Protein AF-0000000069873518 (afdb_homodimer)

Structure (mmCIF, N/CA/C/O backbone):
data_AF-0000000069873518-model_v1
#
loop_
_entity.id
_entity.type
_entity.pdbx_description
1 polymer 'ABC transporter permease'
#
loop_
_atom_site.group_PDB
_atom_site.id
_atom_site.type_symbol
_atom_site.label_atom_id
_atom_site.label_alt_id
_atom_site.label_comp_id
_atom_site.label_asym_id
_atom_site.label_entity_id
_atom_site.label_seq_id
_atom_site.pdbx_PDB_ins_code
_atom_site.Cartn_x
_atom_site.Cartn_y
_atom_site.Cartn_z
_atom_site.occupancy
_atom_site.B_iso_or_equiv
_atom_site.auth_seq_id
_atom_site.auth_comp_id
_atom_site.auth_asym_id
_atom_site.auth_atom_id
_atom_site.pdbx_PDB_model_num
ATOM 1 N N . MET A 1 1 ? -15.594 -16.984 23.719 1 36.34 1 MET A N 1
ATOM 2 C CA . MET A 1 1 ? -15.555 -16.594 22.312 1 36.34 1 MET A CA 1
ATOM 3 C C . MET A 1 1 ? -14.625 -15.398 22.094 1 36.34 1 MET A C 1
ATOM 5 O O . MET A 1 1 ? -13.875 -15.359 21.125 1 36.34 1 MET A O 1
ATOM 9 N N . GLN A 1 2 ? -14.617 -14.43 23.031 1 42.91 2 GLN A N 1
ATOM 10 C CA . GLN A 1 2 ? -13.797 -13.227 23.016 1 42.91 2 GLN A CA 1
ATOM 11 C C . GLN A 1 2 ? -12.328 -13.547 23.266 1 42.91 2 GLN A C 1
ATOM 13 O O . GLN A 1 2 ? -11.445 -12.977 22.625 1 42.91 2 GLN A O 1
ATOM 18 N N . PHE A 1 3 ? -12.094 -14.5 24.094 1 47.72 3 PHE A N 1
ATOM 19 C CA . PHE A 1 3 ? -10.75 -14.906 24.484 1 47.72 3 PHE A CA 1
ATOM 20 C C . PHE A 1 3 ? -10.055 -15.656 23.344 1 47.72 3 PHE A C 1
ATOM 22 O O . PHE A 1 3 ? -8.836 -15.586 23.203 1 47.72 3 PHE A O 1
ATOM 29 N N . HIS A 1 4 ? -10.812 -16.328 22.594 1 46.72 4 HIS A N 1
ATOM 30 C CA . HIS A 1 4 ? -10.258 -17.094 21.484 1 46.72 4 HIS A CA 1
ATOM 31 C C . HIS A 1 4 ? -9.836 -16.188 20.344 1 46.72 4 HIS A C 1
ATOM 33 O O . HIS A 1 4 ? -8.852 -16.469 19.641 1 46.72 4 HIS A O 1
ATOM 39 N N . VAL A 1 5 ? -10.617 -15.18 20.125 1 44.97 5 VAL A N 1
ATOM 40 C CA . VAL A 1 5 ? -10.273 -14.242 19.062 1 44.97 5 VAL A CA 1
ATOM 41 C C . VAL A 1 5 ? -9 -13.477 19.438 1 44.97 5 VAL A C 1
ATOM 43 O O . VAL A 1 5 ? -8.109 -13.297 18.609 1 44.97 5 VAL A O 1
ATOM 46 N N . ALA A 1 6 ? -8.891 -13.094 20.703 1 52.28 6 ALA A N 1
ATOM 47 C CA . ALA A 1 6 ? -7.695 -12.414 21.203 1 52.28 6 ALA A CA 1
ATOM 48 C C . ALA A 1 6 ? -6.469 -13.312 21.094 1 52.28 6 ALA A C 1
ATOM 50 O O . ALA A 1 6 ? -5.379 -12.852 20.734 1 52.28 6 ALA A O 1
ATOM 51 N N . THR A 1 7 ? -6.711 -14.492 21.344 1 51.81 7 THR A N 1
ATOM 52 C CA . THR A 1 7 ? -5.613 -15.453 21.25 1 51.81 7 THR A CA 1
ATOM 53 C C . THR A 1 7 ? -5.234 -15.695 19.781 1 51.81 7 THR A C 1
ATOM 55 O O . THR A 1 7 ? -4.055 -15.836 19.469 1 51.81 7 THR A O 1
ATOM 58 N N . MET A 1 8 ? -6.219 -15.695 19.031 1 50.25 8 MET A N 1
ATOM 59 C CA . MET A 1 8 ? -5.934 -15.883 17.609 1 50.25 8 MET A CA 1
ATOM 60 C C . MET A 1 8 ? -5.223 -14.656 17.031 1 50.25 8 MET A C 1
ATOM 62 O O . MET A 1 8 ? -4.281 -14.797 16.25 1 50.25 8 MET A O 1
ATOM 66 N N . ILE A 1 9 ? -5.75 -13.562 17.438 1 51.56 9 ILE A N 1
ATOM 67 C CA . ILE A 1 9 ? -5.102 -12.32 17.031 1 51.56 9 ILE A CA 1
ATOM 68 C C . ILE A 1 9 ? -3.678 -12.281 17.594 1 51.56 9 ILE A C 1
ATOM 70 O O . ILE A 1 9 ? -2.746 -11.875 16.891 1 51.56 9 ILE A O 1
ATOM 74 N N . GLY A 1 10 ? -3.57 -12.578 18.797 1 50.16 10 GLY A N 1
ATOM 75 C CA . GLY A 1 10 ? -2.264 -12.617 19.438 1 50.16 10 GLY A CA 1
ATOM 76 C C . GLY A 1 10 ? -1.3 -13.578 18.766 1 50.16 10 GLY A C 1
ATOM 77 O O . GLY A 1 10 ? -0.139 -13.234 18.531 1 50.16 10 GLY A O 1
ATOM 78 N N . ARG A 1 11 ? -1.744 -14.672 18.469 1 52.81 11 ARG A N 1
ATOM 79 C CA . ARG A 1 11 ? -0.881 -15.648 17.828 1 52.81 11 ARG A CA 1
ATOM 80 C C . ARG A 1 11 ? -0.489 -15.195 16.422 1 52.81 11 ARG A C 1
ATOM 82 O O . ARG A 1 11 ? 0.659 -15.367 16 1 52.81 11 ARG A O 1
ATOM 89 N N . ALA A 1 12 ? -1.519 -14.672 15.812 1 50.75 12 ALA A N 1
ATOM 90 C CA . ALA A 1 12 ? -1.228 -14.156 14.477 1 50.75 12 ALA A CA 1
ATOM 91 C C . ALA A 1 12 ? -0.243 -12.992 14.539 1 50.75 12 ALA A C 1
ATOM 93 O O . ALA A 1 12 ? 0.673 -12.898 13.719 1 50.75 12 ALA A O 1
ATOM 94 N N . ALA A 1 13 ? -0.478 -12.156 15.516 1 51.53 13 ALA A N 1
ATOM 95 C CA . ALA A 1 13 ? 0.446 -11.055 15.766 1 51.53 13 ALA A CA 1
ATOM 96 C C . ALA A 1 13 ? 1.827 -11.57 16.156 1 51.53 13 ALA A C 1
ATOM 98 O O . ALA A 1 13 ? 2.846 -11.062 15.68 1 51.53 13 ALA A O 1
ATOM 99 N N . LEU A 1 14 ? 1.795 -12.492 16.969 1 48.59 14 LEU A N 1
ATOM 100 C CA . LEU A 1 14 ? 3.059 -13.062 17.422 1 48.59 14 LEU A CA 1
ATOM 101 C C . LEU A 1 14 ? 3.775 -13.773 16.281 1 48.59 14 LEU A C 1
ATOM 103 O O . LEU A 1 14 ? 5 -13.703 16.172 1 48.59 14 LEU A O 1
ATOM 107 N N . ARG A 1 15 ? 3.039 -14.477 15.555 1 55.53 15 ARG A N 1
ATOM 108 C CA . ARG A 1 15 ? 3.658 -15.109 14.391 1 55.53 15 ARG A CA 1
ATOM 109 C C . ARG A 1 15 ? 4.215 -14.07 13.43 1 55.53 15 ARG A C 1
ATOM 111 O O . ARG A 1 15 ? 5.289 -14.258 12.852 1 55.53 15 ARG A O 1
ATOM 118 N N . LEU A 1 16 ? 3.369 -13.086 13.398 1 51.41 16 LEU A N 1
ATOM 119 C CA . LEU A 1 16 ? 3.846 -11.977 12.57 1 51.41 16 LEU A CA 1
ATOM 120 C C . LEU A 1 16 ? 5.102 -11.352 13.172 1 51.41 16 LEU A C 1
ATOM 122 O O . LEU A 1 16 ? 6.051 -11.039 12.453 1 51.41 16 LEU A O 1
ATOM 126 N N . VAL A 1 17 ? 5.062 -11.156 14.508 1 50.41 17 VAL A N 1
ATOM 127 C CA . VAL A 1 17 ? 6.211 -10.609 15.219 1 50.41 17 VAL A CA 1
ATOM 128 C C . VAL A 1 17 ? 7.383 -11.586 15.141 1 50.41 17 VAL A C 1
ATOM 130 O O . VAL A 1 17 ? 8.531 -11.172 14.938 1 50.41 17 VAL A O 1
ATOM 133 N N . ASP A 1 18 ? 7.125 -12.75 15.445 1 50.12 18 ASP A N 1
ATOM 134 C CA . ASP A 1 18 ? 8.164 -13.766 15.32 1 50.12 18 ASP A CA 1
ATOM 135 C C . ASP A 1 18 ? 8.727 -13.797 13.898 1 50.12 18 ASP A C 1
ATOM 137 O O . ASP A 1 18 ? 9.945 -13.898 13.711 1 50.12 18 ASP A O 1
ATOM 141 N N . ARG A 1 19 ? 7.852 -13.719 13.117 1 52.97 19 ARG A N 1
ATOM 142 C CA . ARG A 1 19 ? 8.289 -13.688 11.727 1 52.97 19 ARG A CA 1
ATOM 143 C C . ARG A 1 19 ? 9.023 -12.383 11.414 1 52.97 19 ARG A C 1
ATOM 145 O O . ARG A 1 19 ? 10.023 -12.383 10.688 1 52.97 19 ARG A O 1
ATOM 152 N N . LEU A 1 20 ? 8.57 -11.305 12.055 1 52.62 20 LEU A N 1
ATOM 153 C CA . LEU A 1 20 ? 9.25 -10.016 11.914 1 52.62 20 LEU A CA 1
ATOM 154 C C . LEU A 1 20 ? 10.617 -10.047 12.594 1 52.62 20 LEU A C 1
ATOM 156 O O . LEU A 1 20 ? 11.562 -9.43 12.102 1 52.62 20 LEU A O 1
ATOM 160 N N . GLY A 1 21 ? 10.641 -10.602 13.797 1 52.06 21 GLY A N 1
ATOM 161 C CA . GLY A 1 21 ? 11.945 -10.82 14.398 1 52.06 21 GLY A CA 1
ATOM 162 C C . GLY A 1 21 ? 12.891 -11.602 13.508 1 52.06 21 GLY A C 1
ATOM 163 O O . GLY A 1 21 ? 14.062 -11.242 13.375 1 52.06 21 GLY A O 1
ATOM 164 N N . SER A 1 22 ? 12.414 -12.539 12.922 1 55.38 22 SER A N 1
ATOM 165 C CA . SER A 1 22 ? 13.203 -13.305 11.969 1 55.38 22 SER A CA 1
ATOM 166 C C . SER A 1 22 ? 13.555 -12.469 10.742 1 55.38 22 SER A C 1
ATOM 168 O O . SER A 1 22 ? 14.547 -12.742 10.062 1 55.38 22 SER A O 1
ATOM 170 N N . ILE A 1 23 ? 12.773 -11.531 10.578 1 54.34 23 ILE A N 1
ATOM 171 C CA . ILE A 1 23 ? 13.039 -10.641 9.453 1 54.34 23 ILE A CA 1
ATOM 172 C C . ILE A 1 23 ? 14.258 -9.773 9.766 1 54.34 23 ILE A C 1
ATOM 174 O O . ILE A 1 23 ? 15.109 -9.555 8.898 1 54.34 23 ILE A O 1
ATOM 178 N N . GLY A 1 24 ? 14.25 -9.234 11.016 1 56.81 24 GLY A N 1
ATOM 179 C CA . GLY A 1 24 ? 15.438 -8.484 11.398 1 56.81 24 GLY A CA 1
ATOM 180 C C . GLY A 1 24 ? 16.719 -9.273 11.234 1 56.81 24 GLY A C 1
ATOM 181 O O . GLY A 1 24 ? 17.703 -8.766 10.695 1 56.81 24 GLY A O 1
ATOM 182 N N . LEU A 1 25 ? 16.703 -10.398 11.719 1 56.31 25 LEU A N 1
ATOM 183 C CA . LEU A 1 25 ? 17.875 -11.258 11.562 1 56.31 25 LEU A CA 1
ATOM 184 C C . LEU A 1 25 ? 18.109 -11.578 10.094 1 56.31 25 LEU A C 1
ATOM 186 O O . LEU A 1 25 ? 19.266 -11.617 9.641 1 56.31 25 LEU A O 1
ATOM 190 N N . LEU A 1 26 ? 17.109 -11.727 9.406 1 56.09 26 LEU A N 1
ATOM 191 C CA . LEU A 1 26 ? 17.234 -12 7.98 1 56.09 26 LEU A CA 1
ATOM 192 C C . LEU A 1 26 ? 17.781 -10.781 7.242 1 56.09 26 LEU A C 1
ATOM 194 O O . LEU A 1 26 ? 18.656 -10.914 6.371 1 56.09 26 LEU A O 1
ATOM 198 N N . LEU A 1 27 ? 17.25 -9.664 7.684 1 62.12 27 LEU A N 1
ATOM 199 C CA . LEU A 1 27 ? 17.75 -8.438 7.066 1 62.12 27 LEU A CA 1
ATOM 200 C C . LEU A 1 27 ? 19.25 -8.273 7.328 1 62.12 27 LEU A C 1
ATOM 202 O O . LEU A 1 27 ? 20 -7.898 6.426 1 62.12 27 LEU A O 1
ATOM 206 N N . TYR A 1 28 ? 19.547 -8.625 8.516 1 60.72 28 TYR A N 1
ATOM 207 C CA . TYR A 1 28 ? 20.953 -8.539 8.883 1 60.72 28 TYR A CA 1
ATOM 208 C C . TYR A 1 28 ? 21.781 -9.562 8.109 1 60.72 28 TYR A C 1
ATOM 210 O O . TYR A 1 28 ? 22.844 -9.234 7.57 1 60.72 28 TYR A O 1
ATOM 218 N N . GLN A 1 29 ? 21.328 -10.727 8.047 1 59.88 29 GLN A N 1
ATOM 219 C CA . GLN A 1 29 ? 22.062 -11.789 7.355 1 59.88 29 GLN A CA 1
ATOM 220 C C . GLN A 1 29 ? 22.172 -11.492 5.863 1 59.88 29 GLN A C 1
ATOM 222 O O . GLN A 1 29 ? 23.219 -11.703 5.262 1 59.88 29 GLN A O 1
ATOM 227 N N . VAL A 1 30 ? 21.109 -10.984 5.445 1 62.16 30 VAL A N 1
ATOM 228 C CA . VAL A 1 30 ? 21.094 -10.719 4.012 1 62.16 30 VAL A CA 1
ATOM 229 C C . VAL A 1 30 ? 22 -9.531 3.693 1 62.16 30 VAL A C 1
ATOM 231 O O . VAL A 1 30 ? 22.734 -9.555 2.711 1 62.16 30 VAL A O 1
ATOM 234 N N . ALA A 1 31 ? 21.906 -8.625 4.574 1 62.53 31 ALA A N 1
ATOM 235 C CA . ALA A 1 31 ? 22.75 -7.453 4.375 1 62.53 31 ALA A CA 1
ATOM 236 C C . ALA A 1 31 ? 24.234 -7.832 4.453 1 62.53 31 ALA A C 1
ATOM 238 O O . ALA A 1 31 ? 25.047 -7.305 3.703 1 62.53 31 ALA A O 1
ATOM 239 N N . SER A 1 32 ? 24.547 -8.773 5.277 1 60.09 32 SER A N 1
ATOM 240 C CA . SER A 1 32 ? 25.938 -9.164 5.484 1 60.09 32 SER A CA 1
ATOM 241 C C . SER A 1 32 ? 26.422 -10.07 4.359 1 60.09 32 SER A C 1
ATOM 243 O O . SER A 1 32 ? 27.609 -10.062 4.023 1 60.09 32 SER A O 1
ATOM 245 N N . CYS A 1 33 ? 25.578 -10.789 3.842 1 58.94 33 CYS A N 1
ATOM 246 C CA . CYS A 1 33 ? 26.016 -11.773 2.859 1 58.94 33 CYS A CA 1
ATOM 247 C C . CYS A 1 33 ? 25.891 -11.219 1.443 1 58.94 33 CYS A C 1
ATOM 249 O O . CYS A 1 33 ? 26.375 -11.836 0.488 1 58.94 33 CYS A O 1
ATOM 251 N N . MET A 1 34 ? 25.297 -10.156 1.458 1 63.81 34 MET A N 1
ATOM 252 C CA . MET A 1 34 ? 24.984 -9.602 0.144 1 63.81 34 MET A CA 1
ATOM 253 C C . MET A 1 34 ? 26.266 -9.305 -0.636 1 63.81 34 MET A C 1
ATOM 255 O O . MET A 1 34 ? 26.266 -9.367 -1.866 1 63.81 34 MET A O 1
ATOM 259 N N . TRP A 1 35 ? 27.234 -9.102 0.113 1 64.94 35 TRP A N 1
ATOM 260 C CA . TRP A 1 35 ? 28.438 -8.711 -0.626 1 64.94 35 TRP A CA 1
ATOM 261 C C . TRP A 1 35 ? 29.422 -9.859 -0.698 1 64.94 35 TRP A C 1
ATOM 263 O O . TRP A 1 35 ? 30.547 -9.695 -1.205 1 64.94 35 TRP A O 1
ATOM 273 N N . SER A 1 36 ? 28.906 -10.977 -0.219 1 65.44 36 SER A N 1
ATOM 274 C CA . SER A 1 36 ? 29.781 -12.141 -0.321 1 65.44 36 SER A CA 1
ATOM 275 C C . SER A 1 36 ? 29.391 -13.031 -1.492 1 65.44 36 SER A C 1
ATOM 277 O O . SER A 1 36 ? 28.219 -13.047 -1.896 1 65.44 36 SER A O 1
ATOM 279 N N . GLY A 1 37 ? 30.406 -13.461 -2.342 1 68.12 37 GLY A N 1
ATOM 280 C CA . GLY A 1 37 ? 30.188 -14.398 -3.428 1 68.12 37 GLY A CA 1
ATOM 281 C C . GLY A 1 37 ? 30.406 -13.789 -4.801 1 68.12 37 GLY A C 1
ATOM 282 O O . GLY A 1 37 ? 31.094 -12.773 -4.926 1 68.12 37 GLY A O 1
ATOM 283 N N . GLN A 1 38 ? 29.828 -14.5 -5.797 1 73.62 38 GLN A N 1
ATOM 284 C CA . GLN A 1 38 ? 30.078 -14.109 -7.18 1 73.62 38 GLN A CA 1
ATOM 285 C C . GLN A 1 38 ? 29.125 -12.992 -7.605 1 73.62 38 GLN A C 1
ATOM 287 O O . GLN A 1 38 ? 27.922 -13.078 -7.371 1 73.62 38 GLN A O 1
ATOM 292 N N . PHE A 1 39 ? 29.719 -11.906 -7.844 1 77 39 PHE A N 1
ATOM 293 C CA . PHE A 1 39 ? 28.969 -10.766 -8.359 1 77 39 PHE A CA 1
ATOM 294 C C . PHE A 1 39 ? 28.609 -10.977 -9.828 1 77 39 PHE A C 1
ATOM 296 O O . PHE A 1 39 ? 29.5 -11.125 -10.672 1 77 39 PHE A O 1
ATOM 303 N N . ARG A 1 40 ? 27.312 -11.164 -10.008 1 83.44 40 ARG A N 1
ATOM 304 C CA . ARG A 1 40 ? 26.844 -11.367 -11.375 1 83.44 40 ARG A CA 1
ATOM 305 C C . ARG A 1 40 ? 26.266 -10.086 -11.945 1 83.44 40 ARG A C 1
ATOM 307 O O . ARG A 1 40 ? 25.047 -9.891 -11.93 1 83.44 40 ARG A O 1
ATOM 314 N N . MET A 1 41 ? 27.078 -9.32 -12.555 1 86.06 41 MET A N 1
ATOM 315 C CA . MET A 1 41 ? 26.734 -7.977 -13.023 1 86.06 41 MET A CA 1
ATOM 316 C C . MET A 1 41 ? 25.641 -8.031 -14.094 1 86.06 41 MET A C 1
ATOM 318 O O . MET A 1 41 ? 24.781 -7.16 -14.148 1 86.06 41 MET A O 1
ATOM 322 N N . ARG A 1 42 ? 25.688 -9 -14.875 1 88.94 42 ARG A N 1
ATOM 323 C CA . ARG A 1 42 ? 24.719 -9.102 -15.961 1 88.94 42 ARG A CA 1
ATOM 324 C C . ARG A 1 42 ? 23.312 -9.344 -15.406 1 88.94 42 ARG A C 1
ATOM 326 O O . ARG A 1 42 ? 22.359 -8.688 -15.828 1 88.94 42 ARG A O 1
ATOM 333 N N . VAL A 1 43 ? 23.25 -10.281 -14.461 1 88.88 43 VAL A N 1
ATOM 334 C CA . VAL A 1 43 ? 21.969 -10.602 -13.852 1 88.88 43 VAL A CA 1
ATOM 335 C C . VAL A 1 43 ? 21.453 -9.406 -13.047 1 88.88 43 VAL A C 1
ATOM 337 O O . VAL A 1 43 ? 20.266 -9.102 -13.062 1 88.88 43 VAL A O 1
ATOM 340 N N . LEU A 1 44 ? 22.344 -8.68 -12.484 1 90.06 44 LEU A N 1
ATOM 341 C CA . LEU A 1 44 ? 22 -7.496 -11.703 1 90.06 44 LEU A CA 1
ATOM 342 C C . LEU A 1 44 ? 21.406 -6.414 -12.594 1 90.06 44 LEU A C 1
ATOM 344 O O . LEU A 1 44 ? 20.359 -5.84 -12.273 1 90.06 44 LEU A O 1
ATOM 348 N N . VAL A 1 45 ? 22 -6.164 -13.695 1 92.62 45 VAL A N 1
ATOM 349 C CA . VAL A 1 45 ? 21.562 -5.113 -14.609 1 92.62 45 VAL A CA 1
ATOM 350 C C . VAL A 1 45 ? 20.188 -5.477 -15.188 1 92.62 45 VAL A C 1
ATOM 352 O O . VAL A 1 45 ? 19.328 -4.605 -15.359 1 92.62 45 VAL A O 1
ATOM 355 N N . GLU A 1 46 ? 20.016 -6.703 -15.422 1 92.88 46 GLU A N 1
ATOM 356 C CA . GLU A 1 46 ? 18.734 -7.164 -15.938 1 92.88 46 GLU A CA 1
ATOM 357 C C . GLU A 1 46 ? 17.625 -6.98 -14.906 1 92.88 46 GLU A C 1
ATOM 359 O O . GLU A 1 46 ? 16.516 -6.582 -15.258 1 92.88 46 GLU A O 1
ATOM 364 N N . GLN A 1 47 ? 17.969 -7.262 -13.719 1 93.19 47 GLN A N 1
ATOM 365 C CA . GLN A 1 47 ? 16.984 -7.098 -12.648 1 93.19 47 GLN A CA 1
ATOM 366 C C . GLN A 1 47 ? 16.672 -5.625 -12.422 1 93.19 47 GLN A C 1
ATOM 368 O O . GLN A 1 47 ? 15.508 -5.27 -12.18 1 93.19 47 GLN A O 1
ATOM 373 N N . ILE A 1 48 ? 17.672 -4.781 -12.453 1 93.94 48 ILE A N 1
ATOM 374 C CA . ILE A 1 48 ? 17.469 -3.348 -12.281 1 93.94 48 ILE A CA 1
ATOM 375 C C . ILE A 1 48 ? 16.578 -2.811 -13.398 1 93.94 48 ILE A C 1
ATOM 377 O O . ILE A 1 48 ? 15.664 -2.027 -13.141 1 93.94 48 ILE A O 1
ATOM 381 N N . ALA A 1 49 ? 16.828 -3.275 -14.555 1 92 49 ALA A N 1
ATOM 382 C CA . ALA A 1 49 ? 16.047 -2.832 -15.711 1 92 49 ALA A CA 1
ATOM 383 C C . ALA A 1 49 ? 14.602 -3.289 -15.602 1 92 49 ALA A C 1
ATOM 385 O O . ALA A 1 49 ? 13.68 -2.523 -15.891 1 92 49 ALA A O 1
ATOM 386 N N . LYS A 1 50 ? 14.477 -4.504 -15.156 1 91.5 50 LYS A N 1
ATOM 387 C CA . LYS A 1 50 ? 13.133 -5.066 -15.016 1 91.5 50 LYS A CA 1
ATOM 388 C C . LYS A 1 50 ? 12.344 -4.328 -13.945 1 91.5 50 LYS A C 1
ATOM 390 O O . LYS A 1 50 ? 11.203 -3.92 -14.18 1 91.5 50 LYS A O 1
ATOM 395 N N . ILE A 1 51 ? 12.93 -4.125 -12.82 1 93.5 51 ILE A N 1
ATOM 396 C CA . ILE A 1 51 ? 12.281 -3.439 -11.711 1 93.5 51 ILE A CA 1
ATOM 397 C C . ILE A 1 51 ? 12.008 -1.984 -12.086 1 93.5 51 ILE A C 1
ATOM 399 O O . ILE A 1 51 ? 10.914 -1.469 -11.859 1 93.5 51 ILE A O 1
ATOM 403 N N . GLY A 1 52 ? 13.039 -1.34 -12.641 1 89.5 52 GLY A N 1
ATOM 404 C CA . GLY A 1 52 ? 12.961 0.074 -12.969 1 89.5 52 GLY A CA 1
ATOM 405 C C . GLY A 1 52 ? 11.953 0.377 -14.062 1 89.5 52 GLY A C 1
ATOM 406 O O . GLY A 1 52 ? 11.078 1.233 -13.891 1 89.5 52 GLY A O 1
ATOM 407 N N . VAL A 1 53 ? 11.977 -0.328 -15.117 1 87.31 53 VAL A N 1
ATOM 408 C CA . VAL A 1 53 ? 11.156 -0.035 -16.281 1 87.31 53 VAL A CA 1
ATOM 409 C C . VAL A 1 53 ? 9.711 -0.44 -16.016 1 87.31 53 VAL A C 1
ATOM 411 O O . VAL A 1 53 ? 8.781 0.327 -16.281 1 87.31 53 VAL A O 1
ATOM 414 N N . GLN A 1 54 ? 9.562 -1.558 -15.414 1 88.31 54 GLN A N 1
ATOM 415 C CA . GLN A 1 54 ? 8.211 -2.09 -15.25 1 88.31 54 GLN A CA 1
ATOM 416 C C . GLN A 1 54 ? 7.469 -1.364 -14.125 1 88.31 54 GLN A C 1
ATOM 418 O O . GLN A 1 54 ? 6.242 -1.409 -14.062 1 88.31 54 GLN A O 1
ATOM 423 N N . SER A 1 55 ? 8.203 -0.652 -13.305 1 94.38 55 SER A N 1
ATOM 424 C CA . SER A 1 55 ? 7.562 0.007 -12.172 1 94.38 55 SER A CA 1
ATOM 425 C C . SER A 1 55 ? 7.27 1.472 -12.477 1 94.38 55 SER A C 1
ATOM 427 O O . SER A 1 55 ? 6.574 2.143 -11.711 1 94.38 55 SER A O 1
ATOM 429 N N . GLN A 1 56 ? 7.695 2.012 -13.609 1 92.31 56 GLN A N 1
ATOM 430 C CA . GLN A 1 56 ? 7.605 3.434 -13.914 1 92.31 56 GLN A CA 1
ATOM 431 C C . GLN A 1 56 ? 6.152 3.904 -13.914 1 92.31 56 GLN A C 1
ATOM 433 O O . GLN A 1 56 ? 5.805 4.871 -13.234 1 92.31 56 GLN A O 1
ATOM 438 N N . PRO A 1 57 ? 5.289 3.232 -14.633 1 90.19 57 PRO A N 1
ATOM 439 C CA . PRO A 1 57 ? 3.908 3.719 -14.672 1 90.19 57 PRO A CA 1
ATOM 440 C C . PRO A 1 57 ? 3.25 3.736 -13.289 1 90.19 57 PRO A C 1
ATOM 442 O O . PRO A 1 57 ? 2.564 4.699 -12.945 1 90.19 57 PRO A O 1
ATOM 445 N N . VAL A 1 58 ? 3.504 2.701 -12.523 1 92 58 VAL A N 1
ATOM 446 C CA . VAL A 1 58 ? 2.863 2.572 -11.219 1 92 58 VAL A CA 1
ATOM 447 C C . VAL A 1 58 ? 3.416 3.629 -10.266 1 92 58 VAL A C 1
ATOM 449 O O . VAL A 1 58 ? 2.664 4.23 -9.492 1 92 58 VAL A O 1
ATOM 452 N N . VAL A 1 59 ? 4.688 3.938 -10.352 1 95.62 59 VAL A N 1
ATOM 453 C CA . VAL A 1 59 ? 5.348 4.898 -9.469 1 95.62 59 VAL A CA 1
ATOM 454 C C . VAL A 1 59 ? 4.887 6.312 -9.812 1 95.62 59 VAL A C 1
ATOM 456 O O . VAL A 1 59 ? 4.598 7.113 -8.922 1 95.62 59 VAL A O 1
ATOM 459 N N . ILE A 1 60 ? 4.766 6.586 -11.055 1 95.5 60 ILE A N 1
ATOM 460 C CA . ILE A 1 60 ? 4.375 7.918 -11.508 1 95.5 60 ILE A CA 1
ATOM 461 C C . ILE A 1 60 ? 2.914 8.18 -11.141 1 95.5 60 ILE A C 1
ATOM 463 O O . ILE A 1 60 ? 2.584 9.234 -10.586 1 95.5 60 ILE A O 1
ATOM 467 N N . ILE A 1 61 ? 2.07 7.246 -11.367 1 93.19 61 ILE A N 1
ATOM 468 C CA . ILE A 1 61 ? 0.645 7.422 -11.117 1 93.19 61 ILE A CA 1
ATOM 469 C C . ILE A 1 61 ? 0.391 7.492 -9.609 1 93.19 61 ILE A C 1
ATOM 471 O O . ILE A 1 61 ? -0.334 8.375 -9.133 1 93.19 61 ILE A O 1
ATOM 475 N N . THR A 1 62 ? 1.039 6.605 -8.938 1 94.56 62 THR A N 1
ATOM 476 C CA . THR A 1 62 ? 0.858 6.57 -7.488 1 94.56 62 THR A CA 1
ATOM 477 C C . THR A 1 62 ? 1.385 7.852 -6.852 1 94.56 62 THR A C 1
ATOM 479 O O . THR A 1 62 ? 0.739 8.422 -5.969 1 94.56 62 THR A O 1
ATOM 482 N N . GLY A 1 63 ? 2.561 8.266 -7.293 1 96.81 63 GLY A N 1
ATOM 483 C CA . GLY A 1 63 ? 3.107 9.516 -6.785 1 96.81 63 GLY A CA 1
ATOM 484 C C . GLY A 1 63 ? 2.238 10.719 -7.098 1 96.81 63 GLY A C 1
ATOM 485 O O . GLY A 1 63 ? 1.96 11.539 -6.223 1 96.81 63 GLY A O 1
ATOM 486 N N . ALA A 1 64 ? 1.769 10.789 -8.281 1 97 64 ALA A N 1
ATOM 487 C CA . ALA A 1 64 ? 1.001 11.938 -8.742 1 97 64 ALA A CA 1
ATOM 488 C C . ALA A 1 64 ? -0.32 12.055 -7.984 1 97 64 ALA A C 1
ATOM 490 O O . ALA A 1 64 ? -0.665 13.133 -7.492 1 97 64 ALA A O 1
ATOM 491 N N . PHE A 1 65 ? -0.99 10.992 -7.812 1 95.25 65 PHE A N 1
ATOM 492 C CA . PHE A 1 65 ? -2.318 11.07 -7.215 1 95.25 65 PHE A CA 1
ATOM 493 C C . PHE A 1 65 ? -2.225 11.18 -5.699 1 95.25 65 PHE A C 1
ATOM 495 O O . PHE A 1 65 ? -3.072 11.812 -5.062 1 95.25 65 PHE A O 1
ATOM 502 N N . THR A 1 66 ? -1.16 10.602 -5.168 1 95.75 66 THR A N 1
ATOM 503 C CA . THR A 1 66 ? -0.944 10.766 -3.736 1 95.75 66 THR A CA 1
ATOM 504 C C . THR A 1 66 ? -0.656 12.227 -3.398 1 95.75 66 THR A C 1
ATOM 506 O O . THR A 1 66 ? -1.238 12.781 -2.463 1 95.75 66 THR A O 1
ATOM 509 N N . GLY A 1 67 ? 0.236 12.82 -4.203 1 96.62 67 GLY A N 1
ATOM 510 C CA . GLY A 1 67 ? 0.536 14.227 -3.988 1 96.62 67 GLY A CA 1
ATOM 511 C C . GLY A 1 67 ? -0.659 15.133 -4.211 1 96.62 67 GLY A C 1
ATOM 512 O O . GLY A 1 67 ? -0.889 16.062 -3.443 1 96.62 67 GLY A O 1
ATOM 513 N N . ALA A 1 68 ? -1.404 14.852 -5.219 1 96.38 68 ALA A N 1
ATOM 514 C CA . ALA A 1 68 ?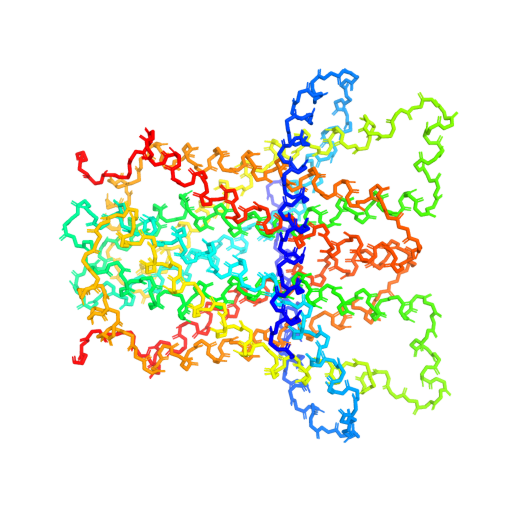 -2.572 15.664 -5.562 1 96.38 68 ALA A CA 1
ATOM 515 C C . ALA A 1 68 ? -3.625 15.602 -4.461 1 96.38 68 ALA A C 1
ATOM 517 O O . ALA A 1 68 ? -4.156 16.641 -4.047 1 96.38 68 ALA A O 1
ATOM 518 N N . VAL A 1 69 ? -3.869 14.414 -3.996 1 94.25 69 VAL A N 1
ATOM 519 C CA . VAL A 1 69 ? -4.934 14.25 -3.01 1 94.25 69 VAL A CA 1
ATOM 520 C C . VAL A 1 69 ? -4.488 14.828 -1.668 1 94.25 69 VAL A C 1
ATOM 522 O O . VAL A 1 69 ? -5.285 15.438 -0.951 1 94.25 69 VAL A O 1
ATOM 525 N N . LEU A 1 70 ? -3.268 14.641 -1.341 1 93.38 70 LEU A N 1
ATOM 526 C CA . LEU A 1 70 ? -2.752 15.203 -0.094 1 93.38 70 LEU A CA 1
ATOM 527 C C . LEU A 1 70 ? -2.822 16.719 -0.11 1 93.38 70 LEU A C 1
ATOM 529 O O . LEU A 1 70 ? -3.127 17.344 0.91 1 93.38 70 LEU A O 1
ATOM 533 N N . GLU A 1 71 ? -2.465 17.25 -1.255 1 94.81 71 GLU A N 1
ATOM 534 C CA . GLU A 1 71 ? -2.516 18.703 -1.364 1 94.81 71 GLU A CA 1
ATOM 535 C C . GLU A 1 71 ? -3.951 19.219 -1.272 1 94.81 71 GLU A C 1
ATOM 537 O O . GLU A 1 71 ? -4.227 20.188 -0.57 1 94.81 71 GLU A O 1
ATOM 542 N N . ALA A 1 72 ? -4.84 18.641 -1.978 1 92.5 72 ALA A N 1
ATOM 543 C CA . ALA A 1 72 ? -6.246 19.031 -1.931 1 92.5 72 ALA A CA 1
ATOM 544 C C . ALA A 1 72 ? -6.785 18.969 -0.505 1 92.5 72 ALA A C 1
ATOM 546 O O . ALA A 1 72 ? -7.402 19.922 -0.027 1 92.5 72 ALA A O 1
ATOM 547 N N . GLN A 1 73 ? -6.457 17.891 0.164 1 89.44 73 GLN A N 1
ATOM 548 C CA . GLN A 1 73 ? -6.941 17.719 1.528 1 89.44 73 GLN A CA 1
ATOM 549 C C . GLN A 1 73 ? -6.305 18.719 2.477 1 89.44 73 GLN A C 1
ATOM 551 O O . GLN A 1 73 ? -6.969 19.25 3.369 1 89.44 73 GLN A O 1
ATOM 556 N N . THR A 1 74 ? -5.055 18.922 2.281 1 88.75 74 THR A N 1
ATOM 557 C CA . THR A 1 74 ? -4.328 19.875 3.115 1 88.75 74 THR A CA 1
ATOM 558 C C . THR A 1 74 ? -4.883 21.281 2.938 1 88.75 74 THR A C 1
ATOM 560 O O . THR A 1 74 ? -5.082 22 3.916 1 88.75 74 THR A O 1
ATOM 563 N N . LEU A 1 75 ? -5.195 21.656 1.737 1 91.06 75 LEU A N 1
ATOM 564 C CA . LEU A 1 75 ? -5.664 23.016 1.461 1 91.06 75 LEU A CA 1
ATOM 565 C C . LEU A 1 75 ? -7.109 23.188 1.914 1 91.06 75 LEU A C 1
ATOM 567 O O . LEU A 1 75 ? -7.496 24.281 2.346 1 91.06 75 LEU A O 1
ATOM 571 N N . PHE A 1 76 ? -7.891 22.141 1.828 1 86.75 76 PHE A N 1
ATOM 572 C CA . PHE A 1 76 ? -9.234 22.203 2.402 1 86.75 76 PHE A CA 1
ATOM 573 C C . PHE A 1 76 ? -9.164 22.547 3.887 1 86.75 76 PHE A C 1
ATOM 575 O O . PHE A 1 76 ? -10.008 23.281 4.398 1 86.75 76 PHE A O 1
ATOM 582 N N . GLN A 1 77 ? -8.125 22.047 4.512 1 81.56 77 GLN A N 1
ATOM 583 C CA . GLN A 1 77 ? -7.977 22.281 5.945 1 81.56 77 GLN A CA 1
ATOM 584 C C . GLN A 1 77 ? -7.34 23.641 6.223 1 81.56 77 GLN A C 1
ATOM 586 O O . GLN A 1 77 ? -7.797 24.375 7.102 1 81.56 77 GLN A O 1
ATOM 591 N N . LEU A 1 78 ? -6.363 24.047 5.48 1 83.88 78 LEU A N 1
ATOM 592 C CA . LEU A 1 78 ? -5.59 25.25 5.758 1 83.88 78 LEU A CA 1
ATOM 593 C C . LEU A 1 78 ? -6.367 26.5 5.355 1 83.88 78 LEU A C 1
ATOM 595 O O . LEU A 1 78 ? -6.16 27.578 5.922 1 83.88 78 LEU A O 1
ATOM 599 N N . GLN A 1 79 ? -7.172 26.344 4.402 1 85.56 79 GLN A N 1
ATOM 600 C CA . GLN A 1 79 ? -7.98 27.484 3.98 1 85.56 79 GLN A CA 1
ATOM 601 C C . GLN A 1 79 ? -8.906 27.953 5.098 1 85.56 79 GLN A C 1
ATOM 603 O O . GLN A 1 79 ? -9.227 29.141 5.199 1 85.56 79 GLN A O 1
ATOM 608 N N . THR A 1 80 ? -9.234 27.016 5.918 1 78.25 80 THR A N 1
ATOM 609 C CA . THR A 1 80 ? -10.125 27.375 7.02 1 78.25 80 THR A CA 1
ATOM 610 C C . THR A 1 80 ? -9.422 28.281 8.016 1 78.25 80 THR A C 1
ATOM 612 O O . THR A 1 80 ? -10.062 29.031 8.742 1 78.25 80 THR A O 1
ATOM 615 N N . VAL A 1 81 ? -8.109 28.312 8.039 1 77.94 81 VAL A N 1
ATOM 616 C CA . VAL A 1 81 ? -7.34 29.141 8.961 1 77.94 81 VAL A CA 1
ATOM 617 C C . VAL A 1 81 ? -6.508 30.156 8.18 1 77.94 81 VAL A C 1
ATOM 619 O O . VAL A 1 81 ? -5.574 30.75 8.727 1 77.94 81 VAL A O 1
ATOM 622 N N . ARG A 1 82 ? -6.785 30.297 6.898 1 83.25 82 ARG A N 1
ATOM 623 C CA . ARG A 1 82 ? -6.172 31.266 6.008 1 83.25 82 ARG A CA 1
ATOM 624 C C . ARG A 1 82 ? -4.664 31.062 5.914 1 83.25 82 ARG A C 1
ATOM 626 O O . ARG A 1 82 ? -3.889 32 5.992 1 83.25 82 ARG A O 1
ATOM 633 N N . MET A 1 83 ? -4.23 29.812 5.906 1 84.19 83 MET A N 1
ATOM 634 C CA . MET A 1 83 ? -2.82 29.453 5.781 1 84.19 83 MET A CA 1
ATOM 635 C C . MET A 1 83 ? -2.592 28.562 4.559 1 84.19 83 MET A C 1
ATOM 637 O O . MET A 1 83 ? -1.816 27.609 4.609 1 84.19 83 MET A O 1
ATOM 641 N N . GLU A 1 84 ? -3.297 28.875 3.525 1 88.5 84 GLU A N 1
ATOM 642 C CA . GLU A 1 84 ? -3.256 28.031 2.334 1 88.5 84 GLU A CA 1
ATOM 643 C C . GLU A 1 84 ? -1.892 28.094 1.655 1 88.5 84 GLU A C 1
ATOM 645 O O . GLU A 1 84 ? -1.497 27.156 0.949 1 88.5 84 GLU A O 1
ATOM 650 N N . THR A 1 85 ? -1.136 29.188 1.97 1 87.94 85 THR A N 1
ATOM 651 C CA . THR A 1 85 ? 0.169 29.359 1.338 1 87.94 85 THR A CA 1
ATOM 652 C C . THR A 1 85 ? 1.171 28.344 1.902 1 87.94 85 THR A C 1
ATOM 654 O O . THR A 1 85 ? 2.219 28.109 1.301 1 87.94 85 THR A O 1
ATOM 657 N N . MET A 1 86 ? 0.833 27.719 3.018 1 86.81 86 MET A N 1
ATOM 658 C CA . MET A 1 86 ? 1.725 26.766 3.66 1 86.81 86 MET A CA 1
ATOM 659 C C . MET A 1 86 ? 1.495 25.359 3.113 1 86.81 86 MET A C 1
ATOM 661 O O . MET A 1 86 ? 2.199 24.422 3.488 1 86.81 86 MET A O 1
ATOM 665 N N . GLY A 1 87 ? 0.518 25.234 2.246 1 88.5 87 GLY A N 1
ATOM 666 C CA . GLY A 1 87 ? 0.146 23.938 1.71 1 88.5 87 GLY A CA 1
ATOM 667 C C . GLY A 1 87 ? 1.306 23.203 1.06 1 88.5 87 GLY A C 1
ATOM 668 O O . GLY A 1 87 ? 1.496 22 1.285 1 88.5 87 GLY A O 1
ATOM 669 N N . GLY A 1 88 ? 2.088 23.969 0.308 1 90.69 88 GLY A N 1
ATOM 670 C CA . GLY A 1 88 ? 3.229 23.375 -0.37 1 90.69 88 GLY A CA 1
ATOM 671 C C . GLY A 1 88 ? 4.266 22.812 0.585 1 90.69 88 GLY A C 1
ATOM 672 O O . GLY A 1 88 ? 4.824 21.75 0.344 1 90.69 88 GLY A O 1
ATOM 673 N N . ALA A 1 89 ? 4.492 23.5 1.678 1 90.56 89 ALA A N 1
ATOM 674 C CA . ALA A 1 89 ? 5.469 23.078 2.672 1 90.56 89 ALA A CA 1
ATOM 675 C C . ALA A 1 89 ? 5.008 21.797 3.381 1 90.56 89 ALA A C 1
ATOM 677 O O . ALA A 1 89 ? 5.789 20.875 3.564 1 90.56 89 ALA A O 1
ATOM 678 N N . VAL A 1 90 ? 3.764 21.828 3.721 1 87.56 90 VAL A N 1
ATOM 679 C CA . VAL A 1 90 ? 3.201 20.703 4.469 1 87.56 90 VAL A CA 1
ATOM 680 C C . VAL A 1 90 ? 3.24 19.438 3.613 1 87.56 90 VAL A C 1
ATOM 682 O O . VAL A 1 90 ? 3.67 18.375 4.078 1 87.56 90 VAL A O 1
ATOM 685 N N . VAL A 1 91 ? 2.869 19.547 2.377 1 93.06 91 VAL A N 1
ATOM 686 C CA . VAL A 1 91 ? 2.756 18.375 1.505 1 93.06 91 VAL A CA 1
ATOM 687 C C . VAL A 1 91 ? 4.148 17.906 1.086 1 93.06 91 VAL A C 1
ATOM 689 O O . VAL A 1 91 ? 4.414 16.703 1.035 1 93.06 91 VAL A O 1
ATOM 692 N N . ALA A 1 92 ? 5.035 18.828 0.811 1 95.25 92 ALA A N 1
ATOM 693 C CA . ALA A 1 92 ? 6.379 18.453 0.384 1 95.25 92 ALA A CA 1
ATOM 694 C C . ALA A 1 92 ? 7.117 17.703 1.492 1 95.25 92 ALA A C 1
ATOM 696 O O . ALA A 1 92 ? 7.711 16.656 1.252 1 95.25 92 ALA A O 1
ATOM 697 N N . VAL A 1 93 ? 7.07 18.234 2.686 1 92.75 93 VAL A N 1
ATOM 698 C CA . VAL A 1 93 ? 7.723 17.594 3.814 1 92.75 93 VAL A CA 1
ATOM 699 C C . VAL A 1 93 ? 7.062 16.234 4.086 1 92.75 93 VAL A C 1
ATOM 701 O O . VAL A 1 93 ? 7.75 15.242 4.328 1 92.75 93 VAL A O 1
ATOM 704 N N . GLY A 1 94 ? 5.762 16.25 4.016 1 92.94 94 GLY A N 1
ATOM 705 C CA . GLY A 1 94 ? 5.027 15 4.215 1 92.94 94 GLY A CA 1
ATOM 706 C C . GLY A 1 94 ? 5.359 13.945 3.178 1 92.94 94 GLY A C 1
ATOM 707 O O . GLY A 1 94 ? 5.434 12.758 3.5 1 92.94 94 GLY A O 1
ATOM 708 N N . MET A 1 95 ? 5.496 14.344 1.955 1 95.69 95 MET A N 1
ATOM 709 C CA . MET A 1 95 ? 5.832 13.414 0.878 1 95.69 95 MET A CA 1
ATOM 710 C C . MET A 1 95 ? 7.227 12.828 1.072 1 95.69 95 MET A C 1
ATOM 712 O O . MET A 1 95 ? 7.441 11.633 0.863 1 95.69 95 MET A O 1
ATOM 716 N N . PHE A 1 96 ? 8.133 13.625 1.487 1 95.88 96 PHE A N 1
ATOM 717 C CA . PHE A 1 96 ? 9.508 13.156 1.664 1 95.88 96 PHE A CA 1
ATOM 718 C C . PHE A 1 96 ? 9.609 12.242 2.883 1 95.88 96 PHE A C 1
ATOM 720 O O . PHE A 1 96 ? 10.219 11.172 2.814 1 95.88 96 PHE A O 1
ATOM 727 N N . ARG A 1 97 ? 8.992 12.594 3.957 1 94.25 97 ARG A N 1
ATOM 728 C CA . ARG A 1 97 ? 9.312 11.953 5.227 1 94.25 97 ARG A CA 1
ATOM 729 C C . ARG A 1 97 ? 8.383 10.773 5.504 1 94.25 97 ARG A C 1
ATOM 731 O O . ARG A 1 97 ? 8.742 9.859 6.25 1 94.25 97 ARG A O 1
ATOM 738 N N . GLU A 1 98 ? 7.211 10.805 4.867 1 93.19 98 GLU A N 1
ATOM 739 C CA . GLU A 1 98 ? 6.273 9.781 5.32 1 93.19 98 GLU A CA 1
ATOM 740 C C . GLU A 1 98 ? 5.516 9.172 4.145 1 93.19 98 GLU A C 1
ATOM 742 O O . GLU A 1 98 ? 5.73 8.008 3.795 1 93.19 98 GLU A O 1
ATOM 747 N N . LEU A 1 99 ? 4.656 9.977 3.428 1 94.19 99 LEU A N 1
ATOM 748 C CA . LEU A 1 99 ? 3.689 9.43 2.48 1 94.19 99 LEU A CA 1
ATOM 749 C C . LEU A 1 99 ? 4.391 8.906 1.232 1 94.19 99 LEU A C 1
ATOM 751 O O . LEU A 1 99 ? 3.984 7.891 0.669 1 94.19 99 LEU A O 1
ATOM 755 N N . GLY A 1 100 ? 5.379 9.617 0.782 1 95.69 100 GLY A N 1
ATOM 756 C CA . GLY A 1 100 ? 6.137 9.148 -0.363 1 95.69 100 GLY A CA 1
ATOM 757 C C . GLY A 1 100 ? 6.715 7.758 -0.16 1 95.69 100 GLY A C 1
ATOM 758 O O . GLY A 1 100 ? 6.398 6.832 -0.912 1 95.69 100 GLY A O 1
ATOM 759 N N . PRO A 1 101 ? 7.48 7.652 0.884 1 96.69 101 PRO A N 1
ATOM 760 C CA . PRO A 1 101 ? 8.078 6.348 1.166 1 96.69 101 PRO A CA 1
ATOM 761 C C . PRO A 1 101 ? 7.039 5.254 1.39 1 96.69 101 PRO A C 1
ATOM 763 O O . PRO A 1 101 ? 7.172 4.148 0.856 1 96.69 101 PRO A O 1
ATOM 766 N N . VAL A 1 102 ? 6.004 5.535 2.123 1 96.88 102 VAL A N 1
ATOM 767 C CA . VAL A 1 102 ? 5.043 4.512 2.51 1 96.88 102 VAL A CA 1
ATOM 768 C C . VAL A 1 102 ? 4.246 4.062 1.288 1 96.88 102 VAL A C 1
ATOM 770 O O . VAL A 1 102 ? 4.109 2.863 1.033 1 96.88 102 VAL A O 1
ATOM 773 N N . ILE A 1 103 ? 3.76 4.992 0.521 1 95.88 103 ILE A N 1
ATOM 774 C CA . ILE A 1 103 ? 2.904 4.648 -0.611 1 95.88 103 ILE A CA 1
ATOM 775 C C . ILE A 1 103 ? 3.734 3.961 -1.693 1 95.88 103 ILE A C 1
ATOM 777 O O . ILE A 1 103 ? 3.281 2.992 -2.309 1 95.88 103 ILE A O 1
ATOM 781 N N . THR A 1 104 ? 4.926 4.453 -1.926 1 96.62 104 THR A N 1
ATOM 782 C CA . THR A 1 104 ? 5.805 3.812 -2.895 1 96.62 104 THR A CA 1
ATOM 783 C C . THR A 1 104 ? 6.195 2.412 -2.426 1 96.62 104 THR A C 1
ATOM 785 O O . THR A 1 104 ? 6.234 1.475 -3.225 1 96.62 104 THR A O 1
ATOM 788 N N . GLY A 1 105 ? 6.523 2.33 -1.156 1 97.62 105 GLY A N 1
ATOM 789 C CA . GLY A 1 105 ? 6.867 1.034 -0.593 1 97.62 105 GLY A CA 1
ATOM 790 C C . GLY A 1 105 ? 5.762 0.007 -0.743 1 97.62 105 GLY A C 1
ATOM 791 O O . GLY A 1 105 ? 6.016 -1.134 -1.134 1 97.62 105 GLY A O 1
ATOM 792 N N . LEU A 1 106 ? 4.562 0.427 -0.456 1 96.81 106 LEU A N 1
ATOM 793 C CA . LEU A 1 106 ? 3.428 -0.486 -0.55 1 96.81 106 LEU A CA 1
ATOM 794 C C . LEU A 1 106 ? 3.18 -0.898 -1.997 1 96.81 106 LEU A C 1
ATOM 796 O O . LEU A 1 106 ? 2.912 -2.068 -2.277 1 96.81 106 LEU A O 1
ATOM 800 N N . MET A 1 107 ? 3.293 0.041 -2.857 1 96.5 107 MET A N 1
ATOM 801 C CA . MET A 1 107 ? 3.064 -0.243 -4.27 1 96.5 107 MET A CA 1
ATOM 802 C C . MET A 1 107 ? 4.137 -1.179 -4.82 1 96.5 107 MET A C 1
ATOM 804 O O . MET A 1 107 ? 3.84 -2.08 -5.605 1 96.5 107 MET A O 1
ATOM 808 N N . LEU A 1 108 ? 5.355 -0.957 -4.406 1 97.75 108 LEU A N 1
ATOM 809 C CA . LEU A 1 108 ? 6.441 -1.783 -4.922 1 97.75 108 LEU A CA 1
ATOM 810 C C . LEU A 1 108 ? 6.461 -3.148 -4.242 1 97.75 108 LEU A C 1
ATOM 812 O O . LEU A 1 108 ? 6.898 -4.137 -4.836 1 97.75 108 LEU A O 1
ATOM 816 N N . ALA A 1 109 ? 5.969 -3.215 -3.014 1 97.69 109 ALA A N 1
ATOM 817 C CA . ALA A 1 109 ? 5.738 -4.523 -2.41 1 97.69 109 ALA A CA 1
ATOM 818 C C . ALA A 1 109 ? 4.734 -5.336 -3.227 1 97.69 109 ALA A C 1
ATOM 820 O O . ALA A 1 109 ? 4.891 -6.547 -3.385 1 97.69 109 ALA A O 1
ATOM 821 N N . GLY A 1 110 ? 3.783 -4.633 -3.725 1 96.31 110 GLY A N 1
ATOM 822 C CA . GLY A 1 110 ? 2.758 -5.285 -4.523 1 96.31 110 GLY A CA 1
ATOM 823 C C . GLY A 1 110 ? 3.217 -5.617 -5.93 1 96.31 110 GLY A C 1
ATOM 824 O O . GLY A 1 110 ? 2.922 -6.699 -6.445 1 96.31 110 GLY A O 1
ATOM 825 N N . ARG A 1 111 ? 3.92 -4.766 -6.488 1 95.81 111 ARG A N 1
ATOM 826 C CA . ARG A 1 111 ? 4.289 -4.953 -7.891 1 95.81 111 ARG A CA 1
ATOM 827 C C . ARG A 1 111 ? 5.582 -5.746 -8.016 1 95.81 111 ARG A C 1
ATOM 829 O O . ARG A 1 111 ? 5.602 -6.82 -8.617 1 95.81 111 ARG A O 1
ATOM 836 N N . VAL A 1 112 ? 6.598 -5.289 -7.402 1 97.81 112 VAL A N 1
ATOM 837 C CA . VAL A 1 112 ? 7.926 -5.883 -7.551 1 97.81 112 VAL A CA 1
ATOM 838 C C . VAL A 1 112 ? 8.07 -7.074 -6.613 1 97.81 112 VAL A C 1
ATOM 840 O O . VAL A 1 112 ? 8.562 -8.133 -7.012 1 97.81 112 VAL A O 1
ATOM 843 N N . GLY A 1 113 ? 7.66 -6.887 -5.371 1 97.44 113 GLY A N 1
ATOM 844 C CA . GLY A 1 113 ? 7.738 -7.988 -4.422 1 97.44 113 GLY A CA 1
ATOM 845 C C . GLY A 1 113 ? 6.93 -9.195 -4.848 1 97.44 113 GLY A C 1
ATOM 846 O O . GLY A 1 113 ? 7.426 -10.328 -4.812 1 97.44 113 GLY A O 1
ATOM 847 N N . SER A 1 114 ? 5.715 -8.945 -5.262 1 97.5 114 SER A N 1
ATOM 848 C CA . SER A 1 114 ? 4.855 -10.031 -5.719 1 97.5 114 SER A CA 1
ATOM 849 C C . SER A 1 114 ? 5.43 -10.703 -6.965 1 97.5 114 SER A C 1
ATOM 851 O O . SER A 1 114 ? 5.32 -11.922 -7.129 1 97.5 114 SER A O 1
ATOM 853 N N . ALA A 1 115 ? 6.012 -9.93 -7.836 1 97 115 ALA A N 1
ATOM 854 C CA . ALA A 1 115 ? 6.625 -10.477 -9.047 1 97 115 ALA A CA 1
ATOM 855 C C . ALA A 1 115 ? 7.793 -11.391 -8.695 1 97 115 ALA A C 1
ATOM 857 O O . ALA A 1 115 ? 7.953 -12.461 -9.297 1 97 115 ALA A O 1
ATOM 858 N N . MET A 1 116 ? 8.57 -10.938 -7.762 1 97.12 116 MET A N 1
ATOM 859 C CA . MET A 1 116 ? 9.703 -11.75 -7.332 1 97.12 116 MET A CA 1
ATOM 860 C C . MET A 1 116 ? 9.242 -13.07 -6.727 1 97.12 116 MET A C 1
ATOM 862 O O . MET A 1 116 ? 9.781 -14.125 -7.043 1 97.12 116 MET A O 1
ATOM 866 N N . ALA A 1 117 ? 8.227 -12.984 -5.922 1 97.81 117 ALA A N 1
ATOM 867 C CA . ALA A 1 117 ? 7.691 -14.188 -5.281 1 97.81 117 ALA A CA 1
ATOM 868 C C . ALA A 1 117 ? 7.074 -15.125 -6.312 1 97.81 117 ALA A C 1
ATOM 870 O O . ALA A 1 117 ? 7.246 -16.344 -6.227 1 97.81 117 ALA A O 1
ATOM 871 N N . ALA A 1 118 ? 6.418 -14.578 -7.27 1 97.5 118 ALA A N 1
ATOM 872 C CA . ALA A 1 118 ? 5.781 -15.383 -8.312 1 97.5 118 ALA A CA 1
ATOM 873 C C . ALA A 1 118 ? 6.824 -16.094 -9.172 1 97.5 118 ALA A C 1
ATOM 875 O O . ALA A 1 118 ? 6.668 -17.281 -9.484 1 97.5 118 ALA A O 1
ATOM 876 N N . GLU A 1 119 ? 7.848 -15.406 -9.57 1 96.81 119 GLU A N 1
ATOM 877 C CA . GLU A 1 119 ? 8.891 -15.969 -10.422 1 96.81 119 GLU A CA 1
ATOM 878 C C . GLU A 1 119 ? 9.656 -17.078 -9.703 1 96.81 119 GLU A C 1
ATOM 880 O O . GLU A 1 119 ? 9.828 -18.172 -10.25 1 96.81 119 GLU A O 1
ATOM 885 N N . ILE A 1 120 ? 10.07 -16.766 -8.508 1 96.94 120 ILE A N 1
ATOM 886 C CA . ILE A 1 120 ? 10.836 -17.75 -7.734 1 96.94 120 ILE A CA 1
ATOM 887 C C . ILE A 1 120 ? 9.93 -18.906 -7.34 1 96.94 120 ILE A C 1
ATOM 889 O O . ILE A 1 120 ? 10.352 -20.078 -7.355 1 96.94 120 ILE A O 1
ATOM 893 N N . GLY A 1 121 ? 8.703 -18.562 -6.973 1 97.44 121 GLY A N 1
ATOM 894 C CA . GLY A 1 121 ? 7.746 -19.609 -6.652 1 97.44 121 GLY A CA 1
ATOM 895 C C . GLY A 1 121 ? 7.484 -20.547 -7.809 1 97.44 121 GLY A C 1
ATOM 896 O O . GLY A 1 121 ? 7.406 -21.766 -7.621 1 97.44 121 GLY A O 1
ATOM 897 N N . THR A 1 122 ? 7.332 -20.031 -9.008 1 96.69 122 THR A N 1
ATOM 898 C CA . THR A 1 122 ? 7.152 -20.859 -10.203 1 96.69 122 THR A CA 1
ATOM 899 C C . THR A 1 122 ? 8.367 -21.75 -10.438 1 96.69 122 THR A C 1
ATOM 901 O O . THR A 1 122 ? 8.227 -22.922 -10.758 1 96.69 122 THR A O 1
ATOM 904 N N . MET A 1 123 ? 9.555 -21.188 -10.266 1 96.5 123 MET A N 1
ATOM 905 C CA . MET A 1 123 ? 10.781 -21.969 -10.422 1 96.5 123 MET A CA 1
ATOM 906 C C . MET A 1 123 ? 10.859 -23.078 -9.391 1 96.5 123 MET A C 1
ATOM 908 O O . MET A 1 123 ? 11.406 -24.156 -9.664 1 96.5 123 MET A O 1
ATOM 91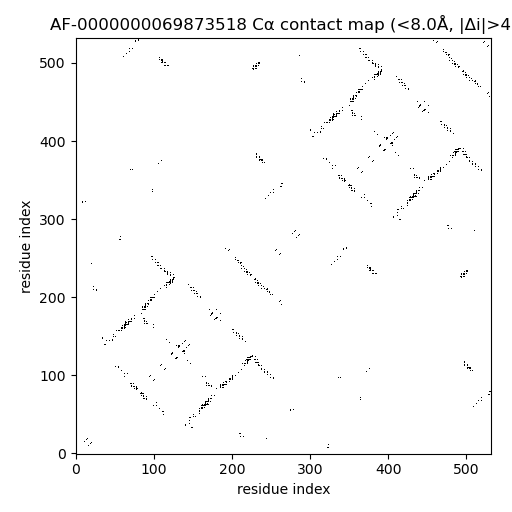2 N N . LYS A 1 124 ? 10.289 -22.797 -8.242 1 96.94 124 LYS A N 1
ATOM 913 C CA . LYS A 1 124 ? 10.297 -23.797 -7.172 1 96.94 124 LYS A CA 1
ATOM 914 C C . LYS A 1 124 ? 9.352 -24.953 -7.484 1 96.94 124 LYS A C 1
ATOM 916 O O . LYS A 1 124 ? 9.719 -26.125 -7.352 1 96.94 124 LYS A O 1
ATOM 921 N N . VAL A 1 125 ? 8.164 -24.656 -7.957 1 95.5 125 VAL A N 1
ATOM 922 C CA . VAL A 1 125 ? 7.148 -25.688 -8.148 1 95.5 125 VAL A CA 1
ATOM 923 C C . VAL A 1 125 ? 7.438 -26.469 -9.438 1 95.5 125 VAL A C 1
ATOM 925 O O . VAL A 1 125 ? 6.973 -27.594 -9.602 1 95.5 125 VAL A O 1
ATOM 928 N N . THR A 1 126 ? 8.227 -25.906 -10.375 1 94.62 126 THR A N 1
ATOM 929 C CA . THR A 1 126 ? 8.633 -26.609 -11.586 1 94.62 126 THR A CA 1
ATOM 930 C C . THR A 1 126 ? 9.977 -27.297 -11.391 1 94.62 126 THR A C 1
ATOM 932 O O . THR A 1 126 ? 10.602 -27.75 -12.352 1 94.62 126 THR A O 1
ATOM 935 N N . GLU A 1 127 ? 10.562 -27.234 -10.234 1 94.44 127 GLU A N 1
ATOM 936 C CA . GLU A 1 127 ? 11.75 -27.953 -9.805 1 94.44 127 GLU A CA 1
ATOM 937 C C . GLU A 1 127 ? 13.016 -27.328 -10.383 1 94.44 127 GLU A C 1
ATOM 939 O O . GLU A 1 127 ? 14.078 -27.969 -10.383 1 94.44 127 GLU A O 1
ATOM 944 N N . GLN A 1 128 ? 12.914 -26.156 -10.781 1 93.62 128 GLN A N 1
ATOM 945 C CA . GLN A 1 128 ? 14.086 -25.453 -11.305 1 93.62 128 GLN A CA 1
ATOM 946 C C . GLN A 1 128 ? 15.047 -25.094 -10.188 1 93.62 128 GLN A C 1
ATOM 948 O O . GLN A 1 128 ? 16.266 -25.062 -10.391 1 93.62 128 GLN A O 1
ATOM 953 N N . VAL A 1 129 ? 14.523 -24.797 -9.031 1 93.81 129 VAL A N 1
ATOM 954 C CA . VAL A 1 129 ? 15.359 -24.469 -7.883 1 93.81 129 VAL A CA 1
ATOM 955 C C . VAL A 1 129 ? 16.156 -25.688 -7.453 1 93.81 129 VAL A C 1
ATOM 957 O O . VAL A 1 129 ? 17.344 -25.578 -7.133 1 93.81 129 VAL A O 1
ATOM 960 N N . ASP A 1 130 ? 15.531 -26.812 -7.48 1 93.06 130 ASP A N 1
ATOM 961 C CA . ASP A 1 130 ? 16.203 -28.078 -7.152 1 93.06 130 ASP A CA 1
ATOM 962 C C . ASP A 1 130 ? 17.25 -28.438 -8.211 1 93.06 130 ASP A C 1
ATOM 964 O O . ASP A 1 130 ? 18.281 -29.031 -7.895 1 93.06 130 ASP A O 1
ATOM 968 N N . ALA A 1 131 ? 16.969 -28.047 -9.438 1 93.69 131 ALA A N 1
ATOM 969 C CA . ALA A 1 131 ? 17.922 -28.266 -10.523 1 93.69 131 ALA A CA 1
ATOM 970 C C . ALA A 1 131 ? 19.188 -27.469 -10.305 1 93.69 131 ALA A C 1
ATOM 972 O O . ALA A 1 131 ? 20.297 -27.938 -10.617 1 93.69 131 ALA A O 1
ATOM 973 N N . LEU A 1 132 ? 19.109 -26.25 -9.719 1 91.69 132 LEU A N 1
ATOM 974 C CA . LEU A 1 132 ? 20.281 -25.438 -9.398 1 91.69 132 LEU A CA 1
ATOM 975 C C . LEU A 1 132 ? 21.141 -26.125 -8.336 1 91.69 132 LEU A C 1
ATOM 977 O O . LEU A 1 132 ? 22.359 -26.156 -8.461 1 91.69 132 LEU A O 1
ATOM 981 N N . LYS A 1 133 ? 20.453 -26.672 -7.422 1 90.69 133 LYS A N 1
ATOM 982 C CA . LYS A 1 133 ? 21.172 -27.359 -6.359 1 90.69 133 LYS A CA 1
ATOM 983 C C . LYS A 1 133 ? 21.922 -28.594 -6.902 1 90.69 133 LYS A C 1
ATOM 985 O O . LYS A 1 133 ? 23.047 -28.875 -6.492 1 90.69 133 LYS A O 1
ATOM 990 N N . SER A 1 134 ? 21.297 -29.234 -7.797 1 93.88 134 SER A N 1
ATOM 991 C CA . SER A 1 134 ? 21.906 -30.422 -8.391 1 93.88 134 SER A CA 1
ATOM 992 C C . SER A 1 134 ? 23.125 -30.047 -9.227 1 93.88 134 SER A C 1
ATOM 994 O O . SER A 1 134 ? 24.016 -30.875 -9.414 1 93.88 134 SER A O 1
ATOM 996 N N . MET A 1 135 ? 23.156 -28.828 -9.719 1 93.44 135 MET A N 1
ATOM 997 C CA . MET A 1 135 ? 24.281 -28.328 -10.508 1 93.44 135 MET A CA 1
ATOM 998 C C . MET A 1 135 ? 25.312 -27.656 -9.617 1 93.44 135 MET A C 1
ATOM 1000 O O . MET A 1 135 ? 26.203 -26.953 -10.109 1 93.44 135 MET A O 1
ATOM 1004 N N . ASN A 1 136 ? 25.094 -27.75 -8.297 1 91.94 136 ASN A N 1
ATOM 1005 C CA . ASN A 1 136 ? 25.984 -27.203 -7.289 1 91.94 136 ASN A CA 1
ATOM 1006 C C . ASN A 1 136 ? 26 -25.672 -7.316 1 91.94 136 ASN A C 1
ATOM 1008 O O . ASN A 1 136 ? 27.047 -25.062 -7.133 1 91.94 136 ASN A O 1
ATOM 1012 N N . VAL A 1 137 ? 24.906 -25.219 -7.758 1 87.56 137 VAL A N 1
ATOM 1013 C CA . VAL A 1 137 ? 24.719 -23.781 -7.711 1 87.56 137 VAL A CA 1
ATOM 1014 C C . VAL A 1 137 ? 23.781 -23.422 -6.551 1 87.56 137 VAL A C 1
ATOM 1016 O O . VAL A 1 137 ? 22.703 -24 -6.41 1 87.56 137 VAL A O 1
ATOM 1019 N N . ASP A 1 138 ? 24.203 -22.531 -5.695 1 87.44 138 ASP A N 1
ATOM 1020 C CA . ASP A 1 138 ? 23.375 -22.109 -4.574 1 87.44 138 ASP A CA 1
ATOM 1021 C C . ASP A 1 138 ? 22.219 -21.234 -5.055 1 87.44 138 ASP A C 1
ATOM 1023 O O . ASP A 1 138 ? 22.438 -20.125 -5.559 1 87.44 138 ASP A O 1
ATOM 1027 N N . PRO A 1 139 ? 21.016 -21.703 -4.781 1 88.81 139 PRO A N 1
ATOM 1028 C CA . PRO A 1 139 ? 19.859 -20.969 -5.273 1 88.81 139 PRO A CA 1
ATOM 1029 C C . PRO A 1 139 ? 19.75 -19.578 -4.66 1 88.81 139 PRO A C 1
ATOM 1031 O O . PRO A 1 139 ? 19.266 -18.641 -5.312 1 88.81 139 PRO A O 1
ATOM 1034 N N . VAL A 1 140 ? 20.109 -19.391 -3.504 1 85.62 140 VAL A N 1
ATOM 1035 C CA . VAL A 1 140 ? 20.031 -18.094 -2.836 1 85.62 140 VAL A CA 1
ATOM 1036 C C . VAL A 1 140 ? 20.984 -17.109 -3.502 1 85.62 140 VAL A C 1
ATOM 1038 O O . VAL A 1 140 ? 20.625 -15.953 -3.752 1 85.62 140 VAL A O 1
ATOM 1041 N N . ASP A 1 141 ? 22.125 -17.547 -3.834 1 84.12 141 ASP A N 1
ATOM 1042 C CA . ASP A 1 141 ? 23.141 -16.703 -4.473 1 84.12 141 ASP A CA 1
ATOM 1043 C C . ASP A 1 141 ? 22.719 -16.344 -5.895 1 84.12 141 ASP A C 1
ATOM 1045 O O . ASP A 1 141 ? 22.984 -15.227 -6.355 1 84.12 141 ASP A O 1
ATOM 1049 N N . TYR A 1 142 ? 22.078 -17.281 -6.496 1 87.19 142 TYR A N 1
ATOM 1050 C CA . TYR A 1 142 ? 21.781 -17.094 -7.914 1 87.19 142 TYR A CA 1
ATOM 1051 C C . TYR A 1 142 ? 20.484 -16.344 -8.102 1 87.19 142 TYR A C 1
ATOM 1053 O O . TYR A 1 142 ? 20.359 -15.516 -9.008 1 87.19 142 TYR A O 1
ATOM 1061 N N . LEU A 1 143 ? 19.516 -16.609 -7.227 1 90.25 143 LEU A N 1
ATOM 1062 C CA . LEU A 1 143 ? 18.172 -16.078 -7.461 1 90.25 143 LEU A CA 1
ATOM 1063 C C . LEU A 1 143 ? 17.891 -14.883 -6.559 1 90.25 143 LEU A C 1
ATOM 1065 O O . LEU A 1 143 ? 17.219 -13.938 -6.961 1 90.25 143 LEU A O 1
ATOM 1069 N N . VAL A 1 144 ? 18.391 -14.836 -5.348 1 90.62 144 VAL A N 1
ATOM 1070 C CA . VAL A 1 144 ? 17.969 -13.891 -4.324 1 90.62 144 VAL A CA 1
ATOM 1071 C C . VAL A 1 144 ? 18.906 -12.688 -4.309 1 90.62 144 VAL A C 1
ATOM 1073 O O . VAL A 1 144 ? 18.469 -11.539 -4.348 1 90.62 144 VAL A O 1
ATOM 1076 N N . LYS A 1 145 ? 20.188 -12.938 -4.383 1 88.94 145 LYS A N 1
ATOM 1077 C CA . LYS A 1 145 ? 21.203 -11.898 -4.207 1 88.94 145 LYS A CA 1
ATOM 1078 C C . LYS A 1 145 ? 21.078 -10.812 -5.27 1 88.94 145 LYS A C 1
ATOM 1080 O O . LYS A 1 145 ? 21.047 -9.625 -4.953 1 88.94 145 LYS A O 1
ATOM 1085 N N . PRO A 1 146 ? 20.969 -11.188 -6.531 1 91 146 PRO A N 1
ATOM 1086 C CA . PRO A 1 146 ? 20.844 -10.141 -7.543 1 91 146 PRO A CA 1
ATOM 1087 C C . PRO A 1 146 ? 19.562 -9.32 -7.391 1 91 146 PRO A C 1
ATOM 1089 O O . PRO A 1 146 ? 19.562 -8.125 -7.703 1 91 146 PRO A O 1
ATOM 1092 N N . ARG A 1 147 ? 18.516 -9.945 -6.938 1 93.31 147 ARG A N 1
ATOM 1093 C CA . ARG A 1 147 ? 17.25 -9.25 -6.762 1 93.31 147 ARG A CA 1
ATOM 1094 C C . ARG A 1 147 ? 17.328 -8.25 -5.617 1 93.31 147 ARG A C 1
ATOM 1096 O O . ARG A 1 147 ? 16.797 -7.141 -5.715 1 93.31 147 ARG A O 1
ATOM 1103 N N . ILE A 1 148 ? 17.984 -8.609 -4.559 1 92 148 ILE A N 1
ATOM 1104 C CA . ILE A 1 148 ? 18.156 -7.719 -3.416 1 92 148 ILE A CA 1
ATOM 1105 C C . ILE A 1 148 ? 19.031 -6.531 -3.807 1 92 148 ILE A C 1
ATOM 1107 O O . ILE A 1 148 ? 18.719 -5.383 -3.484 1 92 148 ILE A O 1
ATOM 1111 N N . GLN A 1 149 ? 20.109 -6.812 -4.504 1 91.19 149 GLN A N 1
ATOM 1112 C CA . GLN A 1 149 ? 21 -5.746 -4.949 1 91.19 149 GLN A CA 1
ATOM 1113 C C . GLN A 1 149 ? 20.281 -4.797 -5.91 1 91.19 149 GLN A C 1
ATOM 1115 O O . GLN A 1 149 ? 20.453 -3.58 -5.824 1 91.19 149 GLN A O 1
ATOM 1120 N N . ALA A 1 150 ? 19.531 -5.387 -6.754 1 94.44 150 ALA A N 1
ATOM 1121 C CA . ALA A 1 150 ? 18.797 -4.578 -7.715 1 94.44 150 ALA A CA 1
ATOM 1122 C C . ALA A 1 150 ? 17.781 -3.689 -7.012 1 94.44 150 ALA A C 1
ATOM 1124 O O . ALA A 1 150 ? 17.578 -2.533 -7.398 1 94.44 150 ALA A O 1
ATOM 1125 N N . MET A 1 151 ? 17.188 -4.227 -5.996 1 94.94 151 MET A N 1
ATOM 1126 C CA . MET A 1 151 ? 16.172 -3.475 -5.262 1 94.94 151 MET A CA 1
ATOM 1127 C C . MET A 1 151 ? 16.812 -2.332 -4.477 1 94.94 151 MET A C 1
ATOM 1129 O O . MET A 1 151 ? 16.219 -1.265 -4.328 1 94.94 151 MET A O 1
ATOM 1133 N N . LEU A 1 152 ? 17.953 -2.537 -3.949 1 91.5 152 LEU A N 1
ATOM 1134 C CA . LEU A 1 152 ? 18.656 -1.521 -3.164 1 91.5 152 LEU A CA 1
ATOM 1135 C C . LEU A 1 152 ? 19.031 -0.328 -4.035 1 91.5 152 LEU A C 1
ATOM 1137 O O . LEU A 1 152 ? 19.094 0.805 -3.551 1 91.5 152 LEU A O 1
ATOM 1141 N N . ILE A 1 153 ? 19.172 -0.586 -5.273 1 93.56 153 ILE A N 1
ATOM 1142 C CA . ILE A 1 153 ? 19.531 0.482 -6.203 1 93.56 153 ILE A CA 1
ATOM 1143 C C . ILE A 1 153 ? 18.25 1.126 -6.758 1 93.56 153 ILE A C 1
ATOM 1145 O O . ILE A 1 153 ? 18.141 2.354 -6.805 1 93.56 153 ILE A O 1
ATOM 1149 N N . SER A 1 154 ? 17.344 0.319 -7.102 1 97.12 154 SER A N 1
ATOM 1150 C CA . SER A 1 154 ? 16.156 0.792 -7.805 1 97.12 154 SER A CA 1
ATOM 1151 C C . SER A 1 154 ? 15.203 1.498 -6.852 1 97.12 154 SER A C 1
ATOM 1153 O O . SER A 1 154 ? 14.539 2.465 -7.234 1 97.12 154 SER A O 1
ATOM 1155 N N . MET A 1 155 ? 15.125 1.054 -5.605 1 97 155 MET A N 1
ATOM 1156 C CA . MET A 1 155 ? 14.125 1.547 -4.668 1 97 155 MET A CA 1
ATOM 1157 C C . MET A 1 155 ? 14.336 3.025 -4.363 1 97 155 MET A C 1
ATOM 1159 O O . MET A 1 155 ? 13.391 3.812 -4.383 1 97 155 MET A O 1
ATOM 1163 N N . PRO A 1 156 ? 15.57 3.467 -4.055 1 96.75 156 PRO A N 1
ATOM 1164 C CA . PRO A 1 156 ? 15.773 4.895 -3.809 1 96.75 156 PRO A CA 1
ATOM 1165 C C . PRO A 1 156 ? 15.438 5.758 -5.023 1 96.75 156 PRO A C 1
ATOM 1167 O O . PRO A 1 156 ? 14.883 6.852 -4.871 1 96.75 156 PRO A O 1
ATOM 1170 N N . ILE A 1 157 ? 15.711 5.262 -6.172 1 97.44 157 ILE A N 1
ATOM 1171 C CA . ILE A 1 157 ? 15.461 6.016 -7.398 1 97.44 157 ILE A CA 1
ATOM 1172 C C . ILE A 1 157 ? 13.961 6.125 -7.633 1 97.44 157 ILE A C 1
ATOM 1174 O O . ILE A 1 157 ? 13.445 7.211 -7.906 1 97.44 157 ILE A O 1
ATOM 1178 N N . LEU A 1 158 ? 13.297 5.047 -7.5 1 97.69 158 LEU A N 1
ATOM 1179 C CA . LEU A 1 158 ? 11.859 5.02 -7.719 1 97.69 158 LEU A CA 1
ATOM 1180 C C . LEU A 1 158 ? 11.133 5.836 -6.656 1 97.69 158 LEU A C 1
ATOM 1182 O O . LEU A 1 158 ? 10.133 6.5 -6.953 1 97.69 158 LEU A O 1
ATOM 1186 N N . MET A 1 159 ? 11.586 5.75 -5.453 1 97.56 159 MET A N 1
ATOM 1187 C CA . MET A 1 159 ? 10.984 6.508 -4.359 1 97.56 159 MET A CA 1
ATOM 1188 C C . MET A 1 159 ? 11.133 8.008 -4.586 1 97.56 159 MET A C 1
ATOM 1190 O O . MET A 1 159 ? 10.188 8.766 -4.387 1 97.56 159 MET A O 1
ATOM 1194 N N . MET A 1 160 ? 12.32 8.422 -4.992 1 97.69 160 MET A N 1
ATOM 1195 C CA . MET A 1 160 ? 12.547 9.836 -5.27 1 97.69 160 MET A CA 1
ATOM 1196 C C . MET A 1 160 ? 11.688 10.312 -6.438 1 97.69 160 MET A C 1
ATOM 1198 O O . MET A 1 160 ? 11.18 11.438 -6.426 1 97.69 160 MET A O 1
ATOM 1202 N N . GLU A 1 161 ? 11.602 9.492 -7.352 1 97.69 161 GLU A N 1
ATOM 1203 C CA . GLU A 1 161 ? 10.742 9.812 -8.484 1 97.69 161 GLU A CA 1
ATOM 1204 C C . GLU A 1 161 ? 9.289 10.008 -8.047 1 97.69 161 GLU A C 1
ATOM 1206 O O . GLU A 1 161 ? 8.633 10.969 -8.453 1 97.69 161 GLU A O 1
ATOM 1211 N N . ALA A 1 162 ? 8.805 9.109 -7.242 1 97.88 162 ALA A N 1
ATOM 1212 C CA . ALA A 1 162 ? 7.43 9.203 -6.75 1 97.88 162 ALA A CA 1
ATOM 1213 C C . ALA A 1 162 ? 7.223 10.477 -5.945 1 97.88 162 ALA A C 1
ATOM 1215 O O . ALA A 1 162 ? 6.191 11.141 -6.078 1 97.88 162 ALA A O 1
ATOM 1216 N N . VAL A 1 163 ? 8.172 10.82 -5.117 1 98.06 163 VAL A N 1
ATOM 1217 C CA . VAL A 1 163 ? 8.094 12.008 -4.27 1 98.06 163 VAL A CA 1
ATOM 1218 C C . VAL A 1 163 ? 8.078 13.266 -5.141 1 98.06 163 VAL A C 1
ATOM 1220 O O . VAL A 1 163 ? 7.266 14.164 -4.926 1 98.06 163 VAL A O 1
ATOM 1223 N N . LEU A 1 164 ? 8.953 13.289 -6.09 1 97.94 164 LEU A N 1
ATOM 1224 C CA . LEU A 1 164 ? 9.062 14.469 -6.941 1 97.94 164 LEU A CA 1
ATOM 1225 C C . LEU A 1 164 ? 7.812 14.648 -7.793 1 97.94 164 LEU A C 1
ATOM 1227 O O . LEU A 1 164 ? 7.32 15.773 -7.949 1 97.94 164 LEU A O 1
ATOM 1231 N N . VAL A 1 165 ? 7.34 13.617 -8.32 1 98 165 VAL A N 1
ATOM 1232 C CA . VAL A 1 165 ? 6.105 13.68 -9.094 1 98 165 VAL A CA 1
ATOM 1233 C C . VAL A 1 165 ? 4.945 14.094 -8.195 1 98 165 VAL A C 1
ATOM 1235 O O . VAL A 1 165 ? 4.066 14.844 -8.609 1 98 165 VAL A O 1
ATOM 1238 N N . GLY A 1 166 ? 4.938 13.547 -6.992 1 98.12 166 GLY A N 1
ATOM 1239 C CA . GLY A 1 166 ? 3.92 13.922 -6.027 1 98.12 166 GLY A CA 1
ATOM 1240 C C . GLY A 1 166 ? 3.932 15.406 -5.691 1 98.12 166 GLY A C 1
ATOM 1241 O O . GLY A 1 166 ? 2.879 16.047 -5.66 1 98.12 166 GLY A O 1
ATOM 1242 N N . ILE A 1 167 ? 5.082 15.938 -5.477 1 97.62 167 ILE A N 1
ATOM 1243 C CA . ILE A 1 167 ? 5.219 17.344 -5.148 1 97.62 167 ILE A CA 1
ATOM 1244 C C . ILE A 1 167 ? 4.805 18.203 -6.352 1 97.62 167 ILE A C 1
ATOM 1246 O O . ILE A 1 167 ? 4.137 19.219 -6.195 1 97.62 167 ILE A O 1
ATOM 1250 N N . ALA A 1 168 ? 5.203 17.766 -7.516 1 97.75 168 ALA A N 1
ATOM 1251 C CA . ALA A 1 168 ? 4.812 18.469 -8.734 1 97.75 168 ALA A CA 1
ATOM 1252 C C . ALA A 1 168 ? 3.295 18.484 -8.891 1 97.75 168 ALA A C 1
ATOM 1254 O O . ALA A 1 168 ? 2.719 19.5 -9.281 1 97.75 168 ALA A O 1
ATOM 1255 N N . SER A 1 169 ? 2.709 17.391 -8.68 1 97.75 169 SER A N 1
ATOM 1256 C CA . SER A 1 169 ? 1.256 17.312 -8.766 1 97.75 169 SER A CA 1
ATOM 1257 C C . SER A 1 169 ? 0.588 18.172 -7.703 1 97.75 169 SER A C 1
ATOM 1259 O O . SER A 1 169 ? -0.462 18.766 -7.945 1 97.75 169 SER A O 1
ATOM 1261 N N . ALA A 1 170 ? 1.162 18.172 -6.539 1 97.31 170 ALA A N 1
ATOM 1262 C CA . ALA A 1 170 ? 0.66 19.031 -5.477 1 97.31 170 ALA A CA 1
ATOM 1263 C C . ALA A 1 170 ? 0.697 20.5 -5.898 1 97.31 170 ALA A C 1
ATOM 1265 O O . ALA A 1 170 ? -0.239 21.25 -5.625 1 97.31 170 ALA A O 1
ATOM 1266 N N . TYR A 1 171 ? 1.757 20.859 -6.566 1 97.12 171 TYR A N 1
ATOM 1267 C CA . TYR A 1 171 ? 1.897 22.219 -7.078 1 97.12 171 TYR A CA 1
ATOM 1268 C C . TYR A 1 171 ? 0.789 22.547 -8.07 1 97.12 171 TYR A C 1
ATOM 1270 O O . TYR A 1 171 ? 0.16 23.609 -7.988 1 97.12 171 TYR A O 1
ATOM 1278 N N . ILE A 1 172 ? 0.584 21.625 -8.945 1 96.81 172 ILE A N 1
ATOM 1279 C CA . ILE A 1 172 ? -0.412 21.844 -9.992 1 96.81 172 ILE A CA 1
ATOM 1280 C C . ILE A 1 172 ? -1.797 21.984 -9.359 1 96.81 172 ILE A C 1
ATOM 1282 O O . ILE A 1 172 ? -2.557 22.891 -9.719 1 96.81 172 ILE A O 1
ATOM 1286 N N . VAL A 1 173 ? -2.115 21.203 -8.406 1 95.69 173 VAL A N 1
ATOM 1287 C CA . VAL A 1 173 ? -3.424 21.234 -7.758 1 95.69 173 VAL A CA 1
ATOM 1288 C C . VAL A 1 173 ? -3.578 22.531 -6.969 1 95.69 173 VAL A C 1
ATOM 1290 O O . VAL A 1 173 ? -4.641 23.156 -6.992 1 95.69 173 VAL A O 1
ATOM 1293 N N . SER A 1 174 ? -2.561 22.922 -6.309 1 95.75 174 SER A N 1
ATOM 1294 C CA . SER A 1 174 ? -2.604 24.125 -5.48 1 95.75 174 SER A CA 1
ATOM 1295 C C . SER A 1 174 ? -2.859 25.375 -6.328 1 95.75 174 SER A C 1
ATOM 1297 O O . SER A 1 174 ? -3.682 26.219 -5.969 1 95.75 174 SER A O 1
ATOM 1299 N N . VAL A 1 175 ? -2.203 25.438 -7.426 1 94.62 175 VAL A N 1
ATOM 1300 C CA . VAL A 1 175 ? -2.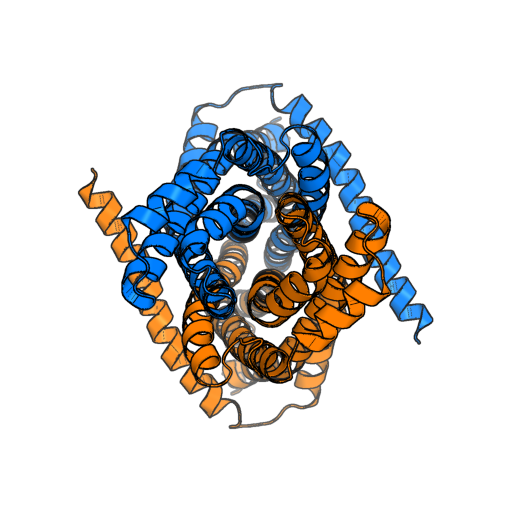24 26.641 -8.242 1 94.62 175 VAL A CA 1
ATOM 1301 C C . VAL A 1 175 ? -3.496 26.641 -9.109 1 94.62 175 VAL A C 1
ATOM 1303 O O . VAL A 1 175 ? -4.164 27.672 -9.25 1 94.62 175 VAL A O 1
ATOM 1306 N N . THR A 1 176 ? -3.879 25.516 -9.648 1 93.25 176 THR A N 1
ATOM 1307 C CA . THR A 1 176 ? -4.949 25.484 -10.641 1 93.25 176 THR A CA 1
ATOM 1308 C C . THR A 1 176 ? -6.305 25.281 -9.969 1 93.25 176 THR A C 1
ATOM 1310 O O . THR A 1 176 ? -7.293 25.906 -10.359 1 93.25 176 THR A O 1
ATOM 1313 N N . ALA A 1 177 ? -6.328 24.484 -9 1 90.94 177 ALA A N 1
ATOM 1314 C CA . ALA A 1 177 ? -7.621 24.141 -8.406 1 90.94 177 ALA A CA 1
ATOM 1315 C C . ALA A 1 177 ? -7.926 25.031 -7.211 1 90.94 177 ALA A C 1
ATOM 1317 O O . ALA A 1 177 ? -9.094 25.281 -6.898 1 90.94 177 ALA A O 1
ATOM 1318 N N . PHE A 1 178 ? -6.891 25.578 -6.547 1 91.94 178 PHE A N 1
ATOM 1319 C CA . PHE A 1 178 ? -7.133 26.297 -5.305 1 91.94 178 PHE A CA 1
ATOM 1320 C C . PHE A 1 178 ? -6.633 27.734 -5.406 1 91.94 178 PHE A C 1
ATOM 1322 O O . PHE A 1 178 ? -6.723 28.5 -4.441 1 91.94 178 PHE A O 1
ATOM 1329 N N . ASN A 1 179 ? -6.094 28.094 -6.492 1 92.62 179 ASN A N 1
ATOM 1330 C CA . ASN A 1 179 ? -5.676 29.453 -6.797 1 92.62 179 ASN A CA 1
ATOM 1331 C C . ASN A 1 179 ? -4.66 29.969 -5.781 1 92.62 179 ASN A C 1
ATOM 1333 O O . ASN A 1 179 ? -4.734 31.125 -5.352 1 92.62 179 ASN A O 1
ATOM 1337 N N . VAL A 1 180 ? -3.812 29.125 -5.34 1 93.38 180 VAL A N 1
ATOM 1338 C CA . VAL A 1 180 ? -2.715 29.531 -4.473 1 93.38 180 VAL A CA 1
ATOM 1339 C C . VAL A 1 180 ? -1.63 30.219 -5.305 1 93.38 180 VAL A C 1
ATOM 1341 O O . VAL A 1 180 ? -1.314 29.781 -6.41 1 93.38 180 VAL A O 1
ATOM 1344 N N . ASP A 1 181 ? -1.14 31.297 -4.801 1 94.94 181 ASP A N 1
ATOM 1345 C CA . ASP A 1 181 ? -0.096 32.031 -5.5 1 94.94 181 ASP A CA 1
ATOM 1346 C C . ASP A 1 181 ? 1.153 31.188 -5.691 1 94.94 181 ASP A C 1
ATOM 1348 O O . ASP A 1 181 ? 1.659 30.594 -4.738 1 94.94 181 ASP A O 1
ATOM 1352 N N . GLN A 1 182 ? 1.658 31.141 -6.844 1 94.12 182 GLN A N 1
ATOM 1353 C CA . GLN A 1 182 ? 2.773 30.266 -7.219 1 94.12 182 GLN A CA 1
ATOM 1354 C C . GLN A 1 182 ? 4.043 30.656 -6.461 1 94.12 182 GLN A C 1
ATOM 1356 O O . GLN A 1 182 ? 4.797 29.781 -6.023 1 94.12 182 GLN A O 1
ATOM 1361 N N . ALA A 1 183 ? 4.293 31.953 -6.344 1 93.06 183 ALA A N 1
ATOM 1362 C CA . ALA A 1 183 ? 5.508 32.438 -5.695 1 93.06 183 ALA A CA 1
ATOM 1363 C C . ALA A 1 183 ? 5.531 32.062 -4.219 1 93.06 183 ALA A C 1
ATOM 1365 O O . ALA A 1 183 ? 6.562 31.625 -3.699 1 93.06 183 ALA A O 1
ATOM 1366 N N . TYR A 1 184 ? 4.426 32.188 -3.631 1 91.94 184 TYR A N 1
ATOM 1367 C CA . TYR A 1 184 ? 4.344 31.859 -2.211 1 91.94 184 TYR A CA 1
ATOM 1368 C C . TYR A 1 184 ? 4.453 30.344 -1.994 1 91.94 184 TYR A C 1
ATOM 1370 O O . TYR A 1 184 ? 5.094 29.891 -1.043 1 91.94 184 TYR A O 1
ATOM 1378 N N . TRP A 1 185 ? 3.785 29.625 -2.855 1 93.12 185 TRP A N 1
ATOM 1379 C CA . TRP A 1 185 ? 3.85 28.172 -2.76 1 93.12 185 TRP A CA 1
ATOM 1380 C C . TRP A 1 185 ? 5.293 27.688 -2.836 1 93.12 185 TRP A C 1
ATOM 1382 O O . TRP A 1 185 ? 5.73 26.891 -1.998 1 93.12 185 TRP A O 1
ATOM 1392 N N . MET A 1 186 ? 6.043 28.203 -3.822 1 92.5 186 MET A N 1
ATOM 1393 C CA . MET A 1 186 ? 7.43 27.781 -4.031 1 92.5 186 MET A CA 1
ATOM 1394 C C . MET A 1 186 ? 8.32 28.266 -2.891 1 92.5 186 MET A C 1
ATOM 1396 O O . MET A 1 186 ? 9.25 27.578 -2.49 1 92.5 186 MET A O 1
ATOM 1400 N N . HIS A 1 187 ? 8.055 29.422 -2.369 1 91.38 187 HIS A N 1
ATOM 1401 C CA . HIS A 1 187 ? 8.844 30 -1.286 1 91.38 187 HIS A CA 1
ATOM 1402 C C . HIS A 1 187 ? 8.742 29.156 -0.022 1 91.38 187 HIS A C 1
ATOM 1404 O O . HIS A 1 187 ? 9.766 28.781 0.56 1 91.38 187 HIS A O 1
ATOM 1410 N N . PHE A 1 188 ? 7.543 28.797 0.306 1 88.94 188 PHE A N 1
ATOM 1411 C CA . PHE A 1 188 ? 7.352 28.047 1.539 1 88.94 188 PHE A CA 1
ATOM 1412 C C . PHE A 1 188 ? 7.832 26.609 1.378 1 88.94 188 PHE A C 1
ATOM 1414 O O . PHE A 1 188 ? 8.383 26.031 2.312 1 88.94 188 PHE A O 1
ATOM 1421 N N . MET A 1 189 ? 7.598 26.062 0.264 1 90.06 189 MET A N 1
ATOM 1422 C CA . MET A 1 189 ? 8.109 24.719 0.009 1 90.06 189 MET A CA 1
ATOM 1423 C C . MET A 1 189 ? 9.633 24.688 0.144 1 90.06 189 MET A C 1
ATOM 1425 O O . MET A 1 189 ? 10.18 23.797 0.806 1 90.06 189 MET A O 1
ATOM 1429 N N . SER A 1 190 ? 10.305 25.641 -0.455 1 90.81 190 SER A N 1
ATOM 1430 C CA . SER A 1 190 ? 11.758 25.688 -0.427 1 90.81 190 SER A CA 1
ATOM 1431 C C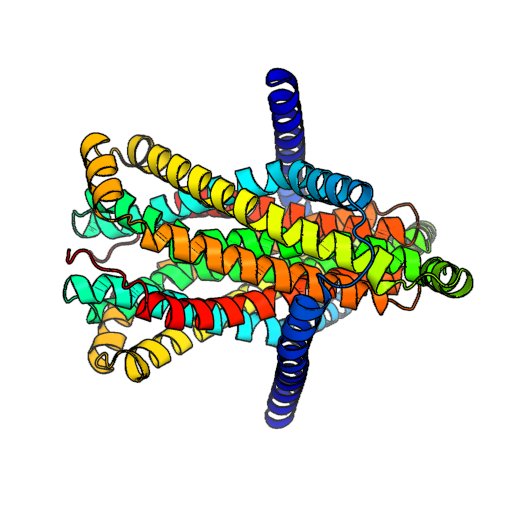 . SER A 1 190 ? 12.273 26 0.974 1 90.81 190 SER A C 1
ATOM 1433 O O . SER A 1 190 ? 13.352 25.531 1.359 1 90.81 190 SER A O 1
ATOM 1435 N N . LYS A 1 191 ? 11.555 26.734 1.689 1 87.75 191 LYS A N 1
ATOM 1436 C CA . LYS A 1 191 ? 11.969 27.156 3.029 1 87.75 191 LYS A CA 1
ATOM 1437 C C . LYS A 1 191 ? 11.883 25.984 4.012 1 87.75 191 LYS A C 1
ATOM 1439 O O . LYS A 1 191 ? 12.727 25.859 4.906 1 87.75 191 LYS A O 1
ATOM 1444 N N . PHE A 1 192 ? 10.961 25.141 3.812 1 87.38 192 PHE A N 1
ATOM 1445 C CA . PHE A 1 192 ? 10.68 24.172 4.859 1 87.38 192 PHE A CA 1
ATOM 1446 C C . PHE A 1 192 ? 11.219 22.797 4.48 1 87.38 192 PHE A C 1
ATOM 1448 O O . PHE A 1 192 ? 11.406 21.938 5.344 1 87.38 192 PHE A O 1
ATOM 1455 N N . VAL A 1 193 ? 11.477 22.562 3.223 1 91.25 193 VAL A N 1
ATOM 1456 C CA . VAL A 1 193 ? 12.086 21.297 2.807 1 91.25 193 VAL A CA 1
ATOM 1457 C C . VAL A 1 193 ? 13.602 21.375 3.006 1 91.25 193 VAL A C 1
ATOM 1459 O O . VAL A 1 193 ? 14.258 22.281 2.484 1 91.25 193 VAL A O 1
ATOM 1462 N N . THR A 1 194 ? 14.141 20.484 3.742 1 91.44 194 THR A N 1
ATOM 1463 C CA . THR A 1 194 ? 15.562 20.484 4.043 1 91.44 194 THR A CA 1
ATOM 1464 C C . THR A 1 194 ? 16.234 19.234 3.463 1 91.44 194 THR A C 1
ATOM 1466 O O . THR A 1 194 ? 15.539 18.312 3.021 1 91.44 194 THR A O 1
ATOM 1469 N N . MET A 1 195 ? 17.531 19.234 3.467 1 92.38 195 MET A N 1
ATOM 1470 C CA . MET A 1 195 ? 18.281 18.062 3.02 1 92.38 195 MET A CA 1
ATOM 1471 C C . MET A 1 195 ? 18.016 16.859 3.916 1 92.38 195 MET A C 1
ATOM 1473 O O . MET A 1 195 ? 18.109 15.719 3.469 1 92.38 195 MET A O 1
ATOM 1477 N N . GLY A 1 196 ? 17.719 17.203 5.133 1 93.06 196 GLY A N 1
ATOM 1478 C CA . GLY A 1 196 ? 17.375 16.125 6.051 1 93.06 196 GLY A CA 1
ATOM 1479 C C . GLY A 1 196 ? 16.156 15.336 5.613 1 93.06 196 GLY A C 1
ATOM 1480 O O . GLY A 1 196 ? 16.094 14.125 5.801 1 93.06 196 GLY A O 1
ATOM 1481 N N . ASP A 1 197 ? 15.195 16.016 5.031 1 94.44 197 ASP A N 1
ATOM 1482 C CA . ASP A 1 197 ? 13.992 15.352 4.547 1 94.44 197 ASP A CA 1
ATOM 1483 C C . ASP A 1 197 ? 14.328 14.375 3.42 1 94.44 197 ASP A C 1
ATOM 1485 O O . ASP A 1 197 ? 13.75 13.289 3.344 1 94.44 197 ASP A O 1
ATOM 1489 N N . ILE A 1 198 ? 15.234 14.758 2.584 1 95 198 ILE A N 1
ATOM 1490 C CA . ILE A 1 198 ? 15.648 13.922 1.463 1 95 198 ILE A CA 1
ATOM 1491 C C . ILE A 1 198 ? 16.406 12.695 1.984 1 95 198 ILE A C 1
ATOM 1493 O O . ILE A 1 198 ? 16.188 11.578 1.517 1 95 198 ILE A O 1
ATOM 1497 N N . ILE A 1 199 ? 17.25 12.891 2.953 1 94.81 199 ILE A N 1
ATOM 1498 C CA . ILE A 1 199 ? 18.031 11.797 3.531 1 94.81 199 ILE A CA 1
ATOM 1499 C C . ILE A 1 199 ? 17.094 10.797 4.207 1 94.81 199 ILE A C 1
ATOM 1501 O O . ILE A 1 199 ? 17.281 9.586 4.09 1 94.81 199 ILE A O 1
ATOM 1505 N N . VAL A 1 200 ? 16.141 11.336 4.91 1 94.12 200 VAL A N 1
ATOM 1506 C CA . VAL A 1 200 ? 15.164 10.484 5.586 1 94.12 200 VAL A CA 1
ATOM 1507 C C . VAL A 1 200 ? 14.461 9.594 4.559 1 94.12 200 VAL A C 1
ATOM 1509 O O . VAL A 1 200 ? 14.305 8.391 4.773 1 94.12 200 VAL A O 1
ATOM 1512 N N . ALA A 1 201 ? 14.07 10.188 3.445 1 96.25 201 ALA A N 1
ATOM 1513 C CA . ALA A 1 201 ? 13.391 9.445 2.385 1 96.25 201 ALA A CA 1
ATOM 1514 C C . ALA A 1 201 ? 14.305 8.359 1.807 1 96.25 201 ALA A C 1
ATOM 1516 O O . ALA A 1 201 ? 13.859 7.238 1.552 1 96.25 201 ALA A O 1
ATOM 1517 N N . LEU A 1 202 ? 15.516 8.703 1.656 1 95.75 202 LEU A N 1
ATOM 1518 C CA . LEU A 1 202 ? 16.469 7.777 1.042 1 95.75 202 LEU A CA 1
ATOM 1519 C C . LEU A 1 202 ? 16.781 6.617 1.978 1 95.75 202 LEU A C 1
ATOM 1521 O O . LEU A 1 202 ? 16.906 5.473 1.534 1 95.75 202 LEU A O 1
ATOM 1525 N N . VAL A 1 203 ? 16.906 6.891 3.215 1 94.5 203 VAL A N 1
ATOM 1526 C CA . VAL A 1 203 ? 17.172 5.844 4.195 1 94.5 203 VAL A CA 1
ATOM 1527 C C . VAL A 1 203 ? 15.977 4.891 4.27 1 94.5 203 VAL A C 1
ATOM 1529 O O . VAL A 1 203 ? 16.156 3.67 4.297 1 94.5 203 VAL A O 1
ATOM 1532 N N . LYS A 1 204 ? 14.812 5.457 4.316 1 95.81 204 LYS A N 1
ATOM 1533 C CA . LYS A 1 204 ? 13.617 4.621 4.328 1 95.81 204 LYS A CA 1
ATOM 1534 C C . LYS A 1 204 ? 13.523 3.781 3.055 1 95.81 204 LYS A C 1
ATOM 1536 O O . LYS A 1 204 ? 13.102 2.623 3.1 1 95.81 204 LYS A O 1
ATOM 1541 N N . ALA A 1 205 ? 13.914 4.398 1.934 1 96.62 205 ALA A N 1
ATOM 1542 C CA . ALA A 1 205 ? 13.883 3.672 0.667 1 96.62 205 ALA A CA 1
ATOM 1543 C C . ALA A 1 205 ? 14.789 2.445 0.712 1 96.62 205 ALA A C 1
ATOM 1545 O O . ALA A 1 205 ? 14.414 1.369 0.241 1 96.62 205 ALA A O 1
ATOM 1546 N N . LEU A 1 206 ? 15.938 2.615 1.245 1 92.88 206 LEU A N 1
ATOM 1547 C CA . LEU A 1 206 ? 16.891 1.515 1.343 1 92.88 206 LEU A CA 1
ATOM 1548 C C . LEU A 1 206 ? 16.359 0.42 2.266 1 92.88 206 LEU A C 1
ATOM 1550 O O . LEU A 1 206 ? 16.438 -0.765 1.931 1 92.88 206 LEU A O 1
ATOM 1554 N N . ALA A 1 207 ? 15.852 0.85 3.359 1 93.31 207 ALA A N 1
ATOM 1555 C CA . ALA A 1 207 ? 15.305 -0.112 4.312 1 93.31 207 ALA A CA 1
ATOM 1556 C C . ALA A 1 207 ? 14.117 -0.861 3.717 1 93.31 207 ALA A C 1
ATOM 1558 O O . ALA A 1 207 ? 14.008 -2.08 3.863 1 93.31 207 ALA A O 1
ATOM 1559 N N . PHE A 1 208 ? 13.25 -0.146 3.057 1 96.44 208 PHE A N 1
ATOM 1560 C CA . PHE A 1 208 ? 12.062 -0.749 2.465 1 96.44 208 PHE A CA 1
ATOM 1561 C C . PHE A 1 208 ? 12.438 -1.7 1.337 1 96.44 208 PHE A C 1
ATOM 1563 O O . PHE A 1 208 ? 11.836 -2.762 1.182 1 96.44 208 PHE A O 1
ATOM 1570 N N . GLY A 1 209 ? 13.461 -1.275 0.536 1 94.38 209 GLY A N 1
ATOM 1571 C CA . GLY A 1 209 ? 13.93 -2.162 -0.518 1 94.38 209 GLY A CA 1
ATOM 1572 C C . GLY A 1 209 ? 14.438 -3.492 0.004 1 94.38 209 GLY A C 1
ATOM 1573 O O . GLY A 1 209 ? 14.148 -4.543 -0.572 1 94.38 209 GLY A O 1
ATOM 1574 N N . LEU A 1 210 ? 15.141 -3.387 1.044 1 92.25 210 LEU A N 1
ATOM 1575 C CA . LEU A 1 210 ? 15.672 -4.59 1.668 1 92.25 210 LEU A CA 1
ATOM 1576 C C . LEU A 1 210 ? 14.547 -5.473 2.201 1 92.25 210 LEU A C 1
ATOM 1578 O O . LEU A 1 210 ? 14.57 -6.691 2.023 1 92.25 210 LEU A O 1
ATOM 1582 N N . ILE A 1 211 ? 13.594 -4.902 2.811 1 93.69 211 ILE A N 1
ATOM 1583 C CA . ILE A 1 211 ? 12.469 -5.617 3.404 1 93.69 211 ILE A CA 1
ATOM 1584 C C . ILE A 1 211 ? 11.664 -6.312 2.311 1 93.69 211 ILE A C 1
ATOM 1586 O O . ILE A 1 211 ? 11.383 -7.512 2.4 1 93.69 211 ILE A O 1
ATOM 1590 N N . ILE A 1 212 ? 11.344 -5.594 1.275 1 96.31 212 ILE A N 1
ATOM 1591 C CA . ILE A 1 212 ? 10.492 -6.102 0.206 1 96.31 212 ILE A CA 1
ATOM 1592 C C . ILE A 1 212 ? 11.18 -7.27 -0.495 1 96.31 212 ILE A C 1
ATOM 1594 O O . ILE A 1 212 ? 10.586 -8.336 -0.675 1 96.31 212 ILE A O 1
ATOM 1598 N N . SER A 1 213 ? 12.414 -7.082 -0.869 1 94.88 213 SER A N 1
ATOM 1599 C CA . SER A 1 213 ? 13.109 -8.102 -1.648 1 94.88 213 SER A CA 1
ATOM 1600 C C . SER A 1 213 ? 13.383 -9.352 -0.814 1 94.88 213 SER A C 1
ATOM 1602 O O . SER A 1 213 ? 13.211 -10.469 -1.293 1 94.88 213 SER A O 1
ATOM 1604 N N . THR A 1 214 ? 13.734 -9.164 0.437 1 91.94 214 THR A N 1
ATOM 1605 C CA . THR A 1 214 ? 14.062 -10.305 1.291 1 91.94 214 THR A CA 1
ATOM 1606 C C . THR A 1 214 ? 12.812 -11.133 1.575 1 91.94 214 THR A C 1
ATOM 1608 O O . THR A 1 214 ? 12.836 -12.359 1.44 1 91.94 214 THR A O 1
ATOM 1611 N N . ILE A 1 215 ? 11.766 -10.508 1.898 1 93.81 215 ILE A N 1
ATOM 1612 C CA . ILE A 1 215 ? 10.539 -11.211 2.246 1 93.81 215 ILE A CA 1
ATOM 1613 C C . ILE A 1 215 ? 9.961 -11.891 1.005 1 93.81 215 ILE A C 1
ATOM 1615 O O . ILE A 1 215 ? 9.516 -13.039 1.066 1 93.81 215 ILE A O 1
ATOM 1619 N N . SER A 1 216 ? 9.984 -11.188 -0.071 1 96.06 216 SER A N 1
ATOM 1620 C CA . SER A 1 216 ? 9.391 -11.711 -1.299 1 96.06 216 SER A CA 1
ATOM 1621 C C . SER A 1 216 ? 10.156 -12.93 -1.803 1 96.06 216 SER A C 1
ATOM 1623 O O . SER A 1 216 ? 9.555 -13.914 -2.236 1 96.06 216 SER A O 1
ATOM 1625 N N . CYS A 1 217 ? 11.469 -12.867 -1.782 1 93.44 217 CYS A N 1
ATOM 1626 C CA . CYS A 1 217 ? 12.266 -14.008 -2.223 1 93.44 217 CYS A CA 1
ATOM 1627 C C . CYS A 1 217 ? 12.078 -15.203 -1.294 1 93.44 217 CYS A C 1
ATOM 1629 O O . CYS A 1 217 ? 12.031 -16.344 -1.748 1 93.44 217 CYS A O 1
ATOM 1631 N N . ARG A 1 218 ? 11.992 -14.922 -0.03 1 92.12 218 ARG A N 1
ATOM 1632 C CA . ARG A 1 218 ? 11.773 -15.992 0.937 1 92.12 218 ARG A CA 1
ATOM 1633 C C . ARG A 1 218 ? 10.438 -16.688 0.697 1 92.12 218 ARG A C 1
ATOM 1635 O O . ARG A 1 218 ? 10.359 -17.922 0.715 1 92.12 218 ARG A O 1
ATOM 1642 N N . GLU A 1 219 ? 9.406 -15.883 0.494 1 95.38 219 GLU A N 1
ATOM 1643 C CA . GLU A 1 219 ? 8.094 -16.469 0.229 1 95.38 219 GLU A CA 1
ATOM 1644 C C . GLU A 1 219 ? 8.094 -17.266 -1.07 1 95.38 219 GLU A C 1
ATOM 1646 O O . GLU A 1 219 ? 7.453 -18.312 -1.161 1 95.38 219 GLU A O 1
ATOM 1651 N N . GLY A 1 220 ? 8.82 -16.75 -2.037 1 95.94 220 GLY A N 1
ATOM 1652 C CA . GLY A 1 220 ? 8.945 -17.5 -3.283 1 95.94 220 GLY A CA 1
ATOM 1653 C C . GLY A 1 220 ? 9.656 -18.828 -3.119 1 95.94 220 GLY A C 1
ATOM 1654 O O . GLY A 1 220 ? 9.188 -19.844 -3.623 1 95.94 220 GLY A O 1
ATOM 1655 N N . LEU A 1 221 ? 10.703 -18.875 -2.393 1 94.12 221 LEU A N 1
ATOM 1656 C CA . LEU A 1 221 ? 11.516 -20.078 -2.207 1 94.12 221 LEU A CA 1
ATOM 1657 C C . LEU A 1 221 ? 10.766 -21.125 -1.394 1 94.12 221 LEU A C 1
ATOM 1659 O O . LEU A 1 221 ? 11.086 -22.312 -1.454 1 94.12 221 LEU A O 1
ATOM 1663 N N . ASN A 1 222 ? 9.742 -20.703 -0.687 1 94.56 222 ASN A N 1
ATOM 1664 C CA . ASN A 1 222 ? 9 -21.609 0.181 1 94.56 222 ASN A CA 1
ATOM 1665 C C . ASN A 1 222 ? 7.691 -22.047 -0.461 1 94.56 222 ASN A C 1
ATOM 1667 O O . ASN A 1 222 ? 6.859 -22.688 0.191 1 94.56 222 ASN A O 1
ATOM 1671 N N . THR A 1 223 ? 7.539 -21.688 -1.721 1 96.69 223 THR A N 1
ATOM 1672 C CA . THR A 1 223 ? 6.301 -22.016 -2.416 1 96.69 223 THR A CA 1
ATOM 1673 C C . THR A 1 223 ? 6.148 -23.531 -2.557 1 96.69 223 THR A C 1
ATOM 1675 O O . THR A 1 223 ? 7.121 -24.234 -2.834 1 96.69 223 THR A O 1
ATOM 1678 N N . THR A 1 224 ? 4.863 -23.938 -2.221 1 94.38 224 THR A N 1
ATOM 1679 C CA . THR A 1 224 ? 4.516 -25.344 -2.424 1 94.38 224 THR A CA 1
ATOM 1680 C C . THR A 1 224 ? 3.145 -25.469 -3.078 1 94.38 224 THR A C 1
ATOM 1682 O O . THR A 1 224 ? 2.426 -24.484 -3.229 1 94.38 224 THR A O 1
ATOM 1685 N N . ASN A 1 225 ? 2.758 -26.609 -3.646 1 92.56 225 ASN A N 1
ATOM 1686 C CA . ASN A 1 225 ? 1.397 -26.938 -4.051 1 92.56 225 ASN A CA 1
ATOM 1687 C C . ASN A 1 225 ? 1.041 -26.312 -5.395 1 92.56 225 ASN A C 1
ATOM 1689 O O . ASN A 1 225 ? -0.066 -25.812 -5.574 1 92.56 225 ASN A O 1
ATOM 1693 N N . GLY A 1 226 ? 1.976 -26.219 -6.273 1 93.38 226 GLY A N 1
ATOM 1694 C CA . GLY A 1 226 ? 1.706 -25.875 -7.66 1 93.38 226 GLY A CA 1
ATOM 1695 C C . GLY A 1 226 ? 1.153 -24.469 -7.824 1 93.38 226 GLY A C 1
ATOM 1696 O O . GLY A 1 226 ? 1.678 -23.516 -7.242 1 93.38 226 GLY A O 1
ATOM 1697 N N . ALA A 1 227 ? 0.067 -24.406 -8.617 1 93.38 227 ALA A N 1
ATOM 1698 C CA . ALA A 1 227 ? -0.518 -23.109 -8.969 1 93.38 227 ALA A CA 1
ATOM 1699 C C . ALA A 1 227 ? -1.132 -22.438 -7.746 1 93.38 227 ALA A C 1
ATOM 1701 O O . ALA A 1 227 ? -1.016 -21.219 -7.574 1 93.38 227 ALA A O 1
ATOM 1702 N N . VAL A 1 228 ? -1.706 -23.188 -6.891 1 94.75 228 VAL A N 1
ATOM 1703 C CA . VAL A 1 228 ? -2.312 -22.672 -5.668 1 94.75 228 VAL A CA 1
ATOM 1704 C C . VAL A 1 228 ? -1.233 -22.078 -4.77 1 94.75 228 VAL A C 1
ATOM 1706 O O . VAL A 1 228 ? -1.414 -20.984 -4.211 1 94.75 228 VAL A O 1
ATOM 1709 N N . GLY A 1 229 ? -0.17 -22.734 -4.707 1 96.62 229 GLY A N 1
ATOM 1710 C CA . GLY A 1 229 ? 0.937 -22.281 -3.877 1 96.62 229 GLY A CA 1
ATOM 1711 C C . GLY A 1 229 ? 1.578 -21 -4.379 1 96.62 229 GLY A C 1
ATOM 1712 O O . GLY A 1 229 ? 1.965 -20.141 -3.584 1 96.62 229 GLY A O 1
ATOM 1713 N N . VAL A 1 230 ? 1.727 -20.938 -5.719 1 97.44 230 VAL A N 1
ATOM 1714 C CA . VAL A 1 230 ? 2.322 -19.734 -6.305 1 97.44 230 VAL A CA 1
ATOM 1715 C C . VAL A 1 230 ? 1.44 -18.516 -6.016 1 97.44 230 VAL A C 1
ATOM 1717 O O . VAL A 1 230 ? 1.94 -17.453 -5.645 1 97.44 230 VAL A O 1
ATOM 1720 N N . GLY A 1 231 ? 0.135 -18.688 -6.121 1 96.56 231 GLY A N 1
ATOM 1721 C CA . GLY A 1 231 ? -0.789 -17.609 -5.785 1 96.56 231 GLY A CA 1
ATOM 1722 C C . GLY A 1 231 ? -0.704 -17.188 -4.328 1 96.56 231 GLY A C 1
ATOM 1723 O O . GLY A 1 231 ? -0.678 -15.992 -4.027 1 96.56 231 GLY A O 1
ATOM 1724 N N . LYS A 1 232 ? -0.602 -18.141 -3.535 1 96.5 232 LYS A N 1
ATOM 1725 C CA . LYS A 1 232 ? -0.542 -17.875 -2.1 1 96.5 232 LYS A CA 1
ATOM 1726 C C . LYS A 1 232 ? 0.757 -17.172 -1.721 1 96.5 232 LYS A C 1
ATOM 1728 O O . LYS A 1 232 ? 0.748 -16.219 -0.941 1 96.5 232 LYS A O 1
ATOM 1733 N N . SER A 1 233 ? 1.841 -17.641 -2.248 1 97.31 233 SER A N 1
ATOM 1734 C CA . SER A 1 233 ? 3.139 -17.031 -1.948 1 97.31 233 SER A CA 1
ATOM 1735 C C . SER A 1 233 ? 3.215 -15.602 -2.453 1 97.31 233 SER A C 1
ATOM 1737 O O . SER A 1 233 ? 3.826 -14.742 -1.811 1 97.31 233 SER A O 1
ATOM 1739 N N . THR A 1 234 ? 2.643 -15.344 -3.615 1 97.56 234 THR A N 1
ATOM 1740 C CA . THR A 1 234 ? 2.6 -14 -4.188 1 97.56 234 THR A CA 1
ATOM 1741 C C . THR A 1 234 ? 1.813 -13.055 -3.283 1 97.56 234 THR A C 1
ATOM 1743 O O . THR A 1 234 ? 2.262 -11.945 -3 1 97.56 234 THR A O 1
ATOM 1746 N N . MET A 1 235 ? 0.708 -13.492 -2.762 1 96.38 235 MET A N 1
ATOM 1747 C CA . MET A 1 235 ? -0.123 -12.719 -1.849 1 96.38 235 MET A CA 1
ATOM 1748 C C . MET A 1 235 ? 0.592 -12.492 -0.52 1 96.38 235 MET A C 1
ATOM 1750 O O . MET A 1 235 ? 0.635 -11.367 -0.015 1 96.38 235 MET A O 1
ATOM 1754 N N . GLN A 1 236 ? 1.164 -13.523 -0.035 1 95.62 236 GLN A N 1
ATOM 1755 C CA . GLN A 1 236 ? 1.829 -13.445 1.262 1 95.62 236 GLN A CA 1
ATOM 1756 C C . GLN A 1 236 ? 3.047 -12.531 1.202 1 95.62 236 GLN A C 1
ATOM 1758 O O . GLN A 1 236 ? 3.354 -11.836 2.17 1 95.62 236 GLN A O 1
ATOM 1763 N N . ALA A 1 237 ? 3.73 -12.609 0.069 1 96.25 237 ALA A N 1
ATOM 1764 C CA . ALA A 1 237 ? 4.883 -11.727 -0.109 1 96.25 237 ALA A CA 1
ATOM 1765 C C . ALA A 1 237 ? 4.48 -10.258 0.045 1 96.25 237 ALA A C 1
ATOM 1767 O O . ALA A 1 237 ? 5.141 -9.5 0.755 1 96.25 237 ALA A O 1
ATOM 1768 N N . MET A 1 238 ? 3.432 -9.867 -0.604 1 96.12 238 MET A N 1
ATOM 1769 C CA . MET A 1 238 ? 2.965 -8.484 -0.541 1 96.12 238 MET A CA 1
ATOM 1770 C C . MET A 1 238 ? 2.479 -8.141 0.862 1 96.12 238 MET A C 1
ATOM 1772 O O . MET A 1 238 ? 2.818 -7.082 1.397 1 96.12 238 MET A O 1
ATOM 1776 N N . VAL A 1 239 ? 1.714 -9 1.523 1 95.25 239 VAL A N 1
ATOM 1777 C CA . VAL A 1 239 ? 1.112 -8.742 2.828 1 95.25 239 VAL A CA 1
ATOM 1778 C C . VAL A 1 239 ? 2.205 -8.625 3.887 1 95.25 239 VAL A C 1
ATOM 1780 O O . VAL A 1 239 ? 2.244 -7.652 4.641 1 95.25 239 VAL A O 1
ATOM 1783 N N . TYR A 1 240 ? 3.109 -9.555 3.852 1 94.12 240 TYR A N 1
ATOM 1784 C CA . TYR A 1 240 ? 4.152 -9.562 4.867 1 94.12 240 TYR A CA 1
ATOM 1785 C C . TYR A 1 240 ? 5.125 -8.406 4.668 1 94.12 240 TYR A C 1
ATOM 1787 O O . TYR A 1 240 ? 5.566 -7.785 5.637 1 94.12 240 TYR A O 1
ATOM 1795 N N . ALA A 1 241 ? 5.438 -8.164 3.438 1 95.62 241 ALA A N 1
ATOM 1796 C CA . ALA A 1 241 ? 6.316 -7.035 3.166 1 95.62 241 ALA A CA 1
ATOM 1797 C C . ALA A 1 241 ? 5.664 -5.719 3.582 1 95.62 241 ALA A C 1
ATOM 1799 O O . ALA A 1 241 ? 6.324 -4.844 4.148 1 95.62 241 ALA A O 1
ATOM 1800 N N . SER A 1 242 ? 4.379 -5.555 3.348 1 96.31 242 SER A N 1
ATOM 1801 C CA . SER A 1 242 ? 3.662 -4.324 3.674 1 96.31 242 SER A CA 1
ATOM 1802 C C . SER A 1 242 ? 3.588 -4.113 5.18 1 96.31 242 SER A C 1
ATOM 1804 O O . SER A 1 242 ? 3.797 -2.998 5.668 1 96.31 242 SER A O 1
ATOM 1806 N N . VAL A 1 243 ? 3.303 -5.148 5.859 1 93.94 243 VAL A N 1
ATOM 1807 C CA . VAL A 1 243 ? 3.211 -5.055 7.312 1 93.94 243 VAL A CA 1
ATOM 1808 C C . VAL A 1 243 ? 4.578 -4.707 7.895 1 93.94 243 VAL A C 1
ATOM 1810 O O . VAL A 1 243 ? 4.695 -3.824 8.75 1 93.94 243 VAL A O 1
ATOM 1813 N N . ALA A 1 244 ? 5.574 -5.379 7.418 1 92.69 244 ALA A N 1
ATOM 1814 C CA . ALA A 1 244 ? 6.93 -5.133 7.895 1 92.69 244 ALA A CA 1
ATOM 1815 C C . ALA A 1 244 ? 7.371 -3.705 7.582 1 92.69 244 ALA A C 1
ATOM 1817 O O . ALA A 1 244 ? 8.047 -3.068 8.391 1 92.69 244 ALA A O 1
ATOM 1818 N N . LEU A 1 245 ? 6.969 -3.283 6.422 1 94.69 245 LEU A N 1
ATOM 1819 C CA . LEU A 1 245 ? 7.383 -1.951 5.996 1 94.69 245 LEU A CA 1
ATOM 1820 C C . LEU A 1 245 ? 6.711 -0.875 6.84 1 94.69 245 LEU A C 1
ATOM 1822 O O . LEU A 1 245 ? 7.328 0.146 7.156 1 94.69 245 LEU A O 1
ATOM 1826 N N . LEU A 1 246 ? 5.492 -1.061 7.254 1 95 246 LEU A N 1
ATOM 1827 C CA . LEU A 1 246 ? 4.781 -0.087 8.07 1 95 246 LEU A CA 1
ATOM 1828 C C . LEU A 1 246 ? 5.371 -0.029 9.477 1 95 246 LEU A C 1
ATOM 1830 O O . LEU A 1 246 ? 5.488 1.051 10.062 1 95 246 LEU A O 1
ATOM 1834 N N . ILE A 1 247 ? 5.723 -1.162 9.953 1 92.5 247 ILE A N 1
ATOM 1835 C CA . ILE A 1 247 ? 6.363 -1.209 11.266 1 92.5 247 ILE A CA 1
ATOM 1836 C C . ILE A 1 247 ? 7.723 -0.517 11.195 1 92.5 247 ILE A C 1
ATOM 1838 O O . ILE A 1 247 ? 8.055 0.306 12.055 1 92.5 247 ILE A O 1
ATOM 1842 N N . ALA A 1 248 ? 8.508 -0.84 10.211 1 92.62 248 ALA A N 1
ATOM 1843 C CA . ALA A 1 248 ? 9.82 -0.229 10.023 1 92.62 248 ALA A CA 1
ATOM 1844 C C . ALA A 1 248 ? 9.703 1.282 9.844 1 92.62 248 ALA A C 1
ATOM 1846 O O . ALA A 1 248 ? 10.562 2.037 10.297 1 92.62 248 ALA A O 1
ATOM 1847 N N . ASN A 1 249 ? 8.641 1.667 9.156 1 95.25 249 ASN A N 1
ATOM 1848 C CA . ASN A 1 249 ? 8.422 3.092 8.93 1 95.25 249 ASN A CA 1
ATOM 1849 C C . ASN A 1 249 ? 8.273 3.85 10.242 1 95.25 249 ASN A C 1
ATOM 1851 O O . ASN A 1 249 ? 8.836 4.938 10.406 1 95.25 249 ASN A O 1
ATOM 1855 N N . PHE A 1 250 ? 7.539 3.346 11.125 1 94.31 250 PHE A N 1
ATOM 1856 C CA . PHE A 1 250 ? 7.352 4.004 12.414 1 94.31 250 PHE A CA 1
ATOM 1857 C C . PHE A 1 250 ? 8.672 4.098 13.172 1 94.31 250 PHE A C 1
ATOM 1859 O O . PHE A 1 250 ? 9.016 5.156 13.695 1 94.31 250 PHE A O 1
ATOM 1866 N N . ILE A 1 251 ? 9.359 3.008 13.18 1 92.25 251 ILE A N 1
ATOM 1867 C CA . ILE A 1 251 ? 10.625 2.951 13.898 1 92.25 251 ILE A CA 1
ATOM 1868 C C . ILE A 1 251 ? 11.617 3.93 13.281 1 92.25 251 ILE A C 1
ATOM 1870 O O . ILE A 1 251 ? 12.266 4.699 13.992 1 92.25 251 ILE A O 1
ATOM 1874 N N . LEU A 1 252 ? 11.719 3.93 11.992 1 93 252 LEU A N 1
ATOM 1875 C CA . LEU A 1 252 ? 12.656 4.809 11.297 1 93 252 LEU A CA 1
ATOM 1876 C C . LEU A 1 252 ? 12.258 6.27 11.469 1 93 252 LEU A C 1
ATOM 1878 O O . LEU A 1 252 ? 13.117 7.145 11.562 1 93 252 LEU A O 1
ATOM 1882 N N . THR A 1 253 ? 10.906 6.504 11.469 1 93.38 253 THR A N 1
ATOM 1883 C CA . THR A 1 253 ? 10.438 7.867 11.688 1 93.38 253 THR A CA 1
ATOM 1884 C C . THR A 1 253 ? 10.883 8.383 13.047 1 93.38 253 THR A C 1
ATOM 1886 O O . THR A 1 253 ? 11.383 9.508 13.156 1 93.38 253 THR A O 1
ATOM 1889 N N . MET A 1 254 ? 10.82 7.574 14.062 1 90.75 254 MET A N 1
ATOM 1890 C CA . MET A 1 254 ? 11.211 7.969 15.414 1 90.75 254 MET A CA 1
ATOM 1891 C C . MET A 1 254 ? 12.727 8.156 15.508 1 90.75 254 MET A C 1
ATOM 1893 O O . MET A 1 254 ? 13.195 9.125 16.109 1 90.75 254 MET A O 1
ATOM 1897 N N . ILE A 1 255 ? 13.477 7.316 14.844 1 90.44 255 ILE A N 1
ATOM 1898 C CA . ILE A 1 255 ? 14.93 7.344 14.93 1 90.44 255 ILE A CA 1
ATOM 1899 C C . ILE A 1 255 ? 15.477 8.492 14.086 1 90.44 255 ILE A C 1
ATOM 1901 O O . ILE A 1 255 ? 16.312 9.273 14.547 1 90.44 255 ILE A O 1
ATOM 1905 N N . LEU A 1 256 ? 14.992 8.609 12.898 1 90.81 256 LEU A N 1
ATOM 1906 C CA . LEU A 1 256 ? 15.562 9.562 11.953 1 90.81 256 LEU A CA 1
ATOM 1907 C C . LEU A 1 256 ? 15.18 10.992 12.32 1 90.81 256 LEU A C 1
ATOM 1909 O O . LEU A 1 256 ? 15.922 11.938 12.016 1 90.81 256 LEU A O 1
ATOM 1913 N N . ASN A 1 257 ? 14.023 11.117 12.977 1 89.19 257 ASN A N 1
ATOM 1914 C CA . ASN A 1 257 ? 13.672 12.461 13.422 1 89.19 257 ASN A CA 1
ATOM 1915 C C . ASN A 1 257 ? 14.594 12.945 14.539 1 89.19 257 ASN A C 1
ATOM 1917 O O . ASN A 1 257 ? 14.742 14.148 14.758 1 89.19 257 ASN A O 1
ATOM 1921 N N . SER A 1 258 ? 15.141 12.047 15.289 1 84.69 258 SER A N 1
ATOM 1922 C CA . SER A 1 258 ? 16.125 12.414 16.312 1 84.69 258 SER A CA 1
ATOM 1923 C C . SER A 1 258 ? 17.406 12.922 15.68 1 84.69 258 SER A C 1
ATOM 1925 O O . SER A 1 258 ? 18.078 13.805 16.234 1 84.69 258 SER A O 1
ATOM 1927 N N . PHE A 1 259 ? 17.812 12.445 14.531 1 86.25 259 PHE A N 1
ATOM 1928 C CA . PHE A 1 259 ? 19.031 12.844 13.859 1 86.25 259 PHE A CA 1
ATOM 1929 C C . PHE A 1 259 ? 18.781 14 12.898 1 86.25 259 PHE A C 1
ATOM 1931 O O . PHE A 1 259 ? 19.641 14.859 12.711 1 86.25 259 PHE A O 1
ATOM 1938 N N . PHE A 1 260 ? 17.594 13.984 12.297 1 86.06 260 PHE A N 1
ATOM 1939 C CA . PHE A 1 260 ? 17.188 15 11.336 1 86.06 260 PHE A CA 1
ATOM 1940 C C . PHE A 1 260 ? 15.859 15.625 11.734 1 86.06 260 PHE A C 1
ATOM 1942 O O . PHE A 1 260 ? 14.852 15.43 11.047 1 86.06 260 PHE A O 1
ATOM 1949 N N . PRO A 1 261 ? 15.914 16.422 12.891 1 77.19 261 PRO A N 1
ATOM 1950 C CA . PRO A 1 261 ? 14.656 17 13.352 1 77.19 261 PRO A CA 1
ATOM 1951 C C . PRO A 1 261 ? 14.016 17.906 12.305 1 77.19 261 PRO A C 1
ATOM 1953 O O . PRO A 1 261 ? 14.711 18.484 11.469 1 77.19 261 PRO A O 1
ATOM 1956 N N . MET A 1 262 ? 12.57 17.672 12.367 1 69.69 262 MET A N 1
ATOM 1957 C CA . MET A 1 262 ? 11.789 18.547 11.492 1 69.69 262 MET A CA 1
ATOM 1958 C C . MET A 1 262 ? 11.828 19.984 11.984 1 69.69 262 MET A C 1
ATOM 1960 O O . MET A 1 262 ? 11.875 20.234 13.188 1 69.69 262 MET A O 1
ATOM 1964 N N . GLY A 1 263 ? 12.219 21.031 11.508 1 53.47 263 GLY A N 1
ATOM 1965 C CA . GLY A 1 263 ? 12.188 22.344 12.148 1 53.47 263 GLY A CA 1
ATOM 1966 C C . GLY A 1 263 ? 12.227 23.484 11.156 1 53.47 263 GLY A C 1
ATOM 1967 O O . GLY A 1 263 ? 12.992 23.453 10.195 1 53.47 263 GLY A O 1
ATOM 1968 N N . PHE A 1 264 ? 11.047 23.922 10.93 1 45.22 264 PHE A N 1
ATOM 1969 C CA . PHE A 1 264 ? 10.891 25.328 10.539 1 45.22 264 PHE A CA 1
ATOM 1970 C C . PHE A 1 264 ? 11.93 26.203 11.227 1 45.22 264 PHE A C 1
ATOM 1972 O O . PHE A 1 264 ? 12.047 27.391 10.922 1 45.22 264 PHE A O 1
ATOM 1979 N N . MET A 1 265 ? 12.328 25.891 12.375 1 37.22 265 MET A N 1
ATOM 1980 C CA . MET A 1 265 ? 13.062 26.844 13.211 1 37.22 265 MET A CA 1
ATOM 1981 C C . MET A 1 265 ? 14.469 27.062 12.656 1 37.22 265 MET A C 1
ATOM 1983 O O . MET A 1 265 ? 15.414 27.281 13.422 1 37.22 265 MET A O 1
ATOM 1987 N N . ARG A 1 266 ? 14.773 26.594 11.609 1 35.06 266 ARG A N 1
ATOM 1988 C CA . ARG A 1 266 ? 16.031 27.328 11.445 1 35.06 266 ARG A CA 1
ATOM 1989 C C . ARG A 1 266 ? 15.773 28.766 11.008 1 35.06 266 ARG A C 1
ATOM 1991 O O . ARG A 1 266 ? 14.875 29.031 10.203 1 35.06 266 ARG A O 1
ATOM 1998 N N . MET B 1 1 ? 15.078 8.125 -28.438 1 36.44 1 MET B N 1
ATOM 1999 C CA . MET B 1 1 ? 15.055 7.309 -27.219 1 36.44 1 MET B CA 1
ATOM 2000 C C . MET B 1 1 ? 14.062 7.871 -26.203 1 36.44 1 MET B C 1
ATOM 2002 O O . MET B 1 1 ? 13.344 7.113 -25.547 1 36.44 1 MET B O 1
ATOM 2006 N N . GLN B 1 2 ? 13.953 9.227 -26.109 1 42.5 2 GLN B N 1
ATOM 2007 C CA . GLN B 1 2 ? 13.062 9.938 -25.203 1 42.5 2 GLN B CA 1
ATOM 2008 C C . GLN B 1 2 ? 11.609 9.82 -25.656 1 42.5 2 GLN B C 1
ATOM 2010 O O . GLN B 1 2 ? 10.711 9.672 -24.828 1 42.5 2 GLN B O 1
ATOM 2015 N N . PHE B 1 3 ? 11.391 9.766 -26.938 1 47.91 3 PHE B N 1
ATOM 2016 C CA . PHE B 1 3 ? 10.055 9.711 -27.516 1 47.91 3 PHE B CA 1
ATOM 2017 C C . PHE B 1 3 ? 9.453 8.32 -27.359 1 47.91 3 PHE B C 1
ATOM 2019 O O . PHE B 1 3 ? 8.234 8.18 -27.266 1 47.91 3 PHE B O 1
ATOM 2026 N N . HIS B 1 4 ? 10.273 7.363 -27.344 1 46.72 4 HIS B N 1
ATOM 2027 C CA . HIS B 1 4 ? 9.812 5.988 -27.188 1 46.72 4 HIS B CA 1
ATOM 2028 C C . HIS B 1 4 ? 9.383 5.699 -25.766 1 46.72 4 HIS B C 1
ATOM 2030 O O . HIS B 1 4 ? 8.43 4.941 -25.531 1 46.72 4 HIS B O 1
ATOM 2036 N N . VAL B 1 5 ? 10.109 6.25 -24.828 1 44.94 5 VAL B N 1
ATOM 2037 C CA . VAL B 1 5 ? 9.734 6.055 -23.422 1 44.94 5 VAL B CA 1
ATOM 2038 C C . VAL B 1 5 ? 8.414 6.758 -23.141 1 44.94 5 VAL B C 1
ATOM 2040 O O . VAL B 1 5 ? 7.539 6.199 -22.469 1 44.94 5 VAL B O 1
ATOM 2043 N N . ALA B 1 6 ? 8.234 7.949 -23.672 1 51.91 6 ALA B N 1
ATOM 2044 C CA . ALA B 1 6 ? 6.992 8.695 -23.531 1 51.91 6 ALA B CA 1
ATOM 2045 C C . ALA B 1 6 ? 5.824 7.949 -24.156 1 51.91 6 ALA B C 1
ATOM 2047 O O . ALA B 1 6 ? 4.719 7.926 -23.609 1 51.91 6 ALA B O 1
ATOM 2048 N N . THR B 1 7 ? 6.125 7.387 -25.188 1 51.53 7 THR B N 1
ATOM 2049 C CA . THR B 1 7 ? 5.094 6.617 -25.875 1 51.53 7 THR B CA 1
ATOM 2050 C C . THR B 1 7 ? 4.781 5.332 -25.109 1 51.53 7 THR B C 1
ATOM 2052 O O . THR B 1 7 ? 3.623 4.914 -25.047 1 51.53 7 THR B O 1
ATOM 2055 N N . MET B 1 8 ? 5.785 4.832 -24.594 1 49.53 8 MET B N 1
ATOM 2056 C CA . MET B 1 8 ? 5.559 3.621 -23.812 1 49.53 8 MET B CA 1
ATOM 2057 C C . MET B 1 8 ? 4.793 3.939 -22.531 1 49.53 8 MET B C 1
ATOM 2059 O O . MET B 1 8 ? 3.885 3.201 -22.141 1 49.53 8 MET B O 1
ATOM 2063 N N . ILE B 1 9 ? 5.238 4.984 -21.953 1 51 9 ILE B N 1
ATOM 2064 C CA . ILE B 1 9 ? 4.531 5.461 -20.781 1 51 9 ILE B CA 1
ATOM 2065 C C . ILE B 1 9 ? 3.092 5.816 -21.141 1 51 9 ILE B C 1
ATOM 2067 O O . ILE B 1 9 ? 2.156 5.504 -20.406 1 51 9 ILE B O 1
ATOM 2071 N N . GLY B 1 10 ? 2.969 6.512 -22.172 1 49.5 10 GLY B N 1
ATOM 2072 C CA . GLY B 1 10 ? 1.649 6.883 -22.656 1 49.5 10 GLY B CA 1
ATOM 2073 C C . GLY B 1 10 ? 0.768 5.688 -22.969 1 49.5 10 GLY B C 1
ATOM 2074 O O . GLY B 1 10 ? -0.404 5.66 -22.578 1 49.5 10 GLY B O 1
ATOM 2075 N N . ARG B 1 11 ? 1.284 4.781 -23.578 1 52.41 11 ARG B N 1
ATOM 2076 C CA . ARG B 1 11 ? 0.512 3.592 -23.906 1 52.41 11 ARG B CA 1
ATOM 2077 C C . ARG B 1 11 ? 0.141 2.811 -22.656 1 52.41 11 ARG B C 1
ATOM 2079 O O . ARG B 1 11 ? -0.977 2.305 -22.547 1 52.41 11 ARG B O 1
ATOM 2086 N N . ALA B 1 12 ? 1.152 2.76 -21.844 1 50.72 12 ALA B N 1
ATOM 2087 C CA . ALA B 1 12 ? 0.877 2.074 -20.578 1 50.72 12 ALA B CA 1
ATOM 2088 C C . ALA B 1 12 ? -0.179 2.818 -19.766 1 50.72 12 ALA B C 1
ATOM 2090 O O . ALA B 1 12 ? -1.067 2.201 -19.172 1 50.72 12 ALA B O 1
ATOM 2091 N N . ALA B 1 13 ? -0.029 4.109 -19.781 1 51.09 13 ALA B N 1
ATOM 2092 C CA . ALA B 1 13 ? -1.024 4.965 -19.141 1 51.09 13 ALA B CA 1
ATOM 2093 C C . ALA B 1 13 ? -2.383 4.832 -19.812 1 51.09 13 ALA B C 1
ATOM 2095 O O . ALA B 1 13 ? -3.416 4.742 -19.156 1 51.09 13 ALA B O 1
ATOM 2096 N N . LEU B 1 14 ? -2.324 4.844 -21.047 1 48.25 14 LEU B N 1
ATOM 2097 C CA . LEU B 1 14 ? -3.562 4.73 -21.812 1 48.25 14 LEU B CA 1
ATOM 2098 C C . LEU B 1 14 ? -4.203 3.361 -21.609 1 48.25 14 LEU B C 1
ATOM 2100 O O . LEU B 1 14 ? -5.426 3.25 -21.516 1 48.25 14 LEU B O 1
ATOM 2104 N N . ARG B 1 15 ? -3.412 2.396 -21.641 1 55.12 15 ARG B N 1
ATOM 2105 C CA . ARG B 1 15 ? -3.957 1.069 -21.375 1 55.12 15 ARG B CA 1
ATOM 2106 C C . ARG B 1 15 ? -4.543 0.993 -19.969 1 55.12 15 ARG B C 1
ATOM 2108 O O . ARG B 1 15 ? -5.59 0.374 -19.766 1 55.12 15 ARG B O 1
ATOM 2115 N N . LEU B 1 16 ? -3.764 1.667 -19.203 1 50.75 16 LEU B N 1
ATOM 2116 C CA . LEU B 1 16 ? -4.281 1.743 -17.844 1 50.75 16 LEU B CA 1
ATOM 2117 C C . LEU B 1 16 ? -5.582 2.533 -17.797 1 50.75 16 LEU B C 1
ATOM 2119 O O . LEU B 1 16 ? -6.531 2.143 -17.109 1 50.75 16 LEU B O 1
ATOM 2123 N N . VAL B 1 17 ? -5.594 3.66 -18.516 1 50 17 VAL B N 1
ATOM 2124 C CA . VAL B 1 17 ? -6.793 4.492 -18.609 1 50 17 VAL B CA 1
ATOM 2125 C C . VAL B 1 17 ? -7.902 3.727 -19.312 1 50 17 VAL B C 1
ATOM 2127 O O . VAL B 1 17 ? -9.062 3.773 -18.906 1 50 17 VAL B O 1
ATOM 2130 N N . ASP B 1 18 ? -7.59 3.211 -20.391 1 49.91 18 ASP B N 1
ATOM 2131 C CA . ASP B 1 18 ? -8.57 2.393 -21.094 1 49.91 18 ASP B CA 1
ATOM 2132 C C . ASP B 1 18 ? -9.086 1.263 -20.219 1 49.91 18 ASP B C 1
ATOM 2134 O O . ASP B 1 18 ? -10.289 0.984 -20.188 1 49.91 18 ASP B O 1
ATOM 2138 N N . ARG B 1 19 ? -8.195 0.773 -19.625 1 52.34 19 ARG B N 1
ATOM 2139 C CA . ARG B 1 19 ? -8.602 -0.281 -18.688 1 52.34 19 ARG B CA 1
ATOM 2140 C C . ARG B 1 19 ? -9.398 0.291 -17.531 1 52.34 19 ARG B C 1
ATOM 2142 O O . ARG B 1 19 ? -10.367 -0.317 -17.078 1 52.34 19 ARG B O 1
ATOM 2149 N N . LEU B 1 20 ? -9.016 1.505 -17.109 1 52.19 20 LEU B N 1
ATOM 2150 C CA . LEU B 1 20 ? -9.758 2.197 -16.062 1 52.19 20 LEU B CA 1
ATOM 2151 C C . LEU B 1 20 ? -11.133 2.617 -16.562 1 52.19 20 LEU B C 1
ATOM 2153 O O . LEU B 1 20 ? -12.109 2.59 -15.805 1 52.19 20 LEU B O 1
ATOM 2157 N N . GLY B 1 21 ? -11.156 3.16 -17.766 1 51.88 21 GLY B N 1
ATOM 2158 C CA . GLY B 1 21 ? -12.461 3.404 -18.359 1 51.88 21 GLY B CA 1
ATOM 2159 C C . GLY B 1 21 ? -13.344 2.17 -18.391 1 51.88 21 GLY B C 1
ATOM 2160 O O . GLY B 1 21 ? -14.531 2.238 -18.062 1 51.88 21 GLY B O 1
ATOM 2161 N N . SER B 1 22 ? -12.805 1.147 -18.734 1 54.84 22 SER B N 1
ATOM 2162 C CA . SER B 1 22 ? -13.531 -0.118 -18.703 1 54.84 22 SER B CA 1
ATOM 2163 C C . SER B 1 22 ? -13.891 -0.525 -17.281 1 54.84 22 SER B C 1
ATOM 2165 O O . SER B 1 22 ? -14.859 -1.261 -17.078 1 54.84 22 SER B O 1
ATOM 2167 N N . ILE B 1 23 ? -13.148 -0.006 -16.453 1 53.75 23 ILE B N 1
ATOM 2168 C CA . ILE B 1 23 ? -13.43 -0.292 -15.047 1 53.75 23 ILE B CA 1
ATOM 2169 C C . ILE B 1 23 ? -14.703 0.443 -14.617 1 53.75 23 ILE B C 1
ATOM 2171 O O . ILE B 1 23 ? -15.539 -0.115 -13.906 1 53.75 23 ILE B O 1
ATOM 2175 N N . GLY B 1 24 ? -14.742 1.738 -15.023 1 56.28 24 GLY B N 1
ATOM 2176 C CA . GLY B 1 24 ? -15.969 2.451 -14.719 1 56.28 24 GLY B CA 1
ATOM 2177 C C . GLY B 1 24 ? -17.203 1.754 -15.25 1 56.28 24 GLY B C 1
ATOM 2178 O O . GLY B 1 24 ? -18.203 1.615 -14.539 1 56.28 24 GLY B O 1
ATOM 2179 N N . LEU B 1 25 ? -17.156 1.397 -16.406 1 55.88 25 LEU B N 1
ATOM 2180 C CA . LEU B 1 25 ? -18.266 0.659 -16.984 1 55.88 25 LEU B CA 1
ATOM 2181 C C . LEU B 1 25 ? -18.453 -0.681 -16.281 1 55.88 25 LEU B C 1
ATOM 2183 O O . LEU B 1 25 ? -19.594 -1.107 -16.047 1 55.88 25 LEU B O 1
ATOM 2187 N N . LEU B 1 26 ? -17.438 -1.248 -15.93 1 55.59 26 LEU B N 1
ATOM 2188 C CA . LEU B 1 26 ? -17.5 -2.518 -15.219 1 55.59 26 LEU B CA 1
ATOM 2189 C C . LEU B 1 26 ? -18.094 -2.322 -13.82 1 55.59 26 LEU B C 1
ATOM 2191 O O . LEU B 1 26 ? -18.922 -3.117 -13.383 1 55.59 26 LEU B O 1
ATOM 2195 N N . LEU B 1 27 ? -17.625 -1.229 -13.242 1 61.56 27 LEU B N 1
ATOM 2196 C CA . LEU B 1 27 ? -18.172 -0.933 -11.93 1 61.56 27 LEU B CA 1
ATOM 2197 C C . LEU B 1 27 ? -19.688 -0.71 -12.008 1 61.56 27 LEU B C 1
ATOM 2199 O O . LEU B 1 27 ? -20.438 -1.188 -11.148 1 61.56 27 LEU B O 1
ATOM 2203 N N . TYR B 1 28 ? -20 -0.049 -13.055 1 60.09 28 TYR B N 1
ATOM 2204 C CA . TYR B 1 28 ? -21.422 0.205 -13.266 1 60.09 28 TYR B CA 1
ATOM 2205 C C . TYR B 1 28 ? -22.172 -1.089 -13.562 1 60.09 28 TYR B C 1
ATOM 2207 O O . TYR B 1 28 ? -23.234 -1.348 -12.992 1 60.09 28 TYR B O 1
ATOM 2215 N N . GLN B 1 29 ? -21.656 -1.865 -14.398 1 59.25 29 GLN B N 1
ATOM 2216 C CA . GLN B 1 29 ? -22.312 -3.117 -14.773 1 59.25 29 GLN B CA 1
ATOM 2217 C C . GLN B 1 29 ? -22.391 -4.07 -13.578 1 59.25 29 GLN B C 1
ATOM 2219 O O . GLN B 1 29 ? -23.422 -4.719 -13.367 1 59.25 29 GLN B O 1
ATOM 2224 N N . VAL B 1 30 ? -21.359 -4.008 -12.906 1 61.72 30 VAL B N 1
ATOM 2225 C CA . VAL B 1 30 ? -21.312 -4.918 -11.766 1 61.72 30 VAL B CA 1
ATOM 2226 C C . VAL B 1 30 ? -22.266 -4.441 -10.68 1 61.72 30 VAL B C 1
ATOM 2228 O O . VAL B 1 30 ? -22.984 -5.246 -10.078 1 61.72 30 VAL B O 1
ATOM 2231 N N . ALA B 1 31 ? -22.25 -3.17 -10.562 1 62.16 31 ALA B N 1
ATOM 2232 C CA . ALA B 1 31 ? -23.156 -2.611 -9.562 1 62.16 31 ALA B CA 1
ATOM 2233 C C . ALA B 1 31 ? -24.609 -2.879 -9.938 1 62.16 31 ALA B C 1
ATOM 2235 O O . ALA B 1 31 ? -25.438 -3.152 -9.07 1 62.16 31 ALA B O 1
ATOM 2236 N N . SER B 1 32 ? -24.906 -2.875 -11.195 1 59.66 32 SER B N 1
ATOM 2237 C CA . SER B 1 32 ? -26.281 -3.045 -11.656 1 59.66 32 SER B CA 1
ATOM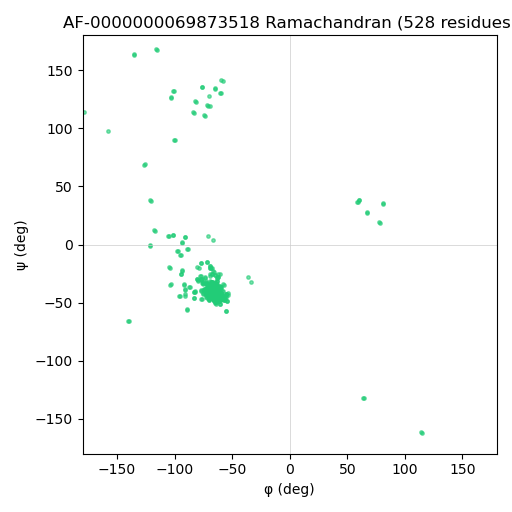 2238 C C . SER B 1 32 ? -26.688 -4.512 -11.633 1 59.66 32 SER B C 1
ATOM 2240 O O . SER B 1 32 ? -27.875 -4.828 -11.438 1 59.66 32 SER B O 1
ATOM 2242 N N . CYS B 1 33 ? -25.797 -5.336 -11.82 1 58.56 33 CYS B N 1
ATOM 2243 C CA . CYS B 1 33 ? -26.156 -6.746 -11.945 1 58.56 33 CYS B CA 1
ATOM 2244 C C . CYS B 1 33 ? -26.016 -7.461 -10.602 1 58.56 33 CYS B C 1
ATOM 2246 O O . CYS B 1 33 ? -26.422 -8.617 -10.469 1 58.56 33 CYS B O 1
ATOM 2248 N N . MET B 1 34 ? -25.469 -6.719 -9.781 1 63.38 34 MET B N 1
ATOM 2249 C CA . MET B 1 34 ? -25.156 -7.336 -8.5 1 63.38 34 MET B CA 1
ATOM 2250 C C . MET B 1 34 ? -26.422 -7.824 -7.805 1 63.38 34 MET B C 1
ATOM 2252 O O . MET B 1 34 ? -26.391 -8.805 -7.059 1 63.38 34 MET B O 1
ATOM 2256 N N . TRP B 1 35 ? -27.438 -7.191 -8.164 1 64.56 35 TRP B N 1
ATOM 2257 C CA . TRP B 1 35 ? -28.625 -7.578 -7.422 1 64.56 35 TRP B CA 1
ATOM 2258 C C . TRP B 1 35 ? -29.547 -8.438 -8.281 1 64.56 35 TRP B C 1
ATOM 2260 O O . TRP B 1 35 ? -30.656 -8.781 -7.859 1 64.56 35 TRP B O 1
ATOM 2270 N N . SER B 1 36 ? -28.969 -8.758 -9.43 1 64.94 36 SER B N 1
ATOM 2271 C CA . SER B 1 36 ? -29.766 -9.641 -10.273 1 64.94 36 SER B CA 1
ATOM 2272 C C . SER B 1 36 ? -29.281 -11.086 -10.172 1 64.94 36 SER B C 1
ATOM 2274 O O . SER B 1 36 ? -28.109 -11.336 -9.898 1 64.94 36 SER B O 1
ATOM 2276 N N . GLY B 1 37 ? -30.25 -12.055 -9.969 1 68 37 GLY B N 1
ATOM 2277 C CA . GLY B 1 37 ? -29.953 -13.477 -9.969 1 68 37 GLY B CA 1
ATOM 2278 C C . GLY B 1 37 ? -30.172 -14.141 -8.617 1 68 37 GLY B C 1
ATOM 2279 O O . GLY B 1 37 ? -30.922 -13.617 -7.785 1 68 37 GLY B O 1
ATOM 2280 N N . GLN B 1 38 ? -29.547 -15.336 -8.492 1 73.5 38 GLN B N 1
ATOM 2281 C CA . GLN B 1 38 ? -29.781 -16.141 -7.305 1 73.5 38 GLN B CA 1
ATOM 2282 C C . GLN B 1 38 ? -28.891 -15.695 -6.148 1 73.5 38 GLN B C 1
ATOM 2284 O O . GLN B 1 38 ? -27.672 -15.516 -6.328 1 73.5 38 GLN B O 1
ATOM 2289 N N . PHE B 1 39 ? -29.531 -15.195 -5.184 1 76.56 39 PHE B N 1
ATOM 2290 C CA . PHE B 1 39 ? -28.828 -14.805 -3.963 1 76.56 39 PHE B CA 1
ATOM 2291 C C . PHE B 1 39 ? -28.438 -16.031 -3.154 1 76.56 39 PHE B C 1
ATOM 2293 O O . PHE B 1 39 ? -29.281 -16.828 -2.764 1 76.56 39 PHE B O 1
ATOM 2300 N N . ARG B 1 40 ? -27.125 -16.219 -3.135 1 83.31 40 ARG B N 1
ATOM 2301 C CA . ARG B 1 40 ? -26.609 -17.359 -2.387 1 83.31 40 ARG B CA 1
ATOM 2302 C C . ARG B 1 40 ? -26.078 -16.938 -1.022 1 83.31 40 ARG B C 1
ATOM 2304 O O . ARG B 1 40 ? -24.875 -16.719 -0.858 1 83.31 40 ARG B O 1
ATOM 2311 N N . MET B 1 41 ? -26.922 -16.953 -0.068 1 85.81 41 MET B N 1
ATOM 2312 C CA . MET B 1 41 ? -26.641 -16.406 1.26 1 85.81 41 MET B CA 1
ATOM 2313 C C . MET B 1 41 ? -25.516 -17.188 1.941 1 85.81 41 MET B C 1
ATOM 2315 O O . MET B 1 41 ? -24.703 -16.609 2.66 1 85.81 41 MET B O 1
ATOM 2319 N N . ARG B 1 42 ? -25.469 -18.422 1.727 1 88.81 42 ARG B N 1
ATOM 2320 C CA . ARG B 1 42 ? -24.469 -19.25 2.375 1 88.81 42 ARG B CA 1
ATOM 2321 C C . ARG B 1 42 ? -23.062 -18.906 1.871 1 88.81 42 ARG B C 1
ATOM 2323 O O . ARG B 1 42 ? -22.141 -18.75 2.664 1 88.81 42 ARG B O 1
ATOM 2330 N N . VAL B 1 43 ? -22.984 -18.797 0.541 1 88.62 43 VAL B N 1
ATOM 2331 C CA . VAL B 1 43 ? -21.703 -18.469 -0.07 1 88.62 43 VAL B CA 1
ATOM 2332 C C . VAL B 1 43 ? -21.281 -17.062 0.333 1 88.62 43 VAL B C 1
ATOM 2334 O O . VAL B 1 43 ? -20.109 -16.797 0.605 1 88.62 43 VAL B O 1
ATOM 2337 N N . LEU B 1 44 ? -22.234 -16.203 0.491 1 89.94 44 LEU B N 1
ATOM 2338 C CA . LEU B 1 44 ? -21.984 -14.828 0.895 1 89.94 44 LEU B CA 1
ATOM 2339 C C . LEU B 1 44 ? -21.422 -14.766 2.312 1 89.94 44 LEU B C 1
ATOM 2341 O O . LEU B 1 44 ? -20.422 -14.094 2.561 1 89.94 44 LEU B O 1
ATOM 2345 N N . VAL B 1 45 ? -22 -15.477 3.191 1 92.44 45 VAL B N 1
ATOM 2346 C CA . VAL B 1 45 ? -21.594 -15.461 4.594 1 92.44 45 VAL B CA 1
ATOM 2347 C C . VAL B 1 45 ? -20.188 -16.062 4.727 1 92.44 45 VAL B C 1
ATOM 2349 O O . VAL B 1 45 ? -19.375 -15.578 5.527 1 92.44 45 VAL B O 1
ATOM 2352 N N . GLU B 1 46 ? -19.938 -17.016 3.959 1 92.75 46 GLU B N 1
ATOM 2353 C CA . GLU B 1 46 ? -18.625 -17.641 3.977 1 92.75 46 GLU B CA 1
ATOM 2354 C C . GLU B 1 46 ? -17.547 -16.672 3.477 1 92.75 46 GLU B C 1
ATOM 2356 O O . GLU B 1 46 ? -16.453 -16.625 4.031 1 92.75 46 GLU B O 1
ATOM 2361 N N . GLN B 1 47 ? -17.906 -15.969 2.479 1 93.12 47 GLN B N 1
ATOM 2362 C CA . GLN B 1 47 ? -16.969 -14.992 1.933 1 93.12 47 GLN B CA 1
ATOM 2363 C C . GLN B 1 47 ? -16.734 -13.844 2.91 1 93.12 47 GLN B C 1
ATOM 2365 O O . GLN B 1 47 ? -15.609 -13.367 3.057 1 93.12 47 GLN B O 1
ATOM 2370 N N . ILE B 1 48 ? -17.781 -13.398 3.545 1 93.81 48 ILE B N 1
ATOM 2371 C CA . ILE B 1 48 ? -17.672 -12.32 4.527 1 93.81 48 ILE B CA 1
ATOM 2372 C C . ILE B 1 48 ? -16.781 -12.773 5.684 1 93.81 48 ILE B C 1
ATOM 2374 O O . ILE B 1 48 ? -15.922 -12.016 6.137 1 93.81 48 ILE B O 1
ATOM 2378 N N . ALA B 1 49 ? -16.984 -13.961 6.07 1 92 49 ALA B N 1
ATOM 2379 C CA . ALA B 1 49 ? -16.203 -14.5 7.18 1 92 49 ALA B CA 1
ATOM 2380 C C . ALA B 1 49 ? -14.727 -14.633 6.797 1 92 49 ALA B C 1
ATOM 2382 O O . ALA B 1 49 ? -13.844 -14.297 7.594 1 92 49 ALA B O 1
ATOM 2383 N N . LYS B 1 50 ? -14.531 -15.078 5.598 1 91.44 50 LYS B N 1
ATOM 2384 C CA . LYS B 1 50 ? -13.172 -15.25 5.113 1 91.44 50 LYS B CA 1
ATOM 2385 C C . LYS B 1 50 ? -12.453 -13.914 5 1 91.44 50 LYS B C 1
ATOM 2387 O O . LYS B 1 50 ? -11.328 -13.758 5.492 1 91.44 50 LYS B O 1
ATOM 2392 N N . ILE B 1 51 ? -13.086 -12.961 4.41 1 93.44 51 ILE B N 1
ATOM 2393 C CA . ILE B 1 51 ? -12.516 -11.633 4.223 1 93.44 51 ILE B CA 1
ATOM 2394 C C . ILE B 1 51 ? -12.32 -10.953 5.582 1 93.44 51 ILE B C 1
ATOM 2396 O O . ILE B 1 51 ? -11.266 -10.383 5.852 1 93.44 51 ILE B O 1
ATOM 2400 N N . GLY B 1 52 ? -13.367 -11.023 6.398 1 89.56 52 GLY B N 1
ATOM 2401 C CA . GLY B 1 52 ? -13.367 -10.352 7.691 1 89.56 52 GLY B CA 1
ATOM 2402 C C . GLY B 1 52 ? -12.352 -10.922 8.656 1 89.56 52 GLY B C 1
ATOM 2403 O O . GLY B 1 52 ? -11.531 -10.188 9.219 1 89.56 52 GLY B O 1
ATOM 2404 N N . VAL B 1 53 ? -12.305 -12.18 8.812 1 87.56 53 VAL B N 1
ATOM 2405 C CA . VAL B 1 53 ? -11.477 -12.828 9.82 1 87.56 53 VAL B CA 1
ATOM 2406 C C . VAL B 1 53 ? -10.016 -12.805 9.375 1 87.56 53 VAL B C 1
ATOM 2408 O O . VAL B 1 53 ? -9.125 -12.453 10.156 1 87.56 53 VAL B O 1
ATOM 2411 N N . GLN B 1 54 ? -9.812 -13.07 8.148 1 88.62 54 GLN B N 1
ATOM 2412 C CA . GLN B 1 54 ? -8.438 -13.219 7.676 1 88.62 54 GLN B CA 1
ATOM 2413 C C . GLN B 1 54 ? -7.762 -11.859 7.516 1 88.62 54 GLN B C 1
ATOM 2415 O O . GLN B 1 54 ? -6.535 -11.766 7.473 1 88.62 54 GLN B O 1
ATOM 2420 N N . SER B 1 55 ? -8.562 -10.805 7.488 1 94.38 55 SER B N 1
ATOM 2421 C CA . SER B 1 55 ? -7.988 -9.484 7.266 1 94.38 55 SER B CA 1
ATOM 2422 C C . SER B 1 55 ? -7.773 -8.75 8.586 1 94.38 55 SER B C 1
ATOM 2424 O O . SER B 1 55 ? -7.133 -7.695 8.617 1 94.38 55 SER B O 1
ATOM 2426 N N . GLN B 1 56 ? -8.203 -9.281 9.719 1 92.31 56 GLN B N 1
ATOM 2427 C CA . GLN B 1 56 ? -8.18 -8.578 11 1 92.31 56 GLN B CA 1
ATOM 2428 C C . GLN B 1 56 ? -6.762 -8.195 11.398 1 92.31 56 GLN B C 1
ATOM 2430 O O . GLN B 1 56 ? -6.488 -7.031 11.695 1 92.31 56 GLN B O 1
ATOM 2435 N N . PRO B 1 57 ? -5.844 -9.117 11.383 1 90.31 57 PRO B N 1
ATOM 2436 C CA . PRO B 1 57 ? -4.492 -8.758 11.812 1 90.31 57 PRO B CA 1
ATOM 2437 C C . PRO B 1 57 ? -3.869 -7.664 10.953 1 90.31 57 PRO B C 1
ATOM 2439 O O . PRO B 1 57 ? -3.25 -6.734 11.477 1 90.31 57 PRO B O 1
ATOM 2442 N N . VAL B 1 58 ? -4.059 -7.77 9.664 1 92.12 58 VAL B N 1
ATOM 2443 C CA . VAL B 1 58 ? -3.439 -6.828 8.734 1 92.12 58 VAL B CA 1
ATOM 2444 C C . VAL B 1 58 ? -4.078 -5.453 8.891 1 92.12 58 VAL B C 1
ATOM 2446 O O . VAL B 1 58 ? -3.383 -4.434 8.867 1 92.12 58 VAL B O 1
ATOM 2449 N N . VAL B 1 59 ? -5.379 -5.391 9.141 1 95.69 59 VAL B N 1
ATOM 2450 C CA . VAL B 1 59 ? -6.109 -4.137 9.273 1 95.69 59 VAL B CA 1
ATOM 2451 C C . VAL B 1 59 ? -5.727 -3.453 10.586 1 95.69 59 VAL B C 1
ATOM 2453 O O . VAL B 1 59 ? -5.508 -2.238 10.617 1 95.69 59 VAL B O 1
ATOM 2456 N N . ILE B 1 60 ? -5.582 -4.207 11.602 1 95.56 60 ILE B N 1
ATOM 2457 C CA . ILE B 1 60 ? -5.258 -3.662 12.914 1 95.56 60 ILE B CA 1
ATOM 2458 C C . ILE B 1 60 ? -3.828 -3.131 12.922 1 95.56 60 ILE B C 1
ATOM 2460 O O . ILE B 1 60 ? -3.572 -2.012 13.367 1 95.56 60 ILE B O 1
ATOM 2464 N N . ILE B 1 61 ? -2.934 -3.857 12.383 1 93.25 61 ILE B N 1
ATOM 2465 C CA . ILE B 1 61 ? -1.527 -3.471 12.398 1 93.25 61 ILE B CA 1
ATOM 2466 C C . ILE B 1 61 ? -1.316 -2.27 11.477 1 93.25 61 ILE B C 1
ATOM 2468 O O . ILE B 1 61 ? -0.657 -1.299 11.859 1 93.25 61 ILE B O 1
ATOM 2472 N N . THR B 1 62 ? -1.929 -2.373 10.344 1 94.75 62 THR B N 1
ATOM 2473 C CA . THR B 1 62 ? -1.784 -1.285 9.383 1 94.75 62 THR B CA 1
ATOM 2474 C C . THR B 1 62 ? -2.398 0.002 9.922 1 94.75 62 THR B C 1
ATOM 2476 O O . THR B 1 62 ? -1.81 1.077 9.797 1 94.75 62 THR B O 1
ATOM 2479 N N . GLY B 1 63 ? -3.58 -0.133 10.5 1 96.94 63 GLY B N 1
ATOM 2480 C CA . GLY B 1 63 ? -4.211 1.032 11.102 1 96.94 63 GLY B CA 1
ATOM 2481 C C . GLY B 1 63 ? -3.404 1.621 12.242 1 96.94 63 GLY B C 1
ATOM 2482 O O . GLY B 1 63 ? -3.193 2.834 12.297 1 96.94 63 GLY B O 1
ATOM 2483 N N . ALA B 1 64 ? -2.912 0.795 13.078 1 97.12 64 ALA B N 1
ATOM 2484 C CA . ALA B 1 64 ? -2.203 1.234 14.273 1 97.12 64 ALA B CA 1
ATOM 2485 C C . ALA B 1 64 ? -0.908 1.956 13.906 1 97.12 64 ALA B C 1
ATOM 2487 O O . ALA B 1 64 ? -0.638 3.051 14.414 1 97.12 64 ALA B O 1
ATOM 2488 N N . PHE B 1 65 ? -0.183 1.437 13.016 1 95.31 65 PHE B N 1
ATOM 2489 C CA . PHE B 1 65 ? 1.123 2.014 12.727 1 95.31 65 PHE B CA 1
ATOM 2490 C C . PHE B 1 65 ? 0.986 3.232 11.82 1 95.31 65 PHE B C 1
ATOM 2492 O O . PHE B 1 65 ? 1.78 4.172 11.906 1 95.31 65 PHE B O 1
ATOM 2499 N N . THR B 1 66 ? -0.059 3.197 11 1 95.88 66 THR B N 1
ATOM 2500 C CA . THR B 1 66 ? -0.319 4.383 10.188 1 95.88 66 THR B CA 1
ATOM 2501 C C . THR B 1 66 ? -0.7 5.57 11.07 1 95.88 66 THR B C 1
ATOM 2503 O O . THR B 1 66 ? -0.176 6.672 10.898 1 95.88 66 THR B O 1
ATOM 2506 N N . GLY B 1 67 ? -1.599 5.297 12.016 1 96.69 67 GLY B N 1
ATOM 2507 C CA . GLY B 1 67 ? -1.983 6.355 12.93 1 96.69 67 GLY B CA 1
ATOM 2508 C C . GLY B 1 67 ? -0.836 6.84 13.797 1 96.69 67 GLY B C 1
ATOM 2509 O O . GLY B 1 67 ? -0.682 8.047 14.016 1 96.69 67 GLY B O 1
ATOM 2510 N N . ALA B 1 68 ? -0.053 5.941 14.258 1 96.44 68 ALA B N 1
ATOM 2511 C CA . ALA B 1 68 ? 1.075 6.27 15.125 1 96.44 68 ALA B CA 1
ATOM 2512 C C . ALA B 1 68 ? 2.1 7.129 14.391 1 96.44 68 ALA B C 1
ATOM 2514 O O . ALA B 1 68 ? 2.562 8.141 14.914 1 96.44 68 ALA B O 1
ATOM 2515 N N . VAL B 1 69 ? 2.412 6.723 13.211 1 94.31 69 VAL B N 1
ATOM 2516 C CA . VAL B 1 69 ? 3.457 7.426 12.469 1 94.31 69 VAL B CA 1
ATOM 2517 C C . VAL B 1 69 ? 2.945 8.789 12.023 1 94.31 69 VAL B C 1
ATOM 2519 O O . VAL B 1 69 ? 3.689 9.773 12.039 1 94.31 69 VAL B O 1
ATOM 2522 N N . LEU B 1 70 ? 1.707 8.852 11.633 1 93.44 70 LEU B N 1
ATOM 2523 C CA . LEU B 1 70 ? 1.128 10.125 11.227 1 93.44 70 LEU B CA 1
ATOM 2524 C C . LEU B 1 70 ? 1.111 11.109 12.398 1 93.44 70 LEU B C 1
ATOM 2526 O O . LEU B 1 70 ? 1.352 12.305 12.211 1 93.44 70 LEU B O 1
ATOM 2530 N N . GLU B 1 71 ? 0.77 10.562 13.523 1 94.94 71 GLU B N 1
ATOM 2531 C CA . GLU B 1 71 ? 0.742 11.43 14.703 1 94.94 71 GLU B CA 1
ATOM 2532 C C . GLU B 1 71 ? 2.143 11.906 15.07 1 94.94 71 GLU B C 1
ATOM 2534 O O . GLU B 1 71 ? 2.342 13.086 15.359 1 94.94 71 GLU B O 1
ATOM 2539 N N . ALA B 1 72 ? 3.07 11.055 15.109 1 92.62 72 ALA B N 1
ATOM 2540 C CA . ALA B 1 72 ? 4.449 11.422 15.414 1 92.62 72 ALA B CA 1
ATOM 2541 C C . ALA B 1 72 ? 4.953 12.5 14.453 1 92.62 72 ALA B C 1
ATOM 2543 O O . ALA B 1 72 ? 5.508 13.516 14.883 1 92.62 72 ALA B O 1
ATOM 2544 N N . GLN B 1 73 ? 4.68 12.281 13.195 1 89.62 73 GLN B N 1
ATOM 2545 C CA . GLN B 1 73 ? 5.141 13.227 12.18 1 89.62 73 GLN B CA 1
ATOM 2546 C C . GLN B 1 73 ? 4.422 14.562 12.312 1 89.62 73 GLN B C 1
ATOM 2548 O O . GLN B 1 73 ? 5.035 15.625 12.156 1 89.62 73 GLN B O 1
ATOM 2553 N N . THR B 1 74 ? 3.172 14.477 12.57 1 89 74 THR B N 1
ATOM 2554 C CA . THR B 1 74 ? 2.371 15.688 12.727 1 89 74 THR B CA 1
ATOM 2555 C C . THR B 1 74 ? 2.848 16.5 13.93 1 89 74 THR B C 1
ATOM 2557 O O . THR B 1 74 ? 2.982 17.719 13.844 1 89 74 THR B O 1
ATOM 2560 N N . LEU B 1 75 ? 3.172 15.844 15 1 91.19 75 LEU B N 1
ATOM 2561 C CA . LEU B 1 75 ? 3.564 16.531 16.219 1 91.19 75 LEU B CA 1
ATOM 2562 C C . LEU B 1 75 ? 4.984 17.078 16.109 1 91.19 75 LEU B C 1
ATOM 2564 O O . LEU B 1 75 ? 5.297 18.141 16.656 1 91.19 75 LEU B O 1
ATOM 2568 N N . PHE B 1 76 ? 5.824 16.391 15.375 1 86.88 76 PHE B N 1
ATOM 2569 C CA . PHE B 1 76 ? 7.141 16.938 15.094 1 86.88 76 PHE B CA 1
ATOM 2570 C C . PHE B 1 76 ? 7.02 18.281 14.391 1 86.88 76 PHE B C 1
ATOM 2572 O O . PHE B 1 76 ? 7.809 19.203 14.641 1 86.88 76 PHE B O 1
ATOM 2579 N N . GLN B 1 77 ? 5.996 18.391 13.57 1 81.69 77 GLN B N 1
ATOM 2580 C CA . GLN B 1 77 ? 5.793 19.609 12.812 1 81.69 77 GLN B CA 1
ATOM 2581 C C . GLN B 1 77 ? 5.074 20.672 13.648 1 81.69 77 GLN B C 1
ATOM 2583 O O . GLN B 1 77 ? 5.461 21.844 13.648 1 81.69 77 GLN B O 1
ATOM 2588 N N . LEU B 1 78 ? 4.09 20.312 14.414 1 84 78 LEU B N 1
ATOM 2589 C CA . LEU B 1 78 ? 3.242 21.25 15.133 1 84 78 LEU B CA 1
ATOM 2590 C C . LEU B 1 78 ? 3.957 21.797 16.359 1 84 78 LEU B C 1
ATOM 2592 O O . LEU B 1 78 ? 3.668 22.906 16.812 1 84 78 LEU B O 1
ATOM 2596 N N . GLN B 1 79 ? 4.793 21.016 16.891 1 85.62 79 GLN B N 1
ATOM 2597 C CA . GLN B 1 79 ? 5.543 21.484 18.047 1 85.62 79 GLN B CA 1
ATOM 2598 C C . GLN B 1 79 ? 6.418 22.688 17.703 1 85.62 79 GLN B C 1
ATOM 2600 O O . GLN B 1 79 ? 6.66 23.547 18.547 1 85.62 79 GLN B O 1
ATOM 2605 N N . THR B 1 80 ? 6.773 22.719 16.484 1 78.25 80 THR B N 1
ATOM 2606 C CA . THR B 1 80 ? 7.613 23.844 16.062 1 78.25 80 THR B CA 1
ATOM 2607 C C . THR B 1 80 ? 6.824 25.141 16.078 1 78.25 80 THR B C 1
ATOM 2609 O O . THR B 1 80 ? 7.41 26.219 16.203 1 78.25 80 THR B O 1
ATOM 2612 N N . VAL B 1 81 ? 5.516 25.109 16.047 1 78 81 VAL B N 1
ATOM 2613 C CA . VAL B 1 81 ? 4.68 26.297 16.047 1 78 81 VAL B CA 1
ATOM 2614 C C . VAL B 1 81 ? 3.812 26.312 17.312 1 78 81 VAL B C 1
ATOM 2616 O O . VAL B 1 81 ? 2.832 27.062 17.391 1 78 81 VAL B O 1
ATOM 2619 N N . ARG B 1 82 ? 4.109 25.453 18.25 1 83.25 82 ARG B N 1
ATOM 2620 C CA . ARG B 1 82 ? 3.459 25.359 19.547 1 83.25 82 ARG B CA 1
ATOM 2621 C C . ARG B 1 82 ? 1.971 25.062 19.406 1 83.25 82 ARG B C 1
ATOM 2623 O O . ARG B 1 82 ? 1.141 25.703 20.062 1 83.25 82 ARG B O 1
ATOM 2630 N N . MET B 1 83 ? 1.611 24.234 18.453 1 84.31 83 MET B N 1
ATOM 2631 C CA . MET B 1 83 ? 0.23 23.812 18.219 1 84.31 83 MET B CA 1
ATOM 2632 C C . MET B 1 83 ? 0.085 22.312 18.344 1 84.31 83 MET B C 1
ATOM 2634 O O . MET B 1 83 ? -0.638 21.688 17.578 1 84.31 83 MET B O 1
ATOM 2638 N N . GLU B 1 84 ? 0.803 21.766 19.281 1 88.62 84 GLU B N 1
ATOM 2639 C CA . GLU B 1 84 ? 0.844 20.312 19.406 1 88.62 84 GLU B CA 1
ATOM 2640 C C . GLU B 1 84 ? -0.505 19.75 19.859 1 88.62 84 GLU B C 1
ATOM 2642 O O . GLU B 1 84 ? -0.825 18.594 19.609 1 88.62 84 GLU B O 1
ATOM 2647 N N . THR B 1 85 ? -1.331 20.672 20.469 1 88.06 85 THR B N 1
ATOM 2648 C CA . THR B 1 85 ? -2.627 20.219 20.953 1 88.06 85 THR B CA 1
ATOM 2649 C C . THR B 1 85 ? -3.582 19.938 19.797 1 88.06 85 THR B C 1
ATOM 2651 O O . THR B 1 85 ? -4.598 19.266 19.969 1 88.06 85 THR B O 1
ATOM 2654 N N . MET B 1 86 ? -3.246 20.406 18.609 1 86.94 86 MET B N 1
ATOM 2655 C CA . MET B 1 86 ? -4.094 20.219 17.438 1 86.94 86 MET B CA 1
ATOM 2656 C C . MET B 1 86 ? -3.771 18.906 16.734 1 86.94 86 MET B C 1
ATOM 2658 O O . MET B 1 86 ? -4.43 18.547 15.75 1 86.94 86 MET B O 1
ATOM 2662 N N . GLY B 1 87 ? -2.762 18.219 17.219 1 88.69 87 GLY B N 1
ATOM 2663 C CA . GLY B 1 87 ? -2.305 17 16.594 1 88.69 87 GLY B CA 1
ATOM 2664 C C . GLY B 1 87 ? -3.402 15.969 16.422 1 88.69 87 GLY B C 1
ATOM 2665 O O . GLY B 1 87 ? -3.533 15.352 15.367 1 88.69 87 GLY B O 1
ATOM 2666 N N . GLY B 1 88 ? -4.207 15.844 17.484 1 90.75 88 GLY B N 1
ATOM 2667 C CA . GLY B 1 88 ? -5.293 14.875 17.438 1 90.75 88 GLY B CA 1
ATOM 2668 C C . GLY B 1 88 ? -6.32 15.188 16.375 1 90.75 88 GLY B C 1
ATOM 2669 O O . GLY B 1 88 ? -6.816 14.273 15.695 1 90.75 88 GLY B O 1
ATOM 2670 N N . ALA B 1 89 ? -6.621 16.453 16.172 1 90.62 89 ALA B N 1
ATOM 2671 C CA . ALA B 1 89 ? -7.602 16.875 15.18 1 90.62 89 ALA B CA 1
ATOM 2672 C C . ALA B 1 89 ? -7.086 16.609 13.766 1 90.62 89 ALA B C 1
ATOM 2674 O O . ALA B 1 89 ? -7.82 16.094 12.914 1 90.62 89 ALA B O 1
ATOM 2675 N N . VAL B 1 90 ? -5.855 16.953 13.594 1 87.62 90 VAL B N 1
ATOM 2676 C CA . VAL B 1 90 ? -5.25 16.828 12.273 1 87.62 90 VAL B CA 1
ATOM 2677 C C . VAL B 1 90 ? -5.199 15.352 11.867 1 87.62 90 VAL B C 1
ATOM 2679 O O . VAL B 1 90 ? -5.582 14.992 10.75 1 87.62 90 VAL B O 1
ATOM 2682 N N . VAL B 1 91 ? -4.797 14.508 12.75 1 93.12 91 VAL B N 1
ATOM 2683 C CA . VAL B 1 91 ? -4.594 13.094 12.438 1 93.12 91 VAL B CA 1
ATOM 2684 C C . VAL B 1 91 ? -5.945 12.391 12.32 1 93.12 91 VAL B C 1
ATOM 2686 O O . VAL B 1 91 ? -6.145 11.555 11.438 1 93.12 91 VAL B O 1
ATOM 2689 N N . ALA B 1 92 ? -6.875 12.727 13.188 1 95.25 92 ALA B N 1
ATOM 2690 C CA . ALA B 1 92 ? -8.18 12.086 13.141 1 95.25 92 ALA B CA 1
ATOM 2691 C C . ALA B 1 92 ? -8.906 12.398 11.836 1 95.25 92 ALA B C 1
ATOM 2693 O O . ALA B 1 92 ? -9.438 11.5 11.18 1 95.25 92 ALA B O 1
ATOM 2694 N N . VAL B 1 93 ? -8.922 13.656 11.469 1 92.75 93 VAL B N 1
ATOM 2695 C CA . VAL B 1 93 ? -9.57 14.047 10.227 1 92.75 93 VAL B CA 1
ATOM 2696 C C . VAL B 1 93 ? -8.844 13.422 9.039 1 92.75 93 VAL B C 1
ATOM 2698 O O . VAL B 1 93 ? -9.477 12.922 8.109 1 92.75 93 VAL B O 1
ATOM 2701 N N . GLY B 1 94 ? -7.535 13.445 9.117 1 93 94 GLY B N 1
ATOM 2702 C CA . GLY B 1 94 ? -6.742 12.836 8.062 1 93 94 GLY B CA 1
ATOM 2703 C C . GLY B 1 94 ? -6.98 11.344 7.926 1 93 94 GLY B C 1
ATOM 2704 O O . GLY B 1 94 ? -7 10.812 6.812 1 93 94 GLY B O 1
ATOM 2705 N N . MET B 1 95 ? -7.113 10.664 9.023 1 95.75 95 MET B N 1
ATOM 2706 C CA . MET B 1 95 ? -7.363 9.227 9.008 1 95.75 95 MET B CA 1
ATOM 2707 C C . MET B 1 95 ? -8.727 8.914 8.406 1 95.75 95 MET B C 1
ATOM 2709 O O . MET B 1 95 ? -8.867 7.969 7.629 1 95.75 95 MET B O 1
ATOM 2713 N N . PHE B 1 96 ? -9.688 9.688 8.711 1 95.94 96 PHE B N 1
ATOM 2714 C CA . PHE B 1 96 ? -11.031 9.438 8.203 1 95.94 96 PHE B CA 1
ATOM 2715 C C . PHE B 1 96 ? -11.117 9.773 6.715 1 95.94 96 PHE B C 1
ATOM 2717 O O . PHE B 1 96 ? -11.656 8.984 5.93 1 95.94 96 PHE B O 1
ATOM 2724 N N . ARG B 1 97 ? -10.555 10.844 6.297 1 94.19 97 ARG B N 1
ATOM 2725 C CA . ARG B 1 97 ? -10.875 11.383 4.977 1 94.19 97 ARG B CA 1
ATOM 2726 C C . ARG B 1 97 ? -9.883 10.883 3.928 1 94.19 97 ARG B C 1
ATOM 2728 O O . ARG B 1 97 ? -10.211 10.836 2.738 1 94.19 97 ARG B O 1
ATOM 2735 N N . GLU B 1 98 ? -8.703 10.469 4.398 1 93.25 98 GLU B N 1
ATOM 2736 C CA . GLU B 1 98 ? -7.723 10.203 3.354 1 93.25 98 GLU B CA 1
ATOM 2737 C C . GLU B 1 98 ? -6.895 8.961 3.676 1 93.25 98 GLU B C 1
ATOM 2739 O O . GLU B 1 98 ? -7.027 7.93 3.01 1 93.25 98 GLU B O 1
ATOM 2744 N N . LEU B 1 99 ? -6.066 9 4.77 1 94.25 99 LEU B N 1
ATOM 2745 C CA . LEU B 1 99 ? -5.047 7.98 4.996 1 94.25 99 LEU B CA 1
ATOM 2746 C C . LEU B 1 99 ? -5.68 6.652 5.395 1 94.25 99 LEU B C 1
ATOM 2748 O O . LEU B 1 99 ? -5.203 5.586 5 1 94.25 99 LEU B O 1
ATOM 2752 N N . GLY B 1 100 ? -6.691 6.715 6.203 1 95.75 100 GLY B N 1
ATOM 2753 C CA . GLY B 1 100 ? -7.395 5.492 6.57 1 95.75 100 GLY B CA 1
ATOM 2754 C C . GLY B 1 100 ? -7.895 4.711 5.367 1 95.75 100 GLY B C 1
ATOM 2755 O O . GLY B 1 100 ? -7.512 3.559 5.164 1 95.75 100 GLY B O 1
ATOM 2756 N N . PRO B 1 101 ? -8.688 5.391 4.586 1 96.69 101 PRO B N 1
ATOM 2757 C CA . PRO B 1 101 ? -9.219 4.723 3.395 1 96.69 101 PRO B CA 1
ATOM 2758 C C . PRO B 1 101 ? -8.117 4.246 2.447 1 96.69 101 PRO B C 1
ATOM 2760 O O . PRO B 1 101 ? -8.172 3.117 1.95 1 96.69 101 PRO B O 1
ATOM 2763 N N . VAL B 1 102 ? -7.117 5.043 2.227 1 96.81 102 VAL B N 1
ATOM 2764 C CA . VAL B 1 102 ? -6.102 4.73 1.227 1 96.81 102 VAL B CA 1
ATOM 2765 C C . VAL B 1 102 ? -5.254 3.553 1.702 1 96.81 102 VAL B C 1
ATOM 2767 O O . VAL B 1 102 ? -5.043 2.59 0.96 1 96.81 102 VAL B O 1
ATOM 2770 N N . ILE B 1 103 ? -4.809 3.602 2.906 1 95.94 103 ILE B N 1
ATOM 2771 C CA . ILE B 1 103 ? -3.908 2.566 3.402 1 95.94 103 ILE B CA 1
ATOM 2772 C C . ILE B 1 103 ? -4.668 1.252 3.559 1 95.94 103 ILE B C 1
ATOM 2774 O O . ILE B 1 103 ? -4.145 0.182 3.24 1 95.94 103 ILE B O 1
ATOM 2778 N N . THR B 1 104 ? -5.879 1.328 4.059 1 96.62 104 THR B N 1
ATOM 2779 C CA . THR B 1 104 ? -6.699 0.127 4.172 1 96.62 104 THR B CA 1
ATOM 2780 C C . THR B 1 104 ? -7.012 -0.446 2.795 1 96.62 104 THR B C 1
ATOM 2782 O O . THR B 1 104 ? -6.977 -1.662 2.598 1 96.62 104 THR B O 1
ATOM 2785 N N . GLY B 1 105 ? -7.367 0.444 1.896 1 97.62 105 GLY B N 1
ATOM 2786 C CA . GLY B 1 105 ? -7.645 0.016 0.534 1 97.62 105 GLY B CA 1
ATOM 2787 C C . GLY B 1 105 ? -6.477 -0.702 -0.115 1 97.62 105 GLY B C 1
ATOM 2788 O O . GLY B 1 105 ? -6.652 -1.754 -0.732 1 97.62 105 GLY B O 1
ATOM 2789 N N . LEU B 1 106 ? -5.309 -0.141 0.059 1 96.81 106 LEU B N 1
ATOM 2790 C CA . LEU B 1 106 ? -4.121 -0.739 -0.539 1 96.81 106 LEU B CA 1
ATOM 2791 C C . LEU B 1 106 ? -3.812 -2.09 0.097 1 96.81 106 LEU B C 1
ATOM 2793 O O . LEU B 1 106 ? -3.469 -3.047 -0.602 1 96.81 106 LEU B O 1
ATOM 2797 N N . MET B 1 107 ? -3.967 -2.139 1.354 1 96.56 107 MET B N 1
ATOM 2798 C CA . MET B 1 107 ? -3.688 -3.385 2.064 1 96.56 107 MET B CA 1
ATOM 2799 C C . MET B 1 107 ? -4.688 -4.469 1.676 1 96.56 107 MET B C 1
ATOM 2801 O O . MET B 1 107 ? -4.316 -5.629 1.503 1 96.56 107 MET B O 1
ATOM 2805 N N . LEU B 1 108 ? -5.93 -4.086 1.547 1 97.75 108 LEU B N 1
ATOM 2806 C CA . LEU B 1 108 ? -6.949 -5.078 1.228 1 97.75 108 LEU B CA 1
ATOM 2807 C C . LEU B 1 108 ? -6.906 -5.449 -0.252 1 97.75 108 LEU B C 1
ATOM 2809 O O . LEU B 1 108 ? -7.27 -6.562 -0.629 1 97.75 108 LEU B O 1
ATOM 2813 N N . ALA B 1 109 ? -6.445 -4.527 -1.089 1 97.69 109 ALA B N 1
ATOM 2814 C CA . ALA B 1 109 ? -6.156 -4.902 -2.471 1 97.69 109 ALA B CA 1
ATOM 2815 C C . ALA B 1 109 ? -5.09 -5.992 -2.531 1 97.69 109 ALA B C 1
ATOM 2817 O O . ALA B 1 109 ? -5.172 -6.906 -3.355 1 97.69 109 ALA B O 1
ATOM 2818 N N . GLY B 1 110 ? -4.164 -5.867 -1.649 1 96.31 110 GLY B N 1
ATOM 2819 C CA . GLY B 1 110 ? -3.086 -6.84 -1.6 1 96.31 110 GLY B CA 1
ATOM 2820 C C . GLY B 1 110 ? -3.492 -8.148 -0.951 1 96.31 110 GLY B C 1
ATOM 2821 O O . GLY B 1 110 ? -3.129 -9.227 -1.431 1 96.31 110 GLY B O 1
ATOM 2822 N N . ARG B 1 111 ? -4.23 -8.062 0.039 1 95.81 111 ARG B N 1
ATOM 2823 C CA . ARG B 1 111 ? -4.551 -9.266 0.796 1 95.81 111 ARG B CA 1
ATOM 2824 C C . ARG B 1 111 ? -5.793 -9.953 0.238 1 95.81 111 ARG B C 1
ATOM 2826 O O . ARG B 1 111 ? -5.738 -11.109 -0.177 1 95.81 111 ARG B O 1
ATOM 2833 N N . VAL B 1 112 ? -6.852 -9.25 0.166 1 97.88 112 VAL B N 1
ATOM 2834 C CA . VAL B 1 112 ? -8.133 -9.82 -0.224 1 97.88 112 VAL B CA 1
ATOM 2835 C C . VAL B 1 112 ? -8.234 -9.891 -1.746 1 97.88 112 VAL B C 1
ATOM 2837 O O . VAL B 1 112 ? -8.656 -10.906 -2.303 1 97.88 112 VAL B O 1
ATOM 2840 N N . GLY B 1 113 ? -7.859 -8.805 -2.402 1 97.44 113 GLY B N 1
ATOM 2841 C CA . GLY B 1 113 ? -7.898 -8.797 -3.857 1 97.44 113 GLY B CA 1
ATOM 2842 C C . GLY B 1 113 ? -7.012 -9.859 -4.48 1 97.44 113 GLY B C 1
ATOM 2843 O O . GLY B 1 113 ? -7.441 -10.586 -5.375 1 97.44 113 GLY B O 1
ATOM 2844 N N . SER B 1 114 ? -5.812 -9.938 -3.979 1 97.5 114 SER B N 1
ATOM 2845 C CA . SER B 1 114 ? -4.883 -10.945 -4.48 1 97.5 114 SER B CA 1
ATOM 2846 C C . SER B 1 114 ? -5.383 -12.359 -4.191 1 97.5 114 SER B C 1
ATOM 2848 O O . SER B 1 114 ? -5.199 -13.266 -5.008 1 97.5 114 SER B O 1
ATOM 2850 N N . ALA B 1 115 ? -5.973 -12.555 -3.062 1 96.94 115 ALA B N 1
ATOM 2851 C CA . ALA B 1 115 ? -6.527 -13.859 -2.709 1 96.94 115 ALA B CA 1
ATOM 2852 C C . ALA B 1 115 ? -7.652 -14.258 -3.662 1 96.94 115 ALA B C 1
ATOM 2854 O O . ALA B 1 115 ? -7.734 -15.414 -4.09 1 96.94 115 ALA B O 1
ATOM 2855 N N . MET B 1 116 ? -8.477 -13.297 -3.947 1 97.19 116 MET B N 1
ATOM 2856 C CA . MET B 1 116 ? -9.578 -13.555 -4.871 1 97.19 116 MET B CA 1
ATOM 2857 C C . MET B 1 116 ? -9.062 -13.922 -6.254 1 97.19 116 MET B C 1
ATOM 2859 O O . MET B 1 116 ? -9.539 -14.883 -6.867 1 97.19 116 MET B O 1
ATOM 2863 N N . ALA B 1 117 ? -8.078 -13.203 -6.68 1 97.75 117 ALA B N 1
ATOM 2864 C CA . ALA B 1 117 ? -7.492 -13.461 -7.992 1 97.75 117 ALA B CA 1
ATOM 2865 C C . ALA B 1 117 ? -6.797 -14.82 -8.023 1 97.75 117 ALA B C 1
ATOM 2867 O O . ALA B 1 117 ? -6.898 -15.555 -9.008 1 97.75 117 ALA B O 1
ATOM 2868 N N . ALA B 1 118 ? -6.145 -15.164 -6.973 1 97.5 118 ALA B N 1
ATOM 2869 C CA . ALA B 1 118 ? -5.438 -16.438 -6.883 1 97.5 118 ALA B CA 1
ATOM 2870 C C . ALA B 1 118 ? -6.418 -17.609 -6.902 1 97.5 118 ALA B C 1
ATOM 2872 O O . ALA B 1 118 ? -6.188 -18.609 -7.586 1 97.5 118 ALA B O 1
ATOM 2873 N N . GLU B 1 119 ? -7.465 -17.516 -6.141 1 96.75 119 GLU B N 1
ATOM 2874 C CA . GLU B 1 119 ? -8.453 -18.594 -6.043 1 96.75 119 GLU B CA 1
ATOM 2875 C C . GLU B 1 119 ? -9.172 -18.812 -7.371 1 96.75 119 GLU B C 1
ATOM 2877 O O . GLU B 1 119 ? -9.273 -19.938 -7.855 1 96.75 119 GLU B O 1
ATOM 2882 N N . ILE B 1 120 ? -9.633 -17.703 -7.93 1 96.94 120 ILE B N 1
ATOM 2883 C CA . ILE B 1 120 ? -10.359 -17.797 -9.188 1 96.94 120 ILE B CA 1
ATOM 2884 C C . ILE B 1 120 ? -9.398 -18.203 -10.312 1 96.94 120 ILE B C 1
ATOM 2886 O O . ILE B 1 120 ? -9.758 -19 -11.188 1 96.94 120 ILE B O 1
ATOM 2890 N N . GLY B 1 121 ? -8.219 -17.641 -10.25 1 97.38 121 GLY B N 1
ATOM 2891 C CA . GLY B 1 121 ? -7.211 -18.016 -11.227 1 97.38 121 GLY B CA 1
ATOM 2892 C C . GLY B 1 121 ? -6.867 -19.484 -11.188 1 97.38 121 GLY B C 1
ATOM 2893 O O . GLY B 1 121 ? -6.727 -20.125 -12.227 1 97.38 121 GLY B O 1
ATOM 2894 N N . THR B 1 122 ? -6.707 -20.062 -10.016 1 96.62 122 THR B N 1
ATOM 2895 C CA . THR B 1 122 ? -6.449 -21.484 -9.852 1 96.62 122 THR B CA 1
ATOM 2896 C C . THR B 1 122 ? -7.605 -22.312 -10.406 1 96.62 122 THR B C 1
ATOM 2898 O O . THR B 1 122 ? -7.391 -23.312 -11.086 1 96.62 122 THR B O 1
ATOM 2901 N N . MET B 1 123 ? -8.828 -21.891 -10.125 1 96.38 123 MET B N 1
ATOM 2902 C CA . MET B 1 123 ? -10.008 -22.578 -10.641 1 96.38 123 MET B CA 1
ATOM 2903 C C . MET B 1 123 ? -10.055 -22.516 -12.164 1 96.38 123 MET B C 1
ATOM 2905 O O . MET B 1 123 ? -10.531 -23.453 -12.805 1 96.38 123 MET B O 1
ATOM 2909 N N . LYS B 1 124 ? -9.523 -21.438 -12.688 1 96.94 124 LYS B N 1
ATOM 2910 C CA . LYS B 1 124 ? -9.508 -21.266 -14.133 1 96.94 124 LYS B CA 1
ATOM 2911 C C . LYS B 1 124 ? -8.484 -22.188 -14.781 1 96.94 124 LYS B C 1
ATOM 2913 O O . LYS B 1 124 ? -8.789 -22.875 -15.766 1 96.94 124 LYS B O 1
ATOM 2918 N N . VAL B 1 125 ? -7.309 -22.312 -14.219 1 95.44 125 VAL B N 1
ATOM 2919 C CA . VAL B 1 125 ? -6.23 -23.062 -14.852 1 95.44 125 VAL B CA 1
ATOM 2920 C C . VAL B 1 125 ? -6.438 -24.547 -14.609 1 95.44 125 VAL B C 1
ATOM 2922 O O . VAL B 1 125 ? -5.902 -25.391 -15.344 1 95.44 125 VAL B O 1
ATOM 2925 N N . THR B 1 126 ? -7.234 -24.938 -13.602 1 94.56 126 THR B N 1
ATOM 2926 C CA . THR B 1 126 ? -7.562 -26.344 -13.359 1 94.56 126 THR B CA 1
ATOM 2927 C C . THR B 1 126 ? -8.875 -26.719 -14.047 1 94.56 126 THR B C 1
ATOM 2929 O O . THR B 1 126 ? -9.445 -27.781 -13.773 1 94.56 126 THR B O 1
ATOM 2932 N N . GLU B 1 127 ? -9.5 -25.812 -14.75 1 94.38 127 GLU B N 1
ATOM 2933 C CA . GLU B 1 127 ? -10.656 -26.031 -15.617 1 94.38 127 GLU B CA 1
ATOM 2934 C C . GLU B 1 127 ? -11.938 -26.141 -14.797 1 94.38 127 GLU B C 1
ATOM 2936 O O . GLU B 1 127 ? -12.961 -26.609 -15.305 1 94.38 127 GLU B O 1
ATOM 2941 N N . GLN B 1 128 ? -11.883 -25.688 -13.641 1 93.56 128 GLN B N 1
ATOM 2942 C CA . GLN B 1 128 ? -13.078 -25.703 -12.797 1 93.56 128 GLN B CA 1
ATOM 2943 C C . GLN B 1 128 ? -14.094 -24.672 -13.273 1 93.56 128 GLN B C 1
ATOM 2945 O O . GLN B 1 128 ? -15.297 -24.875 -13.141 1 93.56 128 GLN B O 1
ATOM 2950 N N . VAL B 1 129 ? -13.609 -23.578 -13.797 1 93.75 129 VAL B N 1
ATOM 2951 C CA . VAL B 1 129 ? -14.5 -22.547 -14.312 1 93.75 129 VAL B CA 1
ATOM 2952 C C . VAL B 1 129 ? -15.242 -23.062 -15.539 1 93.75 129 VAL B C 1
ATOM 2954 O O . VAL B 1 129 ? -16.438 -22.828 -15.695 1 93.75 129 VAL B O 1
ATOM 2957 N N . ASP B 1 130 ? -14.562 -23.766 -16.344 1 92.94 130 ASP B N 1
ATOM 2958 C CA . ASP B 1 130 ? -15.164 -24.375 -17.531 1 92.94 130 ASP B CA 1
ATOM 2959 C C . ASP B 1 130 ? -16.156 -25.469 -17.141 1 92.94 130 ASP B C 1
ATOM 2961 O O . ASP B 1 130 ? -17.156 -25.688 -17.828 1 92.94 130 ASP B O 1
ATOM 2965 N N . ALA B 1 131 ? -15.867 -26.141 -16.047 1 93.69 131 ALA B N 1
ATOM 2966 C CA . ALA B 1 131 ? -16.781 -27.156 -15.523 1 93.69 131 ALA B CA 1
ATOM 2967 C C . ALA B 1 131 ? -18.094 -26.547 -15.086 1 93.69 131 ALA B C 1
ATOM 2969 O O . ALA B 1 131 ? -19.156 -27.156 -15.273 1 93.69 131 ALA B O 1
ATOM 2970 N N . LEU B 1 132 ? -18.094 -25.312 -14.555 1 91.62 132 LEU B N 1
ATOM 2971 C CA . LEU B 1 132 ? -19.312 -24.609 -14.18 1 91.62 132 LEU B CA 1
ATOM 2972 C C . LEU B 1 132 ? -20.156 -24.297 -15.406 1 91.62 132 LEU B C 1
ATOM 2974 O O . LEU B 1 132 ? -21.375 -24.5 -15.391 1 91.62 132 LEU B O 1
ATOM 2978 N N . LYS B 1 133 ? -19.484 -23.906 -16.406 1 90.69 133 LYS B N 1
ATOM 2979 C CA . LYS B 1 133 ? -20.188 -23.609 -17.641 1 90.69 133 LYS B CA 1
ATOM 2980 C C . LYS B 1 133 ? -20.844 -24.844 -18.234 1 90.69 133 LYS B C 1
ATOM 2982 O O . LYS B 1 133 ? -21.953 -24.797 -18.734 1 90.69 133 LYS B O 1
ATOM 2987 N N . SER B 1 134 ? -20.156 -25.922 -18.125 1 93.88 134 SER B N 1
ATOM 2988 C CA . SER B 1 134 ? -20.688 -27.172 -18.641 1 93.88 134 SER B CA 1
ATOM 2989 C C . SER B 1 134 ? -21.906 -27.641 -17.859 1 93.88 134 SER B C 1
ATOM 2991 O O . SER B 1 134 ? -22.75 -28.359 -18.375 1 93.88 134 SER B O 1
ATOM 2993 N N . MET B 1 135 ? -21.984 -27.219 -16.609 1 93.44 135 MET B N 1
ATOM 2994 C CA . MET B 1 135 ? -23.109 -27.547 -15.742 1 93.44 135 MET B CA 1
ATOM 2995 C C . MET B 1 135 ? -24.203 -26.484 -15.844 1 93.44 135 MET B C 1
ATOM 2997 O O . MET B 1 135 ? -25.125 -26.453 -15.016 1 93.44 135 MET B O 1
ATOM 3001 N N . ASN B 1 136 ? -24.016 -25.547 -16.766 1 91.88 136 ASN B N 1
ATOM 3002 C CA . ASN B 1 136 ? -24.969 -24.469 -17.047 1 91.88 136 ASN B CA 1
ATOM 3003 C C . ASN B 1 136 ? -25.078 -23.5 -15.867 1 91.88 136 ASN B C 1
ATOM 3005 O O . ASN B 1 136 ? -26.156 -23.016 -15.547 1 91.88 136 ASN B O 1
ATOM 3009 N N . VAL B 1 137 ? -23.984 -23.484 -15.203 1 87.44 137 VAL B N 1
ATOM 3010 C CA . VAL B 1 137 ? -23.875 -22.5 -14.141 1 87.44 137 VAL B CA 1
ATOM 3011 C C . VAL B 1 137 ? -23 -21.328 -14.602 1 87.44 137 VAL B C 1
ATOM 3013 O O . VAL B 1 137 ? -21.891 -21.531 -15.102 1 87.44 137 VAL B O 1
ATOM 3016 N N . ASP B 1 138 ? -23.5 -20.125 -14.5 1 87.31 138 ASP B N 1
ATOM 3017 C CA . ASP B 1 138 ? -22.719 -18.953 -14.875 1 87.31 138 ASP B CA 1
ATOM 3018 C C . ASP B 1 138 ? -21.609 -18.688 -13.875 1 87.31 138 ASP B C 1
ATOM 3020 O O . ASP B 1 138 ? -21.859 -18.359 -12.711 1 87.31 138 ASP B O 1
ATOM 3024 N N . PRO B 1 139 ? -20.391 -18.734 -14.367 1 88.69 139 PRO B N 1
ATOM 3025 C CA . PRO B 1 139 ? -19.25 -18.562 -13.453 1 88.69 139 PRO B CA 1
ATOM 3026 C C . PRO B 1 139 ? -19.234 -17.172 -12.797 1 88.69 139 PRO B C 1
ATOM 3028 O O . PRO B 1 139 ? -18.797 -17.047 -11.648 1 88.69 139 PRO B O 1
ATOM 3031 N N . VAL B 1 140 ? -19.641 -16.203 -13.422 1 85.62 140 VAL B N 1
ATOM 3032 C CA . VAL B 1 140 ? -19.641 -14.844 -12.875 1 85.62 140 VAL B CA 1
ATOM 3033 C C . VAL B 1 140 ? -20.641 -14.758 -11.719 1 85.62 140 VAL B C 1
ATOM 3035 O O . VAL B 1 140 ? -20.344 -14.188 -10.672 1 85.62 140 VAL B O 1
ATOM 3038 N N . ASP B 1 141 ? -21.75 -15.367 -11.875 1 84 141 ASP B N 1
ATOM 3039 C CA . ASP B 1 141 ? -22.781 -15.352 -10.852 1 84 141 ASP B CA 1
ATOM 3040 C C . ASP B 1 141 ? -22.359 -16.172 -9.633 1 84 141 ASP B C 1
ATOM 3042 O O . ASP B 1 141 ? -22.672 -15.805 -8.492 1 84 141 ASP B O 1
ATOM 3046 N N . TYR B 1 142 ? -21.656 -17.203 -9.93 1 87.12 142 TYR B N 1
ATOM 3047 C CA . TYR B 1 142 ? -21.328 -18.141 -8.859 1 87.12 142 TYR B CA 1
ATOM 3048 C C . TYR B 1 142 ? -20.062 -17.719 -8.125 1 87.12 142 TYR B C 1
ATOM 3050 O O . TYR B 1 142 ? -19.969 -17.859 -6.906 1 87.12 142 TYR B O 1
ATOM 3058 N N . LEU B 1 143 ? -19.109 -17.172 -8.875 1 90.12 143 LEU B N 1
ATOM 3059 C CA . LEU B 1 143 ? -17.797 -16.938 -8.281 1 90.12 143 LEU B CA 1
ATOM 3060 C C . LEU B 1 143 ? -17.609 -15.453 -7.953 1 90.12 143 LEU B C 1
ATOM 3062 O O . LEU B 1 143 ? -16.984 -15.109 -6.949 1 90.12 143 LEU B O 1
ATOM 3066 N N . VAL B 1 144 ? -18.141 -14.539 -8.734 1 90.56 144 VAL B N 1
ATOM 3067 C CA . VAL B 1 144 ? -17.797 -13.125 -8.664 1 90.56 144 VAL B CA 1
ATOM 3068 C C . VAL B 1 144 ? -18.797 -12.391 -7.785 1 90.56 144 VAL B C 1
ATOM 3070 O O . VAL B 1 144 ? -18.422 -11.648 -6.879 1 90.56 144 VAL B O 1
ATOM 3073 N N . LYS B 1 145 ? -20.062 -12.68 -7.961 1 88.94 145 LYS B N 1
ATOM 3074 C CA . LYS B 1 145 ? -21.141 -11.938 -7.316 1 88.94 145 LYS B CA 1
ATOM 3075 C C . LYS B 1 145 ? -21.047 -12.031 -5.797 1 88.94 145 LYS B C 1
ATOM 3077 O O . LYS B 1 145 ? -21.094 -11.016 -5.098 1 88.94 145 LYS B O 1
ATOM 3082 N N . PRO B 1 146 ? -20.875 -13.219 -5.254 1 91 146 PRO B N 1
ATOM 3083 C CA . PRO B 1 146 ? -20.797 -13.305 -3.795 1 91 146 PRO B CA 1
ATOM 3084 C C . PRO B 1 146 ? -19.562 -12.578 -3.236 1 91 146 PRO B C 1
ATOM 3086 O O . PRO B 1 146 ? -19.609 -12.047 -2.127 1 91 146 PRO B O 1
ATOM 3089 N N . ARG B 1 147 ? -18.5 -12.578 -3.977 1 93.25 147 ARG B N 1
ATOM 3090 C CA . ARG B 1 147 ? -17.281 -11.922 -3.535 1 93.25 147 ARG B CA 1
ATOM 3091 C C . ARG B 1 147 ? -17.438 -10.406 -3.52 1 93.25 147 ARG B C 1
ATOM 3093 O O . ARG B 1 147 ? -16.969 -9.734 -2.602 1 93.25 147 ARG B O 1
ATOM 3100 N N . ILE B 1 148 ? -18.109 -9.875 -4.5 1 91.94 148 ILE B N 1
ATOM 3101 C CA . ILE B 1 148 ? -18.344 -8.438 -4.57 1 91.94 148 ILE B CA 1
ATOM 3102 C C . ILE B 1 148 ? -19.281 -8.016 -3.436 1 91.94 148 ILE B C 1
ATOM 3104 O O . ILE B 1 148 ? -19.031 -7.016 -2.762 1 91.94 148 ILE B O 1
ATOM 3108 N N . GLN B 1 149 ? -20.312 -8.797 -3.223 1 91.19 149 GLN B N 1
ATOM 3109 C CA . GLN B 1 149 ? -21.266 -8.5 -2.146 1 91.19 149 GLN B CA 1
ATOM 3110 C C . GLN B 1 149 ? -20.578 -8.57 -0.784 1 91.19 149 GLN B C 1
ATOM 3112 O O . GLN B 1 149 ? -20.812 -7.73 0.082 1 91.19 149 GLN B O 1
ATOM 3117 N N . ALA B 1 150 ? -19.781 -9.555 -0.667 1 94.38 150 ALA B N 1
ATOM 3118 C CA . ALA B 1 150 ? -19.062 -9.719 0.593 1 94.38 150 ALA B CA 1
ATOM 3119 C C . ALA B 1 150 ? -18.109 -8.547 0.838 1 94.38 150 ALA B C 1
ATOM 3121 O O . ALA B 1 150 ? -17.969 -8.078 1.971 1 94.38 150 ALA B O 1
ATOM 3122 N N . MET B 1 151 ? -17.516 -8.094 -0.213 1 94.88 151 MET B N 1
ATOM 3123 C CA . MET B 1 151 ? -16.562 -6.992 -0.091 1 94.88 151 MET B CA 1
ATOM 3124 C C . MET B 1 151 ? -17.281 -5.691 0.248 1 94.88 151 MET B C 1
ATOM 3126 O O . MET B 1 151 ? -16.75 -4.855 0.983 1 94.88 151 MET B O 1
ATOM 3130 N N . LEU B 1 152 ? -18.422 -5.484 -0.288 1 91.44 152 LEU B N 1
ATOM 3131 C CA . LEU B 1 152 ? -19.203 -4.27 -0.046 1 91.44 152 LEU B CA 1
ATOM 3132 C C . LEU B 1 152 ? -19.625 -4.18 1.416 1 91.44 152 LEU B C 1
ATOM 3134 O O . LEU B 1 152 ? -19.766 -3.082 1.961 1 91.44 152 LEU B O 1
ATOM 3138 N N . ILE B 1 153 ? -19.719 -5.297 2.027 1 93.5 153 ILE B N 1
ATOM 3139 C CA . ILE B 1 153 ? -20.109 -5.328 3.432 1 93.5 153 ILE B CA 1
ATOM 3140 C C . ILE B 1 153 ? -18.875 -5.262 4.32 1 93.5 153 ILE B C 1
ATOM 3142 O O . ILE B 1 153 ? -18.828 -4.496 5.285 1 93.5 153 ILE B O 1
ATOM 3146 N N . SER B 1 154 ? -17.906 -5.988 3.945 1 97.12 154 SER B N 1
ATOM 3147 C CA . SER B 1 154 ? -16.734 -6.145 4.793 1 97.12 154 SER B CA 1
ATOM 3148 C C . SER B 1 154 ? -15.836 -4.91 4.734 1 97.12 154 SER B C 1
ATOM 3150 O O . SER B 1 154 ? -15.219 -4.535 5.734 1 97.12 154 SER B O 1
ATOM 3152 N N . MET B 1 155 ? -15.773 -4.25 3.598 1 97 155 MET B N 1
ATOM 3153 C CA . MET B 1 155 ? -14.82 -3.164 3.391 1 97 155 MET B CA 1
ATOM 3154 C C . MET B 1 155 ? -15.133 -1.986 4.309 1 97 155 MET B C 1
ATOM 3156 O O . MET B 1 155 ? -14.227 -1.438 4.945 1 97 155 MET B O 1
ATOM 3160 N N . PRO B 1 156 ? -16.391 -1.527 4.406 1 96.75 156 PRO B N 1
ATOM 3161 C CA . PRO B 1 156 ? -16.688 -0.425 5.324 1 96.75 156 PRO B CA 1
ATOM 3162 C C . PRO B 1 156 ? -16.359 -0.766 6.777 1 96.75 156 PRO B C 1
ATOM 3164 O O . PRO B 1 156 ? -15.875 0.088 7.523 1 96.75 156 PRO B O 1
ATOM 3167 N N . ILE B 1 157 ? -16.578 -1.976 7.141 1 97.38 157 ILE B N 1
ATOM 3168 C CA . ILE B 1 157 ? -16.328 -2.402 8.516 1 97.38 157 ILE B CA 1
ATOM 3169 C C . ILE B 1 157 ? -14.828 -2.428 8.789 1 97.38 157 ILE B C 1
ATOM 3171 O O . ILE B 1 157 ? -14.375 -1.898 9.805 1 97.38 157 ILE B O 1
ATOM 3175 N N . LEU B 1 158 ? -14.125 -2.986 7.906 1 97.69 158 LEU B N 1
ATOM 3176 C CA . LEU B 1 158 ? -12.68 -3.092 8.062 1 97.69 158 LEU B CA 1
ATOM 3177 C C . LEU B 1 158 ? -12.023 -1.714 8.008 1 97.69 158 LEU B C 1
ATOM 3179 O O . LEU B 1 158 ? -11.062 -1.451 8.734 1 97.69 158 LEU B O 1
ATOM 3183 N N . MET B 1 159 ? -12.508 -0.882 7.152 1 97.5 159 MET B N 1
ATOM 3184 C CA . MET B 1 159 ? -11.977 0.473 7.031 1 97.5 159 MET B CA 1
ATOM 3185 C C . MET B 1 159 ? -12.203 1.263 8.312 1 97.5 159 MET B C 1
ATOM 3187 O O . MET B 1 159 ? -11.305 1.961 8.789 1 97.5 159 MET B O 1
ATOM 3191 N N . MET B 1 160 ? -13.398 1.16 8.859 1 97.69 160 MET B N 1
ATOM 3192 C CA . MET B 1 160 ? -13.703 1.854 10.109 1 97.69 160 MET B CA 1
ATOM 3193 C C . MET B 1 160 ? -12.836 1.323 11.25 1 97.69 160 MET B C 1
ATOM 3195 O O . MET B 1 160 ? -12.391 2.088 12.102 1 97.69 160 MET B O 1
ATOM 3199 N N . GLU B 1 161 ? -12.68 0.105 11.227 1 97.69 161 GLU B N 1
ATOM 3200 C CA . GLU B 1 161 ? -11.805 -0.5 12.227 1 97.69 161 GLU B CA 1
ATOM 3201 C C . GLU B 1 161 ? -10.383 0.048 12.125 1 97.69 161 GLU B C 1
ATOM 3203 O O . GLU B 1 161 ? -9.773 0.397 13.133 1 97.69 161 GLU B O 1
ATOM 3208 N N . ALA B 1 162 ? -9.859 0.096 10.945 1 97.88 162 ALA B N 1
ATOM 3209 C CA . ALA B 1 162 ? -8.508 0.609 10.727 1 97.88 162 ALA B CA 1
ATOM 3210 C C . ALA B 1 162 ? -8.398 2.062 11.172 1 97.88 162 ALA B C 1
ATOM 3212 O O . ALA B 1 162 ? -7.402 2.451 11.789 1 97.88 162 ALA B O 1
ATOM 3213 N N . VAL B 1 163 ? -9.398 2.861 10.867 1 98.06 163 VAL B N 1
ATOM 3214 C CA . VAL B 1 163 ? -9.406 4.277 11.219 1 98.06 163 VAL B CA 1
ATOM 3215 C C . VAL B 1 163 ? -9.438 4.434 12.734 1 98.06 163 VAL B C 1
ATOM 3217 O O . VAL B 1 163 ? -8.68 5.223 13.305 1 98.06 163 VAL B O 1
ATOM 3220 N N . LEU B 1 164 ? -10.281 3.672 13.359 1 97.94 164 LEU B N 1
ATOM 3221 C CA . LEU B 1 164 ? -10.438 3.783 14.805 1 97.94 164 LEU B CA 1
ATOM 3222 C C . LEU B 1 164 ? -9.18 3.328 15.523 1 97.94 164 LEU B C 1
ATOM 3224 O O . LEU B 1 164 ? -8.75 3.965 16.484 1 97.94 164 LEU B O 1
ATOM 3228 N N . VAL B 1 165 ? -8.633 2.285 15.094 1 98.06 165 VAL B N 1
ATOM 3229 C CA . VAL B 1 165 ? -7.383 1.806 15.68 1 98.06 165 VAL B CA 1
ATOM 3230 C C . VAL B 1 165 ? -6.273 2.826 15.438 1 98.06 165 VAL B C 1
ATOM 3232 O O . VAL B 1 165 ? -5.43 3.051 16.312 1 98.06 165 VAL B O 1
ATOM 3235 N N . GLY B 1 166 ? -6.262 3.387 14.25 1 98.19 166 GLY B N 1
ATOM 3236 C CA . GLY B 1 166 ? -5.289 4.422 13.938 1 98.19 166 GLY B CA 1
ATOM 3237 C C . GLY B 1 166 ? -5.395 5.633 14.844 1 98.19 166 GLY B C 1
ATOM 3238 O O . GLY B 1 166 ? -4.383 6.133 15.344 1 98.19 166 GLY B O 1
ATOM 3239 N N . ILE B 1 167 ? -6.586 6.086 15.07 1 97.62 167 ILE B N 1
ATOM 3240 C CA . ILE B 1 167 ? -6.812 7.242 15.93 1 97.62 167 ILE B CA 1
ATOM 3241 C C . ILE B 1 167 ? -6.418 6.902 17.359 1 97.62 167 ILE B C 1
ATOM 3243 O O . ILE B 1 167 ? -5.816 7.723 18.062 1 97.62 167 ILE B O 1
ATOM 3247 N N . ALA B 1 168 ? -6.762 5.707 17.766 1 97.75 168 ALA B N 1
ATOM 3248 C CA . ALA B 1 168 ? -6.379 5.266 19.109 1 97.75 168 ALA B CA 1
ATOM 3249 C C . ALA B 1 168 ? -4.863 5.246 19.266 1 97.75 168 ALA B C 1
ATOM 3251 O O . ALA B 1 168 ? -4.336 5.645 20.312 1 97.75 168 ALA B O 1
ATOM 3252 N N . SER B 1 169 ? -4.219 4.727 18.328 1 97.81 169 SER B N 1
ATOM 3253 C CA . SER B 1 169 ? -2.76 4.691 18.375 1 97.81 169 SER B CA 1
ATOM 3254 C C . SER B 1 169 ? -2.172 6.102 18.344 1 97.81 169 SER B C 1
ATOM 3256 O O . SER B 1 169 ? -1.152 6.363 18.984 1 97.81 169 SER B O 1
ATOM 3258 N N . ALA B 1 170 ? -2.773 6.945 17.562 1 97.38 170 ALA B N 1
ATOM 3259 C CA . ALA B 1 170 ? -2.352 8.344 17.547 1 97.38 170 ALA B CA 1
ATOM 3260 C C . ALA B 1 170 ? -2.463 8.977 18.922 1 97.38 170 ALA B C 1
ATOM 3262 O O . ALA B 1 170 ? -1.579 9.727 19.344 1 97.38 170 ALA B O 1
ATOM 3263 N N . TYR B 1 171 ? -3.525 8.633 19.609 1 97.19 171 TYR B N 1
ATOM 3264 C CA . TYR B 1 171 ? -3.73 9.117 20.969 1 97.19 171 TYR B CA 1
ATOM 3265 C C . TYR B 1 171 ? -2.617 8.641 21.891 1 97.19 171 TYR B C 1
ATOM 3267 O O . TYR B 1 171 ? -2.049 9.43 22.656 1 97.19 171 TYR B O 1
ATOM 3275 N N . ILE B 1 172 ? -2.34 7.402 21.766 1 96.94 172 ILE B N 1
ATOM 3276 C CA . ILE B 1 172 ? -1.33 6.801 22.641 1 96.94 172 ILE B CA 1
ATOM 3277 C C . ILE B 1 172 ? 0.028 7.449 22.375 1 96.94 172 ILE B C 1
ATOM 3279 O O . ILE B 1 172 ? 0.744 7.805 23.312 1 96.94 172 ILE B O 1
ATOM 3283 N N . VAL B 1 173 ? 0.369 7.684 21.172 1 95.81 173 VAL B N 1
ATOM 3284 C CA . VAL B 1 173 ? 1.654 8.273 20.812 1 95.81 173 VAL B CA 1
ATOM 3285 C C . VAL B 1 173 ? 1.714 9.719 21.281 1 95.81 173 VAL B C 1
ATOM 3287 O O . VAL B 1 173 ? 2.742 10.164 21.797 1 95.81 173 VAL B O 1
ATOM 3290 N N 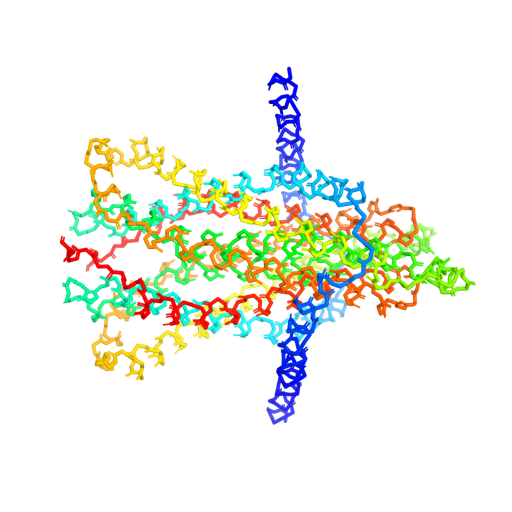. SER B 1 174 ? 0.653 10.422 21.125 1 95.81 174 SER B N 1
ATOM 3291 C CA . SER B 1 174 ? 0.605 11.828 21.5 1 95.81 174 SER B CA 1
ATOM 3292 C C . SER B 1 174 ? 0.812 12 23.016 1 95.81 174 SER B C 1
ATOM 3294 O O . SER B 1 174 ? 1.578 12.867 23.438 1 95.81 174 SER B O 1
ATOM 3296 N N . VAL B 1 175 ? 0.194 11.18 23.75 1 94.75 175 VAL B N 1
ATOM 3297 C CA . VAL B 1 175 ? 0.186 11.336 25.203 1 94.75 175 VAL B CA 1
ATOM 3298 C C . VAL B 1 175 ? 1.464 10.75 25.797 1 94.75 175 VAL B C 1
ATOM 3300 O O . VAL B 1 175 ? 2.082 11.352 26.672 1 94.75 175 VAL B O 1
ATOM 3303 N N . THR B 1 176 ? 1.909 9.625 25.297 1 93.38 176 THR B N 1
ATOM 3304 C CA . THR B 1 176 ? 3.004 8.914 25.953 1 93.38 176 THR B CA 1
ATOM 3305 C C . THR B 1 176 ? 4.352 9.367 25.391 1 93.38 176 THR B C 1
ATOM 3307 O O . THR B 1 176 ? 5.312 9.531 26.141 1 93.38 176 THR B O 1
ATOM 3310 N N . ALA B 1 177 ? 4.398 9.586 24.156 1 91 177 ALA B N 1
ATOM 3311 C CA . ALA B 1 177 ? 5.691 9.883 23.547 1 91 177 ALA B CA 1
ATOM 3312 C C . ALA B 1 177 ? 5.918 11.391 23.453 1 91 177 ALA B C 1
ATOM 3314 O O . ALA B 1 177 ? 7.062 11.852 23.469 1 91 177 ALA B O 1
ATOM 3315 N N . PHE B 1 178 ? 4.832 12.195 23.406 1 92.06 178 PHE B N 1
ATOM 3316 C CA . PHE B 1 178 ? 5.004 13.625 23.156 1 92.06 178 PHE B CA 1
ATOM 3317 C C . PHE B 1 178 ? 4.43 14.453 24.312 1 92.06 178 PHE B C 1
ATOM 3319 O O . PHE B 1 178 ? 4.457 15.68 24.266 1 92.06 178 PHE B O 1
ATOM 3326 N N . ASN B 1 179 ? 3.896 13.812 25.266 1 92.81 179 ASN B N 1
ATOM 3327 C CA . ASN B 1 179 ? 3.41 14.445 26.484 1 92.81 179 ASN B CA 1
ATOM 3328 C C . ASN B 1 179 ? 2.34 15.492 26.188 1 92.81 179 ASN B C 1
ATOM 3330 O O . ASN B 1 179 ? 2.336 16.562 26.797 1 92.81 179 ASN B O 1
ATOM 3334 N N . VAL B 1 180 ? 1.535 15.234 25.234 1 93.5 180 VAL B N 1
ATOM 3335 C CA . VAL B 1 180 ? 0.395 16.094 24.953 1 93.5 180 VAL B CA 1
ATOM 3336 C C . VAL B 1 180 ? -0.706 15.852 25.984 1 93.5 180 VAL B C 1
ATOM 3338 O O . VAL B 1 180 ? -0.969 14.711 26.359 1 93.5 180 VAL B O 1
ATOM 3341 N N . ASP B 1 181 ? -1.272 16.922 26.469 1 95 181 ASP B N 1
ATOM 3342 C CA . ASP B 1 181 ? -2.34 16.812 27.453 1 95 181 ASP B CA 1
ATOM 3343 C C . ASP B 1 181 ? -3.533 16.031 26.891 1 95 181 ASP B C 1
ATOM 3345 O O . ASP B 1 181 ? -4.027 16.359 25.812 1 95 181 ASP B O 1
ATOM 3349 N N . GLN B 1 182 ? -4 15.102 27.594 1 94.25 182 GLN B N 1
ATOM 3350 C CA . GLN B 1 182 ? -5.059 14.195 27.141 1 94.25 182 GLN B CA 1
ATOM 3351 C C . GLN B 1 182 ? -6.363 14.945 26.906 1 94.25 182 GLN B C 1
ATOM 3353 O O . GLN B 1 182 ? -7.082 14.672 25.938 1 94.25 182 GLN B O 1
ATOM 3358 N N . ALA B 1 183 ? -6.688 15.852 27.812 1 93.25 183 ALA B N 1
ATOM 3359 C CA . ALA B 1 183 ? -7.949 16.594 27.734 1 93.25 183 ALA B CA 1
ATOM 3360 C C . ALA B 1 183 ? -7.992 17.469 26.484 1 93.25 183 ALA B C 1
ATOM 3362 O O . ALA B 1 183 ? -9.008 17.516 25.797 1 93.25 183 ALA B O 1
ATOM 3363 N N . TYR B 1 184 ? -6.906 18.047 26.219 1 92.12 184 TYR B N 1
ATOM 3364 C CA . TYR B 1 184 ? -6.848 18.922 25.047 1 92.12 184 TYR B CA 1
ATOM 3365 C C . TYR B 1 184 ? -6.875 18.094 23.766 1 92.12 184 TYR B C 1
ATOM 3367 O O . TYR B 1 184 ? -7.516 18.484 22.781 1 92.12 184 TYR B O 1
ATOM 3375 N N . TRP B 1 185 ? -6.148 17.016 23.797 1 93.31 185 TRP B N 1
ATOM 3376 C CA . TRP B 1 185 ? -6.129 16.141 22.641 1 93.31 185 TRP B CA 1
ATOM 3377 C C . TRP B 1 185 ? -7.539 15.688 22.281 1 93.31 185 TRP B C 1
ATOM 3379 O O . TRP B 1 185 ? -7.953 15.781 21.109 1 93.31 185 TRP B O 1
ATOM 3389 N N . MET B 1 186 ? -8.297 15.234 23.281 1 92.69 186 MET B N 1
ATOM 3390 C CA . MET B 1 186 ? -9.648 14.734 23.078 1 92.69 186 MET B CA 1
ATOM 3391 C C . MET B 1 186 ? -10.594 15.859 22.672 1 92.69 186 MET B C 1
ATOM 3393 O O . MET B 1 186 ? -11.5 15.656 21.859 1 92.69 186 MET B O 1
ATOM 3397 N N . HIS B 1 187 ? -10.414 17.016 23.203 1 91.5 187 HIS B N 1
ATOM 3398 C CA . HIS B 1 187 ? -11.258 18.172 22.922 1 91.5 187 HIS B CA 1
ATOM 3399 C C . HIS B 1 187 ? -11.141 18.578 21.453 1 91.5 187 HIS B C 1
ATOM 3401 O O . HIS B 1 187 ? -12.156 18.719 20.766 1 91.5 187 HIS B O 1
ATOM 3407 N N . PHE B 1 188 ? -9.938 18.672 21.016 1 89.06 188 PHE B N 1
ATOM 3408 C CA . PHE B 1 188 ? -9.727 19.125 19.641 1 89.06 188 PHE B CA 1
ATOM 3409 C C . PHE B 1 188 ? -10.125 18.047 18.641 1 89.06 188 PHE B C 1
ATOM 3411 O O . PHE B 1 188 ? -10.664 18.344 17.578 1 89.06 188 PHE B O 1
ATOM 3418 N N . MET B 1 189 ? -9.828 16.859 18.969 1 90.12 189 MET B N 1
ATOM 3419 C CA . MET B 1 189 ? -10.258 15.766 18.094 1 90.12 189 MET B CA 1
ATOM 3420 C C . MET B 1 189 ? -11.773 15.75 17.938 1 90.12 189 MET B C 1
ATOM 3422 O O . MET B 1 189 ? -12.289 15.656 16.828 1 90.12 189 MET B O 1
ATOM 3426 N N . SER B 1 190 ? -12.477 15.883 19.047 1 90.88 190 SER B N 1
ATOM 3427 C CA . SER B 1 190 ? -13.938 15.852 19.016 1 90.88 190 SER B CA 1
ATOM 3428 C C . SER B 1 190 ? -14.508 17.078 18.328 1 90.88 190 SER B C 1
ATOM 3430 O O . SER B 1 190 ? -15.562 17.016 17.688 1 90.88 190 SER B O 1
ATOM 3432 N N . LYS B 1 191 ? -13.852 18.156 18.438 1 87.88 191 LYS B N 1
ATOM 3433 C CA . LYS B 1 191 ? -14.312 19.406 17.875 1 87.88 191 LYS B CA 1
ATOM 3434 C C . LYS B 1 191 ? -14.195 19.406 16.359 1 87.88 191 LYS B C 1
ATOM 3436 O O . LYS B 1 191 ? -15.047 19.969 15.664 1 87.88 191 LYS B O 1
ATOM 3441 N N . PHE B 1 192 ? -13.219 18.766 15.867 1 87.56 192 PHE B N 1
ATOM 3442 C CA . PHE B 1 192 ? -12.906 18.938 14.453 1 87.56 192 PHE B CA 1
ATOM 3443 C C . PHE B 1 192 ? -13.367 17.734 13.648 1 87.56 192 PHE B C 1
ATOM 3445 O O . PHE B 1 192 ? -13.523 17.812 12.43 1 87.56 192 PHE B O 1
ATOM 3452 N N . VAL B 1 193 ? -13.57 16.625 14.281 1 91.31 193 VAL B N 1
ATOM 3453 C CA . VAL B 1 193 ? -14.094 15.453 13.586 1 91.31 193 VAL B CA 1
ATOM 3454 C C . VAL B 1 193 ? -15.617 15.562 13.469 1 91.31 193 VAL B C 1
ATOM 3456 O O . VAL B 1 193 ? -16.312 15.711 14.477 1 91.31 193 VAL B O 1
ATOM 3459 N N . THR B 1 194 ? -16.125 15.516 12.305 1 91.56 194 THR B N 1
ATOM 3460 C CA . THR B 1 194 ? -17.547 15.656 12.055 1 91.56 194 THR B CA 1
ATOM 3461 C C . THR B 1 194 ? -18.125 14.367 11.469 1 91.56 194 THR B C 1
ATOM 3463 O O . THR B 1 194 ? -17.375 13.477 11.07 1 91.56 194 THR B O 1
ATOM 3466 N N . MET B 1 195 ? -19.422 14.297 11.438 1 92.31 195 MET B N 1
ATOM 3467 C CA . MET B 1 195 ? -20.109 13.156 10.828 1 92.31 195 MET B CA 1
ATOM 3468 C C . MET B 1 195 ? -19.797 13.07 9.336 1 92.31 195 MET B C 1
ATOM 3470 O O . MET B 1 195 ? -19.812 11.984 8.758 1 92.31 195 MET B O 1
ATOM 3474 N N . GLY B 1 196 ? -19.547 14.227 8.805 1 93.12 196 GLY B N 1
ATOM 3475 C CA . GLY B 1 196 ? -19.156 14.258 7.402 1 93.12 196 GLY B CA 1
ATOM 3476 C C . GLY B 1 196 ? -17.891 13.484 7.117 1 93.12 196 GLY B C 1
ATOM 3477 O O . GLY B 1 196 ? -17.766 12.844 6.07 1 93.12 196 GLY B O 1
ATOM 3478 N N . ASP B 1 197 ? -16.969 13.531 8.047 1 94.44 197 ASP B N 1
ATOM 3479 C CA . ASP B 1 197 ? -15.711 12.797 7.883 1 94.44 197 ASP B CA 1
ATOM 3480 C C . ASP B 1 197 ? -15.953 11.297 7.863 1 94.44 197 ASP B C 1
ATOM 3482 O O . ASP B 1 197 ? -15.312 10.562 7.102 1 94.44 197 ASP B O 1
ATOM 3486 N N . ILE B 1 198 ? -16.875 10.852 8.672 1 95 198 ILE B N 1
ATOM 3487 C CA . ILE B 1 198 ? -17.219 9.438 8.75 1 95 198 ILE B CA 1
ATOM 3488 C C . ILE B 1 198 ? -17.906 9 7.465 1 95 198 ILE B C 1
ATOM 3490 O O . ILE B 1 198 ? -17.609 7.93 6.926 1 95 198 ILE B O 1
ATOM 3494 N N . ILE B 1 199 ? -18.781 9.797 6.961 1 94.81 199 ILE B N 1
ATOM 3495 C CA . ILE B 1 199 ? -19.516 9.484 5.738 1 94.81 199 ILE B CA 1
ATOM 3496 C C . ILE B 1 199 ? -18.547 9.406 4.562 1 94.81 199 ILE B C 1
ATOM 3498 O O . ILE B 1 199 ? -18.656 8.516 3.713 1 94.81 199 ILE B O 1
ATOM 3502 N N . VAL B 1 200 ? -17.625 10.336 4.535 1 94.06 200 VAL B N 1
ATOM 3503 C CA . VAL B 1 200 ? -16.625 10.352 3.475 1 94.06 200 VAL B CA 1
ATOM 3504 C C . VAL B 1 200 ? -15.844 9.039 3.488 1 94.06 200 VAL B C 1
ATOM 3506 O O . VAL B 1 200 ? -15.625 8.43 2.438 1 94.06 200 VAL B O 1
ATOM 3509 N N . ALA B 1 201 ? -15.453 8.602 4.668 1 96.31 201 ALA B N 1
ATOM 3510 C CA . ALA B 1 201 ? -14.703 7.359 4.812 1 96.31 201 ALA B CA 1
ATOM 3511 C C . ALA B 1 201 ? -15.539 6.164 4.344 1 96.31 201 ALA B C 1
ATOM 3513 O O . ALA B 1 201 ? -15.023 5.27 3.672 1 96.31 201 ALA B O 1
ATOM 3514 N N . LEU B 1 202 ? -16.766 6.199 4.668 1 95.81 202 LEU B N 1
ATOM 3515 C CA . LEU B 1 202 ? -17.656 5.082 4.344 1 95.81 202 LEU B CA 1
ATOM 3516 C C . LEU B 1 202 ? -17.922 5.02 2.846 1 95.81 202 LEU B C 1
ATOM 3518 O O . LEU B 1 202 ? -17.969 3.934 2.264 1 95.81 202 LEU B O 1
ATOM 3522 N N . VAL B 1 203 ? -18.094 6.133 2.242 1 94.5 203 VAL B N 1
ATOM 3523 C CA . VAL B 1 203 ? -18.328 6.18 0.803 1 94.5 203 VAL B CA 1
ATOM 3524 C C . VAL B 1 203 ? -17.078 5.684 0.063 1 94.5 203 VAL B C 1
ATOM 3526 O O . VAL B 1 203 ? -17.188 4.906 -0.886 1 94.5 203 VAL B O 1
ATOM 3529 N N . LYS B 1 204 ? -15.953 6.152 0.5 1 95.88 204 LYS B N 1
ATOM 3530 C CA . LYS B 1 204 ? -14.711 5.684 -0.111 1 95.88 204 LYS B CA 1
ATOM 3531 C C . LYS B 1 204 ? -14.539 4.18 0.082 1 95.88 204 LYS B C 1
ATOM 3533 O O . LYS B 1 204 ? -14.055 3.486 -0.814 1 95.88 204 LYS B O 1
ATOM 3538 N N . ALA B 1 205 ? -14.938 3.715 1.258 1 96.62 205 ALA B N 1
ATOM 3539 C CA . ALA B 1 205 ? -14.836 2.283 1.531 1 96.62 205 ALA B CA 1
ATOM 3540 C C . ALA B 1 205 ? -15.672 1.473 0.545 1 96.62 205 ALA B C 1
ATOM 3542 O O . ALA B 1 205 ? -15.219 0.441 0.042 1 96.62 205 ALA B O 1
ATOM 3543 N N . LEU B 1 206 ? -16.844 1.92 0.308 1 92.94 206 LEU B N 1
ATOM 3544 C CA . LEU B 1 206 ? -17.734 1.228 -0.616 1 92.94 206 LEU B CA 1
ATOM 3545 C C . LEU B 1 206 ? -17.172 1.25 -2.033 1 92.94 206 LEU B C 1
ATOM 3547 O O . LEU B 1 206 ? -17.156 0.225 -2.719 1 92.94 206 LEU B O 1
ATOM 3551 N N . ALA B 1 207 ? -16.703 2.387 -2.408 1 93.31 207 ALA B N 1
ATOM 3552 C CA . ALA B 1 207 ? -16.125 2.52 -3.744 1 93.31 207 ALA B CA 1
ATOM 3553 C C . ALA B 1 207 ? -14.883 1.647 -3.895 1 93.31 207 ALA B C 1
ATOM 3555 O O . ALA B 1 207 ? -14.711 0.977 -4.914 1 93.31 207 ALA B O 1
ATOM 3556 N N . PHE B 1 208 ? -14.047 1.66 -2.895 1 96.5 208 PHE B N 1
ATOM 3557 C CA . PHE B 1 208 ? -12.812 0.888 -2.938 1 96.5 208 PHE B CA 1
ATOM 3558 C C . PHE B 1 208 ? -13.109 -0.607 -2.938 1 96.5 208 PHE B C 1
ATOM 3560 O O . PHE B 1 208 ? -12.438 -1.378 -3.627 1 96.5 208 PHE B O 1
ATOM 3567 N N . GLY B 1 209 ? -14.125 -0.998 -2.129 1 94.38 209 GLY B N 1
ATOM 3568 C CA . GLY B 1 209 ? -14.516 -2.398 -2.129 1 94.38 209 GLY B CA 1
ATOM 3569 C C . GLY B 1 209 ? -14.969 -2.893 -3.492 1 94.38 209 GLY B C 1
ATOM 3570 O O . GLY B 1 209 ? -14.602 -3.994 -3.908 1 94.38 209 GLY B O 1
ATOM 3571 N N . LEU B 1 210 ? -15.695 -2.074 -4.109 1 92.25 210 LEU B N 1
ATOM 3572 C CA . LEU B 1 210 ? -16.172 -2.41 -5.445 1 92.25 210 LEU B CA 1
ATOM 3573 C C . LEU B 1 210 ? -15.016 -2.512 -6.43 1 92.25 210 LEU B C 1
ATOM 3575 O O . LEU B 1 210 ? -14.969 -3.438 -7.242 1 92.25 210 LEU B O 1
ATOM 3579 N N . ILE B 1 211 ? -14.117 -1.628 -6.367 1 93.62 211 ILE B N 1
ATOM 3580 C CA . ILE B 1 211 ? -12.961 -1.574 -7.266 1 93.62 211 ILE B CA 1
ATOM 3581 C C . ILE B 1 211 ? -12.094 -2.812 -7.062 1 93.62 211 ILE B C 1
ATOM 3583 O O . ILE B 1 211 ? -11.75 -3.504 -8.023 1 93.62 211 ILE B O 1
ATOM 3587 N N . ILE B 1 212 ? -11.789 -3.111 -5.836 1 96.25 212 ILE B N 1
ATOM 3588 C CA . ILE B 1 212 ? -10.883 -4.207 -5.508 1 96.25 212 ILE B CA 1
ATOM 3589 C C . ILE B 1 212 ? -11.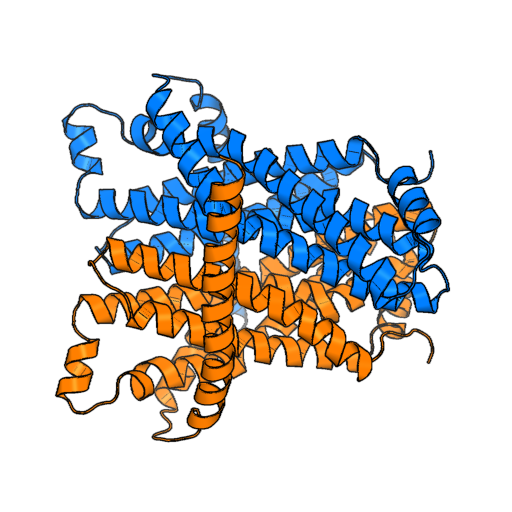492 -5.535 -5.957 1 96.25 212 ILE B C 1
ATOM 3591 O O . ILE B 1 212 ? -10.836 -6.328 -6.637 1 96.25 212 ILE B O 1
ATOM 3595 N N . SER B 1 213 ? -12.727 -5.77 -5.605 1 94.88 213 SER B N 1
ATOM 3596 C CA . SER B 1 213 ? -13.344 -7.062 -5.887 1 94.88 213 SER B CA 1
ATOM 3597 C C . SER B 1 213 ? -13.57 -7.25 -7.383 1 94.88 213 SER B C 1
ATOM 3599 O O . SER B 1 213 ? -13.32 -8.336 -7.918 1 94.88 213 SER B O 1
ATOM 3601 N N . THR B 1 214 ? -13.961 -6.203 -8.07 1 91.94 214 THR B N 1
ATOM 3602 C CA . THR B 1 214 ? -14.242 -6.309 -9.492 1 91.94 214 THR B CA 1
ATOM 3603 C C . THR B 1 214 ? -12.953 -6.562 -10.281 1 91.94 214 THR B C 1
ATOM 3605 O O . THR B 1 214 ? -12.906 -7.461 -11.125 1 91.94 214 THR B O 1
ATOM 3608 N N . ILE B 1 215 ? -11.953 -5.852 -9.984 1 93.75 215 ILE B N 1
ATOM 3609 C CA . ILE B 1 215 ? -10.695 -5.973 -10.711 1 93.75 215 ILE B CA 1
ATOM 3610 C C . ILE B 1 215 ? -10.047 -7.32 -10.398 1 93.75 215 ILE B C 1
ATOM 3612 O O . ILE B 1 215 ? -9.539 -7.992 -11.305 1 93.75 215 ILE B O 1
ATOM 3616 N N . SER B 1 216 ? -10.086 -7.691 -9.172 1 96.06 216 SER B N 1
ATOM 3617 C CA . SER B 1 216 ? -9.438 -8.93 -8.758 1 96.06 216 SER B CA 1
ATOM 3618 C C . SER B 1 216 ? -10.117 -10.148 -9.375 1 96.06 216 SER B C 1
ATOM 3620 O O . SER B 1 216 ? -9.445 -11.078 -9.828 1 96.06 216 SER B O 1
ATOM 3622 N N . CYS B 1 217 ? -11.43 -10.164 -9.375 1 93.5 217 CYS B N 1
ATOM 3623 C CA . CYS B 1 217 ? -12.156 -11.281 -9.977 1 93.5 217 CYS B CA 1
ATOM 3624 C C . CYS B 1 217 ? -11.922 -11.336 -11.477 1 93.5 217 CYS B C 1
ATOM 3626 O O . CYS B 1 217 ? -11.797 -12.422 -12.055 1 93.5 217 CYS B O 1
ATOM 3628 N N . ARG B 1 218 ? -11.875 -10.195 -12.094 1 92.06 218 ARG B N 1
ATOM 3629 C CA . ARG B 1 218 ? -11.625 -10.141 -13.531 1 92.06 218 ARG B CA 1
ATOM 3630 C C . ARG B 1 218 ? -10.242 -10.703 -13.867 1 92.06 218 ARG B C 1
ATOM 3632 O O . ARG B 1 218 ? -10.102 -11.484 -14.812 1 92.06 218 ARG B O 1
ATOM 3639 N N . GLU B 1 219 ? -9.258 -10.273 -13.086 1 95.38 219 GLU B N 1
ATOM 3640 C CA . GLU B 1 219 ? -7.902 -10.773 -13.32 1 95.38 219 GLU B CA 1
ATOM 3641 C C . GLU B 1 219 ? -7.828 -12.281 -13.086 1 95.38 219 GLU B C 1
ATOM 3643 O O . GLU B 1 219 ? -7.129 -12.992 -13.805 1 95.38 219 GLU B O 1
ATOM 3648 N N . GLY B 1 220 ? -8.547 -12.727 -12.094 1 95.94 220 GLY B N 1
ATOM 3649 C CA . GLY B 1 220 ? -8.602 -14.164 -11.852 1 95.94 220 GLY B CA 1
ATOM 3650 C C . GLY B 1 220 ? -9.234 -14.938 -12.984 1 95.94 220 GLY B C 1
ATOM 3651 O O . GLY B 1 220 ? -8.703 -15.953 -13.43 1 95.94 220 GLY B O 1
ATOM 3652 N N . LEU B 1 221 ? -10.305 -14.469 -13.516 1 94.12 221 LEU B N 1
ATOM 3653 C CA . LEU B 1 221 ? -11.055 -15.148 -14.57 1 94.12 221 LEU B CA 1
ATOM 3654 C C . LEU B 1 221 ? -10.266 -15.164 -15.875 1 94.12 221 LEU B C 1
ATOM 3656 O O . LEU B 1 221 ? -10.516 -16 -16.75 1 94.12 221 LEU B O 1
ATOM 3660 N N . ASN B 1 222 ? -9.289 -14.297 -15.984 1 94.5 222 ASN B N 1
ATOM 3661 C CA . ASN B 1 222 ? -8.523 -14.18 -17.219 1 94.5 222 ASN B CA 1
ATOM 3662 C C . ASN B 1 222 ? -7.172 -14.883 -17.094 1 94.5 222 ASN B C 1
ATOM 3664 O O . ASN B 1 222 ? -6.32 -14.75 -17.984 1 94.5 222 ASN B O 1
ATOM 3668 N N . THR B 1 223 ? -7.012 -15.594 -16 1 96.69 223 THR B N 1
ATOM 3669 C CA . THR B 1 223 ? -5.738 -16.266 -15.766 1 96.69 223 THR B CA 1
ATOM 3670 C C . THR B 1 223 ? -5.496 -17.344 -16.812 1 96.69 223 THR B C 1
ATOM 3672 O O . THR B 1 223 ? -6.422 -18.078 -17.203 1 96.69 223 THR B O 1
ATOM 3675 N N . THR B 1 224 ? -4.191 -17.281 -17.312 1 94.38 224 THR B N 1
ATOM 3676 C CA . THR B 1 224 ? -3.76 -18.328 -18.25 1 94.38 224 THR B CA 1
ATOM 3677 C C . THR B 1 224 ? -2.365 -18.828 -17.891 1 94.38 224 THR B C 1
ATOM 3679 O O . THR B 1 224 ? -1.698 -18.25 -17.016 1 94.38 224 THR B O 1
ATOM 3682 N N . ASN B 1 225 ? -1.906 -19.969 -18.359 1 92.75 225 ASN B N 1
ATOM 3683 C CA . ASN B 1 225 ? -0.518 -20.422 -18.312 1 92.75 225 ASN B CA 1
ATOM 3684 C C . ASN B 1 225 ? -0.161 -21.016 -16.953 1 92.75 225 ASN B C 1
ATOM 3686 O O . ASN B 1 225 ? 0.919 -20.75 -16.422 1 92.75 225 ASN B O 1
ATOM 3690 N N . GLY B 1 226 ? -1.08 -21.688 -16.344 1 93.44 226 GLY B N 1
ATOM 3691 C CA . GLY B 1 226 ? -0.791 -22.484 -15.172 1 93.44 226 GLY B CA 1
ATOM 3692 C C . GLY B 1 226 ? -0.309 -21.672 -13.984 1 93.44 226 GLY B C 1
ATOM 3693 O O . GLY B 1 226 ? -0.9 -20.641 -13.656 1 93.44 226 GLY B O 1
ATOM 3694 N N . ALA B 1 227 ? 0.792 -22.156 -13.391 1 93.5 227 ALA B N 1
ATOM 3695 C CA . ALA B 1 227 ? 1.314 -21.562 -12.172 1 93.5 227 ALA B CA 1
ATOM 3696 C C . ALA B 1 227 ? 1.855 -20.156 -12.438 1 93.5 227 ALA B C 1
ATOM 3698 O O . ALA B 1 227 ? 1.667 -19.25 -11.625 1 93.5 227 ALA B O 1
ATOM 3699 N N . VAL B 1 228 ? 2.455 -19.969 -13.547 1 94.88 228 VAL B N 1
ATOM 3700 C CA . VAL B 1 228 ? 2.996 -18.672 -13.938 1 94.88 228 VAL B CA 1
ATOM 3701 C C . VAL B 1 228 ? 1.858 -17.672 -14.094 1 94.88 228 VAL B C 1
ATOM 3703 O O . VAL B 1 228 ? 1.964 -16.531 -13.633 1 94.88 228 VAL B O 1
ATOM 3706 N N . GLY B 1 229 ? 0.822 -18.109 -14.656 1 96.62 229 GLY B N 1
ATOM 3707 C CA . GLY B 1 229 ? -0.332 -17.25 -14.883 1 96.62 229 GLY B CA 1
ATOM 3708 C C . GLY B 1 229 ? -1.029 -16.844 -13.602 1 96.62 229 GLY B C 1
ATOM 3709 O O . GLY B 1 229 ? -1.483 -15.703 -13.477 1 96.62 229 GLY B O 1
ATOM 3710 N N . VAL B 1 230 ? -1.133 -17.812 -12.68 1 97.44 230 VAL B N 1
ATOM 3711 C CA . VAL B 1 230 ? -1.779 -17.531 -11.406 1 97.44 230 VAL B CA 1
ATOM 3712 C C . VAL B 1 230 ? -0.974 -16.469 -10.648 1 97.44 230 VAL B C 1
ATOM 3714 O O . VAL B 1 230 ? -1.542 -15.531 -10.086 1 97.44 230 VAL B O 1
ATOM 3717 N N . GLY B 1 231 ? 0.331 -16.594 -10.672 1 96.62 231 GLY B N 1
ATOM 3718 C CA . GLY B 1 231 ? 1.186 -15.586 -10.047 1 96.62 231 GLY B CA 1
ATOM 3719 C C . GLY B 1 231 ? 1.037 -14.211 -10.672 1 96.62 231 GLY B C 1
ATOM 3720 O O . GLY B 1 231 ? 0.937 -13.211 -9.961 1 96.62 231 GLY B O 1
ATOM 3721 N N . LYS B 1 232 ? 0.972 -14.219 -11.914 1 96.5 232 LYS B N 1
ATOM 3722 C CA . LYS B 1 232 ? 0.859 -12.961 -12.648 1 96.5 232 LYS B CA 1
ATOM 3723 C C . LYS B 1 232 ? -0.488 -12.289 -12.391 1 96.5 232 LYS B C 1
ATOM 3725 O O . LYS B 1 232 ? -0.554 -11.078 -12.172 1 96.5 232 LYS B O 1
ATOM 3730 N N . SER B 1 233 ? -1.535 -13.055 -12.422 1 97.31 233 SER B N 1
ATOM 3731 C CA . SER B 1 233 ? -2.871 -12.516 -12.195 1 97.31 233 SER B CA 1
ATOM 3732 C C . SER B 1 233 ? -3.016 -11.969 -10.781 1 97.31 233 SER B C 1
ATOM 3734 O O . SER B 1 233 ? -3.689 -10.961 -10.562 1 97.31 233 SER B O 1
ATOM 3736 N N . THR B 1 234 ? -2.422 -12.656 -9.828 1 97.62 234 THR B N 1
ATOM 3737 C CA . THR B 1 234 ? -2.439 -12.219 -8.438 1 97.62 234 THR B CA 1
ATOM 3738 C C . THR B 1 234 ? -1.732 -10.875 -8.281 1 97.62 234 THR B C 1
ATOM 3740 O O . THR B 1 234 ? -2.25 -9.961 -7.633 1 97.62 234 THR B O 1
ATOM 3743 N N . MET B 1 235 ? -0.617 -10.703 -8.914 1 96.38 235 MET B N 1
ATOM 3744 C CA . MET B 1 235 ? 0.145 -9.461 -8.898 1 96.38 235 MET B CA 1
ATOM 3745 C C . MET B 1 235 ? -0.617 -8.344 -9.609 1 96.38 235 MET B C 1
ATOM 3747 O O . MET B 1 235 ? -0.732 -7.234 -9.086 1 96.38 235 MET B O 1
ATOM 3751 N N . GLN B 1 236 ? -1.149 -8.664 -10.734 1 95.62 236 GLN B N 1
ATOM 3752 C CA . GLN B 1 236 ? -1.854 -7.672 -11.531 1 95.62 236 GLN B CA 1
ATOM 3753 C C . GLN B 1 236 ? -3.119 -7.191 -10.828 1 95.62 236 GLN B C 1
ATOM 3755 O O . GLN B 1 236 ? -3.488 -6.02 -10.938 1 95.62 236 GLN B O 1
ATOM 3760 N N . ALA B 1 237 ? -3.764 -8.148 -10.156 1 96.25 237 ALA B N 1
ATOM 3761 C CA . ALA B 1 237 ? -4.957 -7.777 -9.398 1 96.25 237 ALA B CA 1
ATOM 3762 C C . ALA B 1 237 ? -4.641 -6.688 -8.375 1 96.25 237 ALA B C 1
ATOM 3764 O O . ALA B 1 237 ? -5.363 -5.695 -8.273 1 96.25 237 ALA B O 1
ATOM 3765 N N . MET B 1 238 ? -3.596 -6.863 -7.645 1 96.12 238 MET B N 1
ATOM 3766 C CA . MET B 1 238 ? -3.215 -5.891 -6.621 1 96.12 238 MET B CA 1
ATOM 3767 C C . MET B 1 238 ? -2.783 -4.574 -7.258 1 96.12 238 MET B C 1
ATOM 3769 O O . MET B 1 238 ? -3.191 -3.502 -6.809 1 96.12 238 MET B O 1
ATOM 3773 N N . VAL B 1 239 ? -1.986 -4.594 -8.312 1 95.25 239 VAL B N 1
ATOM 3774 C CA . VAL B 1 239 ? -1.434 -3.406 -8.953 1 95.25 239 VAL B CA 1
ATOM 3775 C C . VAL B 1 239 ? -2.559 -2.584 -9.578 1 95.25 239 VAL B C 1
ATOM 3777 O O . VAL B 1 239 ? -2.67 -1.382 -9.336 1 95.25 239 VAL B O 1
ATOM 3780 N N . TYR B 1 240 ? -3.412 -3.258 -10.289 1 94.06 240 TYR B N 1
ATOM 3781 C CA . TYR B 1 240 ? -4.48 -2.551 -10.992 1 94.06 240 TYR B CA 1
ATOM 3782 C C . TYR B 1 240 ? -5.512 -2.008 -10.008 1 94.06 240 TYR B C 1
ATOM 3784 O O . TYR B 1 240 ? -6.012 -0.896 -10.172 1 94.06 240 TYR B O 1
ATOM 3792 N N . ALA B 1 241 ? -5.797 -2.809 -9.023 1 95.56 241 ALA B N 1
ATOM 3793 C CA . ALA B 1 241 ? -6.734 -2.33 -8.016 1 95.56 241 ALA B CA 1
ATOM 3794 C C . ALA B 1 241 ? -6.168 -1.125 -7.266 1 95.56 241 ALA B C 1
ATOM 3796 O O . ALA B 1 241 ? -6.887 -0.164 -6.988 1 95.56 241 ALA B O 1
ATOM 3797 N N . SER B 1 242 ? -4.895 -1.122 -6.953 1 96.25 242 SER B N 1
ATOM 3798 C CA . SER B 1 242 ? -4.258 -0.039 -6.215 1 96.25 242 SER B CA 1
ATOM 3799 C C . SER B 1 242 ? -4.23 1.249 -7.031 1 96.25 242 SER B C 1
ATOM 3801 O O . SER B 1 242 ? -4.52 2.328 -6.508 1 96.25 242 SER B O 1
ATOM 3803 N N . VAL B 1 243 ? -3.9 1.113 -8.25 1 93.88 243 VAL B N 1
ATOM 3804 C CA . VAL B 1 243 ? -3.854 2.281 -9.125 1 93.88 243 VAL B CA 1
ATOM 3805 C C . VAL B 1 243 ? -5.254 2.869 -9.273 1 93.88 243 VAL B C 1
ATOM 3807 O O . VAL B 1 243 ? -5.441 4.086 -9.164 1 93.88 243 VAL B O 1
ATOM 3810 N N . ALA B 1 244 ? -6.199 2.01 -9.492 1 92.69 244 ALA B N 1
ATOM 3811 C CA . ALA B 1 244 ? -7.582 2.457 -9.656 1 92.69 244 ALA B CA 1
ATOM 3812 C C . ALA B 1 244 ? -8.094 3.123 -8.383 1 92.69 244 ALA B C 1
ATOM 3814 O O . ALA B 1 244 ? -8.828 4.113 -8.445 1 92.69 244 ALA B O 1
ATOM 3815 N N . LEU B 1 245 ? -7.688 2.541 -7.293 1 94.62 245 LEU B N 1
ATOM 3816 C CA . LEU B 1 245 ? -8.18 3.062 -6.023 1 94.62 245 LEU B CA 1
ATOM 3817 C C . LEU B 1 245 ? -7.582 4.438 -5.734 1 94.62 245 LEU B C 1
ATOM 3819 O O . LEU B 1 245 ? -8.258 5.309 -5.184 1 94.62 245 LEU B O 1
ATOM 3823 N N . LEU B 1 246 ? -6.352 4.691 -6.113 1 95 246 LEU B N 1
ATOM 3824 C CA . LEU B 1 246 ? -5.715 5.984 -5.891 1 95 246 LEU B CA 1
ATOM 3825 C C . LEU B 1 246 ? -6.34 7.055 -6.777 1 95 246 LEU B C 1
ATOM 3827 O O . LEU B 1 246 ? -6.531 8.195 -6.34 1 95 246 LEU B O 1
ATOM 3831 N N . ILE B 1 247 ? -6.645 6.668 -7.957 1 92.5 247 ILE B N 1
ATOM 3832 C CA . ILE B 1 247 ? -7.316 7.598 -8.859 1 92.5 247 ILE B CA 1
ATOM 3833 C C . ILE B 1 247 ? -8.711 7.918 -8.328 1 92.5 247 ILE B C 1
ATOM 3835 O O . ILE B 1 247 ? -9.102 9.086 -8.273 1 92.5 247 ILE B O 1
ATOM 3839 N N . ALA B 1 248 ? -9.445 6.918 -7.957 1 92.62 248 ALA B N 1
ATOM 3840 C CA . ALA B 1 248 ? -10.789 7.098 -7.406 1 92.62 248 ALA B CA 1
ATOM 3841 C C . ALA B 1 248 ? -10.75 7.945 -6.141 1 92.62 248 ALA B C 1
ATOM 3843 O O . ALA B 1 248 ? -11.664 8.734 -5.887 1 92.62 248 ALA B O 1
ATOM 3844 N N . ASN B 1 249 ? -9.711 7.723 -5.363 1 95.31 249 ASN B N 1
ATOM 3845 C CA . ASN B 1 249 ? -9.57 8.484 -4.129 1 95.31 249 ASN B CA 1
ATOM 3846 C C . ASN B 1 249 ? -9.5 9.984 -4.402 1 95.31 249 ASN B C 1
ATOM 3848 O O . ASN B 1 249 ? -10.125 10.781 -3.695 1 95.31 249 ASN B O 1
ATOM 3852 N N . PHE B 1 250 ? -8.742 10.375 -5.344 1 94.31 250 PHE B N 1
ATOM 3853 C CA . PHE B 1 250 ? -8.625 11.789 -5.672 1 94.31 250 PHE B CA 1
ATOM 3854 C C . PHE B 1 250 ? -9.969 12.352 -6.133 1 94.31 250 PHE B C 1
ATOM 3856 O O . PHE B 1 250 ? -10.391 13.414 -5.676 1 94.31 250 PHE B O 1
ATOM 3863 N N . ILE B 1 251 ? -10.594 11.617 -6.984 1 92.25 251 ILE B N 1
ATOM 3864 C CA . ILE B 1 251 ? -11.875 12.055 -7.531 1 92.25 251 ILE B CA 1
ATOM 3865 C C . ILE B 1 251 ? -12.906 12.156 -6.41 1 92.25 251 ILE B C 1
ATOM 3867 O O . ILE B 1 251 ? -13.617 13.156 -6.305 1 92.25 251 ILE B O 1
ATOM 3871 N N . LEU B 1 252 ? -12.977 11.172 -5.578 1 93 252 LEU B N 1
ATOM 3872 C CA . LEU B 1 252 ? -13.938 11.156 -4.48 1 93 252 LEU B CA 1
ATOM 3873 C C . LEU B 1 252 ? -13.633 12.266 -3.475 1 93 252 LEU B C 1
ATOM 3875 O O . LEU B 1 252 ? -14.547 12.859 -2.898 1 93 252 LEU B O 1
ATOM 3879 N N . THR B 1 253 ? -12.305 12.492 -3.26 1 93.44 253 THR B N 1
ATOM 3880 C CA . THR B 1 253 ? -11.922 13.562 -2.352 1 93.44 253 THR B CA 1
ATOM 3881 C C . THR B 1 253 ? -12.43 14.906 -2.859 1 93.44 253 THR B C 1
ATOM 3883 O O . THR B 1 253 ? -12.992 15.695 -2.092 1 93.44 253 THR B O 1
ATOM 3886 N N . MET B 1 254 ? -12.336 15.148 -4.137 1 90.88 254 MET B N 1
ATOM 3887 C CA . MET B 1 254 ? -12.789 16.406 -4.723 1 90.88 254 MET B CA 1
ATOM 3888 C C . MET B 1 254 ? -14.312 16.516 -4.68 1 90.88 254 MET B C 1
ATOM 3890 O O . MET B 1 254 ? -14.852 17.578 -4.352 1 90.88 254 MET B O 1
ATOM 3894 N N . ILE B 1 255 ? -15 15.438 -4.91 1 90.38 255 ILE B N 1
ATOM 3895 C CA . ILE B 1 255 ? -16.453 15.438 -4.984 1 90.38 255 ILE B CA 1
ATOM 3896 C C . ILE B 1 255 ? -17.047 15.516 -3.576 1 90.38 255 ILE B C 1
ATOM 3898 O O . ILE B 1 255 ? -17.938 16.312 -3.311 1 90.38 255 ILE B O 1
ATOM 3902 N N . LEU B 1 256 ? -16.547 14.719 -2.695 1 90.88 256 LEU B N 1
ATOM 3903 C CA . LEU B 1 256 ? -17.141 14.586 -1.371 1 90.88 256 LEU B CA 1
ATOM 3904 C C . LEU B 1 256 ? -16.859 15.812 -0.517 1 90.88 256 LEU B C 1
ATOM 3906 O O . LEU B 1 256 ? -17.641 16.156 0.373 1 90.88 256 LEU B O 1
ATOM 3910 N N . ASN B 1 257 ? -15.711 16.469 -0.818 1 89.25 257 ASN B N 1
ATOM 3911 C CA . ASN B 1 257 ? -15.453 17.688 -0.077 1 89.25 257 ASN B CA 1
ATOM 3912 C C . ASN B 1 257 ? -16.422 18.797 -0.472 1 89.25 257 ASN B C 1
ATOM 3914 O O . ASN B 1 257 ? -16.641 19.75 0.292 1 89.25 257 ASN B O 1
ATOM 3918 N N . SER B 1 258 ? -16.953 18.75 -1.654 1 84.94 258 SER B N 1
ATOM 3919 C CA . SER B 1 258 ? -17.969 19.703 -2.072 1 84.94 258 SER B CA 1
ATOM 3920 C C . SER B 1 258 ? -19.281 19.484 -1.31 1 84.94 258 SER B C 1
ATOM 3922 O O . SER B 1 258 ? -20 20.438 -1.025 1 84.9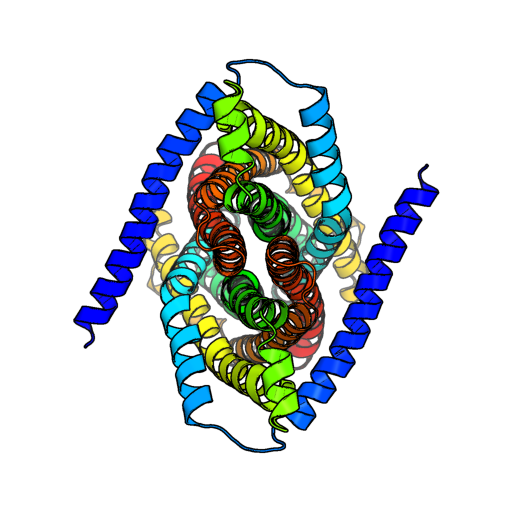4 258 SER B O 1
ATOM 3924 N N . PHE B 1 259 ? -19.609 18.281 -0.934 1 86.44 259 PHE B N 1
ATOM 3925 C CA . PHE B 1 259 ? -20.844 17.953 -0.228 1 86.44 259 PHE B CA 1
ATOM 3926 C C . PHE B 1 259 ? -20.641 18 1.28 1 86.44 259 PHE B C 1
ATOM 3928 O O . PHE B 1 259 ? -21.547 18.359 2.029 1 86.44 259 PHE B O 1
ATOM 3935 N N . PHE B 1 260 ? -19.422 17.594 1.691 1 86.25 260 PHE B N 1
ATOM 3936 C CA . PHE B 1 260 ? -19.062 17.547 3.104 1 86.25 260 PHE B CA 1
ATOM 3937 C C . PHE B 1 260 ? -17.781 18.328 3.354 1 86.25 260 PHE B C 1
ATOM 3939 O O . PHE B 1 260 ? -16.734 17.734 3.684 1 86.25 260 PHE B O 1
ATOM 3946 N N . PRO B 1 261 ? -17.891 19.703 3.189 1 77.44 261 PRO B N 1
ATOM 3947 C CA . PRO B 1 261 ? -16.688 20.516 3.365 1 77.44 261 PRO B CA 1
ATOM 3948 C C . PRO B 1 261 ? -16.062 20.344 4.754 1 77.44 261 PRO B C 1
ATOM 3950 O O . PRO B 1 261 ? -16.781 20.047 5.719 1 77.44 261 PRO B O 1
ATOM 3953 N N . MET B 1 262 ? -14.594 20.328 4.543 1 69.5 262 MET B N 1
ATOM 3954 C CA . MET B 1 262 ? -13.844 20.281 5.797 1 69.5 262 MET B CA 1
ATOM 3955 C C . MET B 1 262 ? -13.969 21.609 6.555 1 69.5 262 MET B C 1
ATOM 3957 O O . MET B 1 262 ? -14.102 22.672 5.945 1 69.5 262 MET B O 1
ATOM 3961 N N . GLY B 1 263 ? -14.266 21.922 7.629 1 53.59 263 GLY B N 1
ATOM 3962 C CA . GLY B 1 263 ? -14.266 23.25 8.195 1 53.59 263 GLY B CA 1
ATOM 3963 C C . GLY B 1 263 ? -14.68 23.281 9.656 1 53.59 263 GLY B C 1
ATOM 3964 O O . GLY B 1 263 ? -15.453 22.438 10.102 1 53.59 263 GLY B O 1
ATOM 3965 N N . PHE B 1 264 ? -13.68 23.641 10.344 1 44.88 264 PHE B N 1
ATOM 3966 C CA . PHE B 1 264 ? -13.805 24.297 11.641 1 44.88 264 PHE B CA 1
ATOM 3967 C C . PHE B 1 264 ? -15.008 25.234 11.656 1 44.88 264 PHE B C 1
ATOM 3969 O O . PHE B 1 264 ? -15.305 25.859 12.68 1 44.88 264 PHE B O 1
ATOM 3976 N N . MET B 1 265 ? -15.352 25.719 10.586 1 37.28 265 MET B N 1
ATOM 3977 C CA . MET B 1 265 ? -16.25 26.875 10.602 1 37.28 265 MET B CA 1
ATOM 3978 C C . MET B 1 265 ? -17.625 26.5 11.141 1 37.28 265 MET B C 1
ATOM 3980 O O . MET B 1 265 ? -18.609 27.188 10.875 1 37.28 265 MET B O 1
ATOM 3984 N N . ARG B 1 266 ? -17.812 25.391 11.547 1 35.34 266 ARG B N 1
ATOM 3985 C CA . ARG B 1 266 ? -19.109 25.656 12.188 1 35.34 266 ARG B CA 1
ATOM 3986 C C . ARG B 1 266 ? -18.922 26.359 13.523 1 35.34 266 ARG B C 1
ATOM 3988 O O . ARG B 1 266 ? -17.984 26.062 14.266 1 35.34 266 ARG B O 1
#

Organism: Akkermansia muciniphila (strain ATCC BAA-835 / DSM 22959 / JCM 33894 / BCRC 81048 / CCUG 64013 / CIP 107961 / Muc) (NCBI:txid349741)

Nearest PDB structures (foldseek):
  8fef-assembly1_J  TM=9.276E-01  e=3.785E-12  Mycolicibacterium smegmatis MC2 155
  8fee-assembly1_I  TM=9.222E-01  e=4.885E-12  Mycolicibacterium smegmatis MC2 155
  7ch9-assembly1_H  TM=8.723E-01  e=1.475E-11  Pseudomonas aeruginosa PAO1
  6z5u-assembly1_A  TM=8.807E-01  e=1.970E-10  Acinetobacter baumannii
  6zy9-assembly1_H  TM=8.432E-01  e=8.071E-11  Escherichia coli 2.3916

InterPro domains:
  IPR003453 ABC transport permease subunit MlaE, proteobacteria [TIGR00056] (35-256)
  IPR030802 ABC transporter permease MalE [PF02405] (45-255)
  IPR030802 ABC transporter permease MalE [PTHR30188] (8-256)

Foldseek 3Di:
DVVVVVVVVVVVVVVLVVVLVVLVVLLVVCVVCLPPDDDDPVLLVVLLCCLQVVCVVVLLVQLLVLLQVQLVVQQVVVVVVPNNLLSLQVSLLCCLQPCLLLSLLLSCLQVVLLVLLLVLLQCQAVCVCVVCVVVVHHSCNVRQSSNLSSLLVNQLVSSVSSSVSSSVSSLVCSCPVVVHDNVSSVVNNVLQDDVLSNVNNSVLSNVLSSLLSSLSNVLNNPFDDPPVRSVVSSVCSSVSSSVSSVVVSVVSSVVSCVVVPRDSPD/DVVVVVVVVVVVVVVLVVVLVVLVVLLVVCVVCLPPDDDDPVLLVVLLCCLQVVCVVVLLVQLLVLLQVQLVVQQVVVVVVPNNLLSLQVSLLCCLQPVLLLSLLLSCLQVVLLVLLLVLLQCQAVCVCVVCVVVVHHSCNVRQSSNLSSLLVNQLVSSVSSSVSSSVSSLVCSCPVVVHDNVSNVVNNVLQDDVLSNVNNSVLSNVLSSLLSSLSNVLNNPFDDPPVRSVVSSVCSSVSSSVSSVVVSVVSSVVSCVVVPRDSPD

Secondary structure (DSSP, 8-state):
-HHHHHHHHHHHHHHHHHHHHHHHHHHHHHHHHTTSS---HHHHHHHHHHHHHHHHHHHHHHHHHHHHHHHHHHHHHHGGGT-GGGHHHHHHHHIIIIIHHHHHHHHHIIIIIHHHHHHHHHHHHTTHHHHHHHTT--HIIIIIHHHHHHHHHHHHHHHHHHHHHHHHHHHHIIIIIS---HHHHHHHHHHH--HHHHHHHHHHHHHHHHHHHHHHHHHHHT--SHHHHHHHHHHHHHHHHHHHHHHHHHHHHHHHHHHS---S--/-HHHHHHHHHHHHHHHHHHHHHHHHHHHHHHHHTTSS---HHHHHHHHHHHHHHHHHHHHHHHHHHHHHHHHHHHHHHGGGT-GGGHHHHHHHHIIIIIHHHHHHHHHIIIIIHHHHHHHHHHHHTTHHHHHHHTT--HIIIIIHHHHHHHHHHHHHHHHHHHHHHHHHHHHIIIIIS---HHHHHHHHHHH--HHHHHHHHHHHHHHHHHHHHHHHHHHHT--SHHHHHHHHHHHHHHHHHHHHHHHHHHHHHHHHHHS---S--

Radius of gyration: 22.65 Å; Cα contacts (8 Å, |Δi|>4): 857; chains: 2; bounding box: 60×63×55 Å

Sequence (532 aa):
MQFHVATMIGRAALRLVDRLGSIGLLLYQVASCMWSGQFRMRVLVEQIAKIGVQSQPVVIITGAFTGAVLEAQTLFQLQTVRMETMGGAVVAVGMFRELGPVITGLMLAGRVGSAMAAEIGTMKVTEQVDALKSMNVDPVDYLVKPRIQAMLISMPILMMEAVLVGIASAYIVSVTAFNVDQAYWMHFMSKFVTMGDIIVALVKALAFGLIISTISCREGLNTTNGAVGVGKSTMQAMVYASVALLIANFILTMILNSFFPMGFMRMQFHVATMIGRAALRLVDRLGSIGLLLYQVASCMWSGQFRMRVLVEQIAKIGVQSQPVVIITGAFTGAVLEAQTLFQLQTVRMETMGGAVVAVGMFRELGPVITGLMLAGRVGSAMAAEIGTMKVTEQVDALKSMNVDPVDYLVKPRIQAMLISMPILMMEAVLVGIASAYIVSVTAFNVDQAYWMHFMSKFVTMGDIIVALVKALAFGLIISTISCREGLNTTNGAVGVGKSTMQAMVYASVALLIANFILTMILNSFFPMGFMR

Solvent-accessible surface area (backbone atoms only — not comparable to full-atom values): 24743 Å² total; per-residue (Å²): 114,69,66,56,50,52,47,48,47,47,47,50,48,42,50,48,45,52,49,46,53,50,39,53,54,43,51,48,51,46,62,64,44,60,79,57,77,85,81,55,64,67,60,24,51,50,39,30,48,49,54,48,61,72,38,45,65,60,36,48,52,51,15,26,37,49,22,29,36,49,30,54,54,44,33,48,54,25,48,69,72,73,43,45,53,47,34,40,24,55,42,42,43,39,25,31,62,42,54,23,45,52,53,46,45,44,50,40,14,30,47,53,13,8,46,44,2,17,55,40,8,38,32,38,57,70,43,48,47,58,49,32,48,74,69,73,37,58,52,56,64,68,62,40,42,35,47,36,55,20,28,48,57,38,31,36,54,49,35,50,49,16,27,51,38,8,43,51,31,22,49,51,41,38,40,72,75,64,66,40,57,64,68,50,26,53,49,36,25,60,69,53,48,50,71,50,39,54,49,47,28,42,52,50,20,38,52,39,18,48,46,21,37,53,42,3,40,51,31,2,68,64,29,48,73,50,34,57,18,13,14,48,20,16,26,46,12,20,44,52,22,39,52,50,42,43,53,48,46,37,54,48,51,60,53,45,39,72,77,40,60,68,55,75,78,111,115,70,65,56,49,52,46,48,47,45,47,52,46,42,50,47,44,52,49,44,54,50,39,52,54,42,50,49,50,46,62,65,44,61,77,58,76,86,82,54,64,68,60,23,52,52,40,31,49,51,54,49,61,72,39,44,65,60,36,47,52,51,16,26,37,50,22,30,37,49,31,53,54,44,33,49,54,25,49,72,72,71,42,46,52,46,34,40,25,56,42,44,43,39,25,31,63,44,54,22,45,51,53,46,45,44,47,41,13,30,46,54,13,8,46,44,3,16,54,42,8,38,34,38,60,70,44,48,46,59,49,32,47,74,68,73,36,59,53,58,64,68,61,40,42,36,46,38,56,20,28,47,58,40,31,37,54,48,35,49,49,17,28,51,38,7,43,51,31,21,49,51,41,38,39,71,76,65,64,40,58,64,69,48,27,53,50,35,26,59,69,57,50,49,71,50,39,53,50,48,28,42,52,50,21,40,53,40,19,48,44,21,37,54,43,3,41,52,31,2,70,65,28,50,72,52,35,56,17,12,14,49,20,16,27,48,11,19,43,54,24,40,54,51,41,44,52,48,46,36,53,46,50,62,53,46,37,73,78,41,61,66,58,75,77,112

pLDDT: mean 86.8, std 15.29, range [35.06, 98.19]